Protein AF-N0E1X5-F1 (afdb_monomer_lite)

Radius of gyration: 34.37 Å; chains: 1; bounding box: 74×58×104 Å

pLDDT: mean 82.65, std 14.97, range [26.17, 98.56]

Foldseek 3Di:
DDDDPFDQQDAFADPLLVLQLVLLLVLLLLLLLLLQLCVLCVVVVCVQAVDDPVLSVLLNLLLLVLLLVCLLVLLVVCLQPFLLVLLLQLLVLLLVLLLQCLPDRHSVSVSVSSSSSSNSSSSRLLRSLLSLLARHDQLCSLLSLLLSLLSSCVSNVCSHPVLNVCCVPVNRNVSSNVSSVVSVVSSVSSVVRHDRHSTPDPPSPPDDPVVSVVLLVVLVPQLLLLLLQLQLQLLQQLLLLLQPPVVQLCVCAQQVDDSVLSVVLSVLLSVLLSVLSNVLSNVCQQAVLCLLVVSLVLSVLLVVLLCVCLPDPHHDDPVSSSSNSSSSSNSSSSSSSSLLSLLQQAASSSSSSSSSSSNSSNSVSNSVLNVQLVVQLCVVQVVPSVRDYNNSNSVSNCSSVVSSVVSSVSSVVSSVVNQVVQVVDPQQVVCSRVSGSHGEPGHQDPVRPPPPPPPPPLDQDDPVLLVVLLVVVCVQCVVQDHSVLLNVLLVVLLVVQVVPDPCSSCSSVSSSVSSLVVVLVVSVVVVHHRDQEAEEEEEEEPDCLLLQLLQLLLCVQLPPRYHYAYEYDDDDDDDDVLSQVLCVVVPGHGDPHDYDYPPPCVVVHQEYEYANDDDPDDPPHHYHYDDADDCPPHDSVNSNVSSVVSNVVSVVVCVVVVSDDPDD

Structure (mmCIF, N/CA/C/O backbone):
data_AF-N0E1X5-F1
#
_entry.id   AF-N0E1X5-F1
#
loop_
_atom_site.group_PDB
_atom_site.id
_atom_site.type_symbol
_atom_site.label_atom_id
_atom_site.label_alt_id
_atom_site.label_comp_id
_atom_site.label_asym_id
_atom_site.label_entity_id
_atom_site.label_seq_id
_atom_site.pdbx_PDB_ins_code
_atom_site.Cartn_x
_atom_site.Cartn_y
_atom_site.Cartn_z
_atom_site.occupancy
_atom_site.B_iso_or_equiv
_atom_site.auth_seq_id
_atom_site.auth_comp_id
_atom_site.auth_asym_id
_atom_site.auth_atom_id
_atom_site.pdbx_PDB_model_num
ATOM 1 N N . MET A 1 1 ? 24.959 -11.235 -26.186 1.00 28.06 1 MET A N 1
ATOM 2 C CA . MET A 1 1 ? 23.708 -11.271 -25.392 1.00 28.06 1 MET A CA 1
ATOM 3 C C . MET A 1 1 ? 22.828 -10.131 -25.871 1.00 28.06 1 MET A C 1
ATOM 5 O O . MET A 1 1 ? 22.957 -9.019 -25.386 1.00 28.06 1 MET A O 1
ATOM 9 N N . THR A 1 2 ? 22.019 -10.381 -26.895 1.00 26.17 2 THR A N 1
ATOM 10 C CA . THR A 1 2 ? 21.121 -9.395 -27.502 1.00 26.17 2 THR A CA 1
ATOM 11 C C . THR A 1 2 ? 19.840 -9.301 -26.676 1.00 26.17 2 THR A C 1
ATOM 13 O O . THR A 1 2 ? 19.050 -10.240 -26.601 1.00 26.17 2 THR A O 1
ATOM 16 N N . SER A 1 3 ? 19.677 -8.167 -25.998 1.00 33.31 3 SER A N 1
ATOM 17 C CA . SER A 1 3 ? 18.431 -7.746 -25.360 1.00 33.31 3 SER A CA 1
ATOM 18 C C . SER A 1 3 ? 17.346 -7.633 -26.437 1.00 33.31 3 SER A C 1
ATOM 20 O O . SER A 1 3 ? 17.496 -6.883 -27.402 1.00 33.31 3 SER A O 1
ATOM 22 N N . GLN A 1 4 ? 16.269 -8.416 -26.320 1.00 37.00 4 GLN A N 1
ATOM 23 C CA . GLN A 1 4 ? 15.077 -8.198 -27.136 1.00 37.00 4 GLN A CA 1
ATOM 24 C C . GLN A 1 4 ? 14.507 -6.827 -26.767 1.00 37.00 4 GLN A C 1
ATOM 26 O O . GLN A 1 4 ? 14.001 -6.641 -25.660 1.00 37.00 4 GLN A O 1
ATOM 31 N N . LEU A 1 5 ? 14.589 -5.872 -27.696 1.00 40.16 5 LEU A N 1
ATOM 32 C CA . LEU A 1 5 ? 13.981 -4.550 -27.569 1.00 40.16 5 LEU A CA 1
ATOM 33 C C . LEU A 1 5 ? 12.514 -4.702 -27.135 1.00 40.16 5 LEU A C 1
ATOM 35 O O . LEU A 1 5 ? 11.683 -5.222 -27.886 1.00 40.16 5 LEU A O 1
ATOM 39 N N . ARG A 1 6 ? 12.188 -4.257 -25.913 1.00 50.81 6 ARG A N 1
ATOM 40 C CA . ARG A 1 6 ? 10.816 -4.257 -25.386 1.00 50.81 6 ARG A CA 1
ATOM 41 C C . ARG A 1 6 ? 9.957 -3.341 -26.245 1.00 50.81 6 ARG A C 1
ATOM 43 O O . ARG A 1 6 ? 9.897 -2.132 -26.035 1.00 50.81 6 ARG A O 1
ATOM 50 N N . ARG A 1 7 ? 9.257 -3.908 -27.225 1.00 46.56 7 ARG A N 1
ATOM 51 C CA . ARG A 1 7 ? 8.367 -3.126 -28.083 1.00 46.56 7 ARG A CA 1
ATOM 52 C C . ARG A 1 7 ? 7.134 -2.719 -27.280 1.00 46.56 7 ARG A C 1
ATOM 54 O O . ARG A 1 7 ? 6.412 -3.564 -26.746 1.00 46.56 7 ARG A O 1
ATOM 61 N N . GLN A 1 8 ? 6.885 -1.416 -27.178 1.00 56.84 8 GLN A N 1
ATOM 62 C CA . GLN A 1 8 ? 5.661 -0.898 -26.578 1.00 56.84 8 GLN A CA 1
ATOM 63 C C . GLN A 1 8 ? 4.480 -1.186 -27.511 1.00 56.84 8 GLN A C 1
ATOM 65 O O . GLN A 1 8 ? 4.382 -0.625 -28.598 1.00 56.84 8 GLN A O 1
ATOM 70 N N . VAL A 1 9 ? 3.562 -2.050 -27.080 1.00 56.53 9 VAL A N 1
ATOM 71 C CA . VAL A 1 9 ? 2.383 -2.451 -27.871 1.00 56.53 9 VAL A CA 1
ATOM 72 C C . VAL A 1 9 ? 1.142 -1.658 -27.464 1.00 56.53 9 VAL A C 1
ATOM 74 O O . VAL A 1 9 ? 0.160 -1.565 -28.206 1.00 56.53 9 VAL A O 1
ATOM 77 N N . HIS A 1 10 ? 1.148 -1.063 -26.270 1.00 60.38 10 HIS A N 1
ATOM 78 C CA . HIS A 1 10 ? 0.028 -0.287 -25.753 1.00 60.38 10 HIS A CA 1
ATOM 79 C C . HIS A 1 10 ? 0.456 1.103 -25.270 1.00 60.38 10 HIS A C 1
ATOM 81 O O . HIS A 1 10 ? 1.438 1.267 -24.551 1.00 60.38 10 HIS A O 1
ATOM 87 N N . ASN A 1 11 ? -0.341 2.117 -25.620 1.00 68.75 11 ASN A N 1
ATOM 88 C CA . ASN A 1 11 ? -0.125 3.493 -25.178 1.00 68.75 11 ASN A CA 1
ATOM 89 C C . ASN A 1 11 ? -0.261 3.624 -23.651 1.00 68.75 11 ASN A C 1
ATOM 91 O O . ASN A 1 11 ? -1.322 3.332 -23.088 1.00 68.75 11 ASN A O 1
ATOM 95 N N . THR A 1 12 ? 0.781 4.136 -22.999 1.00 74.31 12 THR A N 1
ATOM 96 C CA . THR A 1 12 ? 0.811 4.434 -21.560 1.00 74.31 12 THR A CA 1
ATOM 97 C C . THR A 1 12 ? 0.045 5.726 -21.244 1.00 74.31 12 THR A C 1
ATOM 99 O O . THR A 1 12 ? 0.015 6.679 -22.029 1.00 74.31 12 THR A O 1
ATOM 102 N N . GLY A 1 13 ? -0.634 5.761 -20.093 1.00 69.12 13 GLY A N 1
ATOM 103 C CA . GLY A 1 13 ? -1.364 6.934 -19.588 1.00 69.12 13 GLY A CA 1
ATOM 104 C C . GLY A 1 13 ? -2.615 7.351 -20.378 1.00 69.12 13 GLY A C 1
ATOM 105 O O . GLY A 1 13 ? -3.144 8.437 -20.144 1.00 69.12 13 GLY A O 1
ATOM 106 N N . ARG A 1 14 ? -3.092 6.525 -21.321 1.00 83.50 14 ARG A N 1
ATOM 107 C CA . ARG A 1 14 ? -4.311 6.770 -22.124 1.00 83.50 14 ARG A CA 1
ATOM 108 C C . ARG A 1 14 ? -5.509 5.945 -21.622 1.00 83.50 14 ARG A C 1
ATOM 110 O O . ARG A 1 14 ? -5.412 5.246 -20.618 1.00 83.50 14 ARG A O 1
ATOM 117 N N . ARG A 1 15 ? -6.650 5.999 -22.328 1.00 87.94 15 ARG A N 1
ATOM 118 C CA . ARG A 1 15 ? -7.938 5.360 -21.960 1.00 87.94 15 ARG A CA 1
ATOM 119 C C . ARG A 1 15 ? -7.803 3.925 -21.432 1.00 87.94 15 ARG A C 1
ATOM 121 O O . ARG A 1 15 ? -8.421 3.586 -20.432 1.00 87.94 15 ARG A O 1
ATOM 128 N N . ARG A 1 16 ? -6.974 3.089 -22.067 1.00 87.69 16 ARG A N 1
ATOM 129 C CA . ARG A 1 16 ? -6.777 1.692 -21.648 1.00 87.69 16 ARG A CA 1
ATOM 130 C C . ARG A 1 16 ? -6.143 1.567 -20.258 1.00 87.69 16 ARG A C 1
ATOM 132 O O . ARG A 1 16 ? -6.600 0.738 -19.481 1.00 87.69 16 ARG A O 1
ATOM 139 N N . ALA A 1 17 ? -5.143 2.393 -19.943 1.00 89.19 17 ALA A N 1
ATOM 140 C CA . ALA A 1 17 ? -4.501 2.407 -18.628 1.00 89.19 17 ALA A CA 1
ATOM 141 C C . ALA A 1 17 ? -5.513 2.751 -17.526 1.00 89.19 17 ALA A C 1
ATOM 143 O O . ALA A 1 17 ? -5.569 2.069 -16.508 1.00 89.19 17 ALA A O 1
ATOM 144 N N . TRP A 1 18 ? -6.379 3.739 -17.775 1.00 93.56 18 TRP A N 1
ATOM 145 C CA . TRP A 1 18 ? -7.457 4.116 -16.856 1.00 93.56 18 TRP A CA 1
ATOM 146 C C . TRP A 1 18 ? -8.493 3.010 -16.655 1.00 93.56 18 TRP A C 1
ATOM 148 O O . TRP A 1 18 ? -8.928 2.793 -15.531 1.00 93.56 18 TRP A O 1
ATOM 158 N N . VAL A 1 19 ? -8.861 2.281 -17.712 1.00 94.19 19 VAL A N 1
ATOM 159 C CA . VAL A 1 19 ? -9.793 1.147 -17.608 1.00 94.19 19 VAL A CA 1
ATOM 160 C C . VAL A 1 19 ? -9.177 -0.004 -16.802 1.00 94.19 19 VAL A C 1
ATOM 162 O O . VAL A 1 19 ? -9.818 -0.511 -15.887 1.00 94.19 19 VAL A O 1
ATOM 165 N N . ILE A 1 20 ? -7.923 -0.379 -17.083 1.00 93.75 20 ILE A N 1
ATOM 166 C CA . ILE A 1 20 ? -7.191 -1.405 -16.314 1.00 93.75 20 ILE A CA 1
ATOM 167 C C . ILE A 1 20 ? -7.104 -1.006 -14.840 1.00 93.75 20 ILE A C 1
ATOM 169 O O . ILE A 1 20 ? -7.389 -1.811 -13.952 1.00 93.75 20 ILE A O 1
ATOM 173 N N . TRP A 1 21 ? -6.749 0.252 -14.588 1.00 95.69 21 TRP A N 1
ATOM 174 C CA . TRP A 1 21 ? -6.661 0.804 -13.248 1.00 95.69 21 TRP A CA 1
ATOM 175 C C . TRP A 1 21 ? -8.004 0.807 -12.523 1.00 95.69 21 TRP A C 1
ATOM 177 O O . TRP A 1 21 ? -8.044 0.392 -11.374 1.00 95.69 21 TRP A O 1
ATOM 187 N N . LEU A 1 22 ? -9.104 1.196 -13.174 1.00 96.69 22 LEU A N 1
ATOM 188 C CA . LEU A 1 22 ? -10.432 1.237 -12.554 1.00 96.69 22 LEU A CA 1
ATOM 189 C C . LEU A 1 22 ? -10.917 -0.157 -12.128 1.00 96.69 22 LEU A C 1
ATOM 191 O O . LEU A 1 22 ? -11.496 -0.314 -11.052 1.00 96.69 22 LEU A O 1
ATOM 195 N N . VAL A 1 23 ? -10.651 -1.180 -12.946 1.00 97.12 23 VAL A N 1
ATOM 196 C CA . VAL A 1 23 ? -10.955 -2.573 -12.590 1.00 97.12 23 VAL A CA 1
ATOM 197 C C . VAL A 1 23 ? -10.106 -3.015 -11.403 1.00 97.12 23 VAL A C 1
ATOM 199 O O . VAL A 1 23 ? -10.644 -3.513 -10.416 1.00 97.12 23 VAL A O 1
ATOM 202 N N . GLY A 1 24 ? -8.793 -2.776 -11.452 1.00 96.94 24 GLY A N 1
ATOM 203 C CA . GLY A 1 24 ? -7.906 -3.099 -10.338 1.00 96.94 24 GLY A CA 1
ATOM 204 C C . GLY A 1 24 ? -8.259 -2.352 -9.046 1.00 96.94 24 GLY A C 1
ATOM 205 O O . GLY A 1 24 ? -8.244 -2.940 -7.967 1.00 96.94 24 GLY A O 1
ATOM 206 N N . LEU A 1 25 ? -8.659 -1.085 -9.156 1.00 97.12 25 LEU A N 1
ATOM 207 C CA . LEU A 1 25 ? -9.128 -0.247 -8.057 1.00 97.12 25 LEU A CA 1
ATOM 208 C C . LEU A 1 25 ? -10.422 -0.782 -7.445 1.00 97.12 25 LEU A C 1
ATOM 210 O O . LEU A 1 25 ? -10.565 -0.762 -6.229 1.00 97.12 25 LEU A O 1
ATOM 214 N N . SER A 1 26 ? -11.343 -1.291 -8.263 1.00 97.62 26 SER A N 1
ATOM 215 C CA . SER A 1 26 ? -12.594 -1.892 -7.786 1.00 97.62 26 SER A CA 1
ATOM 216 C C . SER A 1 26 ? -12.327 -3.168 -6.982 1.00 97.62 26 SER A C 1
ATOM 218 O O . SER A 1 26 ? -12.925 -3.373 -5.929 1.00 97.62 26 SER A O 1
ATOM 220 N N . VAL A 1 27 ? -11.361 -3.984 -7.421 1.00 97.94 27 VAL A N 1
ATOM 221 C CA . VAL A 1 27 ? -10.883 -5.150 -6.658 1.00 97.94 27 VAL A CA 1
ATOM 222 C C . VAL A 1 27 ? -10.235 -4.724 -5.342 1.00 97.94 27 VAL A C 1
ATOM 224 O O . VAL A 1 27 ? -10.514 -5.317 -4.302 1.00 97.94 27 VAL A O 1
ATOM 227 N N . TYR A 1 28 ? -9.423 -3.664 -5.351 1.00 97.19 28 TYR A N 1
ATOM 228 C CA . TYR A 1 28 ? -8.856 -3.107 -4.122 1.00 97.19 28 TYR A CA 1
ATOM 229 C C . TYR A 1 28 ? -9.929 -2.549 -3.175 1.00 97.19 28 TYR A C 1
ATOM 231 O O . TYR A 1 28 ? -9.878 -2.815 -1.978 1.00 97.19 28 TYR A O 1
ATOM 239 N N . GLY A 1 29 ? -10.941 -1.850 -3.692 1.00 96.44 29 GLY A N 1
ATOM 240 C CA . GLY A 1 29 ? -12.081 -1.377 -2.906 1.00 96.44 29 GLY A CA 1
ATOM 241 C C . GLY A 1 29 ? -12.848 -2.525 -2.248 1.00 96.44 29 GLY A C 1
ATOM 242 O O . GLY A 1 29 ? -13.148 -2.460 -1.058 1.00 96.44 29 GLY A O 1
ATOM 243 N N . LEU A 1 30 ? -13.088 -3.622 -2.975 1.00 97.06 30 LEU A N 1
ATOM 244 C CA . LEU A 1 30 ? -13.685 -4.832 -2.402 1.00 97.06 30 LEU A CA 1
ATOM 245 C C . LEU A 1 30 ? -12.793 -5.443 -1.306 1.00 97.06 30 LEU A C 1
ATOM 247 O O . LEU A 1 30 ? -13.290 -5.898 -0.275 1.00 97.06 30 LEU A O 1
ATOM 251 N N . ALA A 1 31 ? -11.470 -5.401 -1.478 1.00 96.31 31 ALA A N 1
ATOM 252 C CA . ALA A 1 31 ? -10.545 -5.871 -0.457 1.00 96.31 31 ALA A CA 1
ATOM 253 C C . ALA A 1 31 ? -10.591 -5.046 0.829 1.00 96.31 31 ALA A C 1
ATOM 255 O O . ALA A 1 31 ? -10.699 -5.607 1.925 1.00 96.31 31 ALA A O 1
ATOM 256 N N . VAL A 1 32 ? -10.615 -3.719 0.698 1.00 93.00 32 VAL A N 1
ATOM 257 C CA . VAL A 1 32 ? -10.807 -2.813 1.834 1.00 93.00 32 VAL A CA 1
ATOM 258 C C . VAL A 1 32 ? -12.155 -3.074 2.511 1.00 93.00 32 VAL A C 1
ATOM 260 O O . VAL A 1 32 ? -12.196 -3.156 3.740 1.00 93.00 32 VAL A O 1
ATOM 263 N N . PHE A 1 33 ? -13.230 -3.281 1.743 1.00 94.56 33 PHE A N 1
ATOM 264 C CA . PHE A 1 33 ? -14.552 -3.629 2.274 1.00 94.56 33 PHE A CA 1
ATOM 265 C C . PHE A 1 33 ? -14.503 -4.895 3.142 1.00 94.56 33 PHE A C 1
ATOM 267 O O . PHE A 1 33 ? -14.957 -4.883 4.287 1.00 94.56 33 PHE A O 1
ATOM 274 N N . HIS A 1 34 ? -13.912 -5.989 2.649 1.00 94.50 34 HIS A N 1
ATOM 275 C CA . HIS A 1 34 ? -13.842 -7.240 3.414 1.00 94.50 34 HIS A CA 1
ATOM 276 C C . HIS A 1 34 ? -13.021 -7.080 4.698 1.00 94.50 34 HIS A C 1
ATOM 278 O O . HIS A 1 34 ? -13.421 -7.573 5.760 1.00 94.50 34 HIS A O 1
ATOM 284 N N . ARG A 1 35 ? -11.911 -6.337 4.623 1.00 89.88 35 ARG A N 1
ATOM 285 C CA . ARG A 1 35 ? -11.038 -6.037 5.764 1.00 89.88 35 ARG A CA 1
ATOM 286 C C . ARG A 1 35 ? -11.748 -5.245 6.863 1.00 89.88 35 ARG A C 1
ATOM 288 O O . ARG A 1 35 ? -11.542 -5.527 8.036 1.00 89.88 35 ARG A O 1
ATOM 295 N N . THR A 1 36 ? -12.590 -4.286 6.492 1.00 87.19 36 THR A N 1
ATOM 296 C CA . THR A 1 36 ? -13.232 -3.343 7.429 1.00 87.19 36 THR A CA 1
ATOM 297 C C . THR A 1 36 ? -14.652 -3.745 7.842 1.00 87.19 36 THR A C 1
ATOM 299 O O . THR A 1 36 ? -15.171 -3.238 8.834 1.00 87.19 36 THR A O 1
ATOM 302 N N . SER A 1 37 ? -15.252 -4.732 7.167 1.00 89.12 37 SER A N 1
ATOM 303 C CA . SER A 1 37 ? -16.608 -5.241 7.439 1.00 89.12 37 SER A CA 1
ATOM 304 C C . SER A 1 37 ? -16.888 -5.662 8.888 1.00 89.12 37 SER A C 1
ATOM 306 O O . SER A 1 37 ? -18.006 -5.476 9.370 1.00 89.12 37 SER A O 1
ATOM 308 N N . LEU A 1 38 ? -15.893 -6.190 9.613 1.00 85.19 38 LEU A N 1
ATOM 309 C CA . LEU A 1 38 ? -16.057 -6.574 11.023 1.00 85.19 38 LEU A CA 1
ATOM 310 C C . LEU A 1 38 ? -16.208 -5.387 11.969 1.00 85.19 38 LEU A C 1
ATOM 312 O O . LEU A 1 38 ? -16.755 -5.571 13.050 1.00 85.19 38 LEU A O 1
ATOM 316 N N . GLY A 1 39 ? -15.780 -4.185 11.573 1.00 74.44 39 GLY A N 1
ATOM 317 C CA . GLY A 1 39 ? -15.995 -2.989 12.387 1.00 74.44 39 GLY A CA 1
ATOM 318 C C . GLY A 1 39 ? -17.483 -2.719 12.626 1.00 74.44 39 GLY A C 1
ATOM 319 O O . GLY A 1 39 ? -17.869 -2.326 13.718 1.00 74.44 39 GLY A O 1
ATOM 320 N N . VAL A 1 40 ? -18.328 -3.006 11.630 1.00 75.56 40 VAL A N 1
ATOM 321 C CA . VAL A 1 40 ? -19.791 -2.859 11.724 1.00 75.56 40 VAL A CA 1
ATOM 322 C C . VAL A 1 40 ? -20.479 -4.153 12.131 1.00 75.56 40 VAL A C 1
ATOM 324 O O . VAL A 1 40 ? -21.429 -4.139 12.907 1.00 75.56 40 VAL A O 1
ATOM 327 N N . ALA A 1 41 ? -19.995 -5.289 11.632 1.00 85.75 41 ALA A N 1
ATOM 328 C CA . ALA A 1 41 ? -20.591 -6.588 11.918 1.00 85.75 41 ALA A CA 1
ATOM 329 C C . ALA A 1 41 ? -20.151 -7.182 13.270 1.00 85.75 41 ALA A C 1
ATOM 331 O O . ALA A 1 41 ? -20.543 -8.299 13.588 1.00 85.75 41 ALA A O 1
ATOM 332 N N . GLY A 1 42 ? -19.328 -6.482 14.057 1.00 81.12 42 GLY A N 1
ATOM 333 C CA . GLY A 1 42 ? -18.642 -7.042 15.224 1.00 81.12 42 GLY A CA 1
ATOM 334 C C . GLY A 1 42 ? -19.569 -7.591 16.310 1.00 81.12 42 GLY A C 1
ATOM 335 O O . GLY A 1 42 ? -19.355 -8.707 16.773 1.00 81.12 42 GLY A O 1
ATOM 336 N N . ILE A 1 43 ? -20.629 -6.859 16.667 1.00 80.69 43 ILE A N 1
ATOM 337 C CA . ILE A 1 43 ? -21.607 -7.301 17.683 1.00 80.69 43 ILE A CA 1
ATOM 338 C C . ILE A 1 43 ? -22.345 -8.555 17.199 1.00 80.69 43 ILE A C 1
ATOM 340 O O . ILE A 1 43 ? -22.377 -9.567 17.891 1.00 80.69 43 ILE A O 1
ATOM 344 N N . LEU A 1 44 ? -22.836 -8.525 15.957 1.00 85.38 44 LEU A N 1
ATOM 345 C CA . LEU A 1 44 ? -23.491 -9.672 15.323 1.00 85.38 44 LEU A CA 1
ATOM 346 C C . LEU A 1 44 ? -22.552 -10.880 15.205 1.00 85.38 44 LEU A C 1
ATOM 348 O O . LEU A 1 44 ? -22.995 -12.019 15.314 1.00 85.38 44 LEU A O 1
ATOM 352 N N . ALA A 1 45 ? -21.256 -10.650 14.983 1.00 87.81 45 ALA A N 1
ATOM 353 C CA . ALA A 1 45 ? -20.249 -11.703 14.949 1.00 87.81 45 ALA A CA 1
ATOM 354 C C . ALA A 1 45 ? -20.046 -12.322 16.339 1.00 87.81 45 ALA A C 1
ATOM 356 O O . ALA A 1 45 ? -19.983 -13.544 16.452 1.00 87.81 45 ALA A O 1
ATOM 357 N N . ALA A 1 46 ? -19.971 -11.495 17.386 1.00 83.31 46 ALA A N 1
ATOM 358 C CA . ALA A 1 46 ? -19.847 -11.962 18.763 1.00 83.31 46 ALA A CA 1
ATOM 359 C C . ALA A 1 46 ? -21.035 -12.845 19.166 1.00 83.31 46 ALA A C 1
ATOM 361 O O . ALA A 1 46 ? -20.830 -13.942 19.681 1.00 83.31 46 ALA A O 1
ATOM 362 N N . GLU A 1 47 ? -22.257 -12.416 18.842 1.00 87.25 47 GLU A N 1
ATOM 363 C CA . GLU A 1 47 ? -23.476 -13.196 19.071 1.00 87.25 47 GLU A CA 1
ATOM 364 C C . GLU A 1 47 ? -23.493 -14.489 18.248 1.00 87.25 47 GLU A C 1
ATOM 366 O O . GLU A 1 47 ? -23.733 -15.567 18.789 1.00 87.25 47 GLU A O 1
ATOM 371 N N . ARG A 1 48 ? -23.196 -14.407 16.943 1.00 90.94 48 ARG A N 1
ATOM 372 C CA . ARG A 1 48 ? -23.238 -15.560 16.032 1.00 90.94 48 ARG A CA 1
ATOM 373 C C . ARG A 1 48 ? -22.265 -16.663 16.434 1.00 90.94 48 ARG A C 1
ATOM 375 O O . ARG A 1 48 ? -22.611 -17.834 16.331 1.00 90.94 48 ARG A O 1
ATOM 382 N N . PHE A 1 49 ? -21.047 -16.292 16.816 1.00 92.56 49 PHE A N 1
ATOM 383 C CA . PHE A 1 49 ? -19.991 -17.248 17.140 1.00 92.56 49 PHE A CA 1
ATOM 384 C C . PHE A 1 49 ? -19.886 -17.540 18.643 1.00 92.56 49 PHE A C 1
ATOM 386 O O . PHE A 1 49 ? -19.050 -18.354 19.031 1.00 92.56 49 PHE A O 1
ATOM 393 N N . GLY A 1 50 ? -20.700 -16.884 19.480 1.00 88.44 50 GLY A N 1
ATOM 394 C CA . GLY A 1 50 ? -20.664 -17.030 20.935 1.00 88.44 50 GLY A CA 1
ATOM 395 C C . GLY A 1 50 ? -19.304 -16.669 21.534 1.00 88.44 50 GLY A C 1
ATOM 396 O O . GLY A 1 50 ? -18.806 -17.388 22.399 1.00 88.44 50 GLY A O 1
ATOM 397 N N . ILE A 1 51 ? -18.670 -15.606 21.032 1.00 86.38 51 ILE A N 1
ATOM 398 C CA . ILE A 1 51 ? -17.275 -15.270 21.348 1.00 86.38 51 ILE A CA 1
ATOM 399 C C . ILE A 1 51 ? -17.123 -13.996 22.175 1.00 86.38 51 ILE A C 1
ATOM 401 O O . ILE A 1 51 ? -17.921 -13.064 22.085 1.00 86.38 51 ILE A O 1
ATOM 405 N N . SER A 1 52 ? -16.043 -13.939 22.953 1.00 81.69 52 SER A N 1
ATOM 406 C CA . SER A 1 52 ? -15.660 -12.758 23.725 1.00 81.69 52 SER A CA 1
ATOM 407 C C . SER A 1 52 ? -15.169 -11.606 22.834 1.00 81.69 52 SER A C 1
ATOM 409 O O . SER A 1 52 ? -14.805 -11.791 21.670 1.00 81.69 52 SER A O 1
ATOM 411 N N . ALA A 1 53 ? -15.057 -10.405 23.409 1.00 68.75 53 ALA A N 1
ATOM 412 C CA . ALA A 1 53 ? -14.455 -9.254 22.731 1.00 68.75 53 ALA A CA 1
ATOM 413 C C . ALA A 1 53 ? -12.989 -9.501 22.308 1.00 68.75 53 ALA A C 1
ATOM 415 O O . ALA A 1 53 ? -12.571 -9.056 21.238 1.00 68.75 53 ALA A O 1
ATOM 416 N N . SER A 1 54 ? -12.211 -10.251 23.101 1.00 73.00 54 SER A N 1
ATOM 417 C CA . SER A 1 54 ? -10.822 -10.600 22.764 1.00 73.00 54 SER A CA 1
ATOM 418 C C . SER A 1 54 ? -10.742 -11.584 21.591 1.00 73.00 54 SER A C 1
ATOM 420 O O . SER A 1 54 ? -9.917 -11.428 20.686 1.00 73.00 54 SER A O 1
ATOM 422 N N . GLN A 1 55 ? -11.649 -12.559 21.543 1.00 80.88 55 GLN A N 1
ATOM 423 C CA . GLN A 1 55 ? -11.791 -13.457 20.398 1.00 80.88 55 GLN A CA 1
ATOM 424 C C . GLN A 1 55 ? -12.268 -12.702 19.149 1.00 80.88 55 GLN A C 1
ATOM 426 O O . GLN A 1 55 ? -11.727 -12.915 18.066 1.00 80.88 55 GLN A O 1
ATOM 431 N N . LEU A 1 56 ? -13.203 -11.757 19.286 1.00 79.75 56 LEU A N 1
ATOM 432 C CA . LEU A 1 56 ? -13.648 -10.906 18.180 1.00 79.75 56 LEU A CA 1
ATOM 433 C C . LEU A 1 56 ? -12.488 -10.083 17.593 1.00 79.75 56 LEU A C 1
ATOM 435 O O . LEU A 1 56 ? -12.300 -10.061 16.375 1.00 79.75 56 LEU A O 1
ATOM 439 N N . ALA A 1 57 ? -11.666 -9.463 18.447 1.00 78.00 57 ALA A N 1
ATOM 440 C CA . ALA A 1 57 ? -10.475 -8.728 18.020 1.00 78.00 57 ALA A CA 1
ATOM 441 C C . ALA A 1 57 ? -9.468 -9.626 17.275 1.00 78.00 57 ALA A C 1
ATOM 443 O O . ALA A 1 57 ? -8.804 -9.177 16.335 1.00 78.00 57 ALA A O 1
ATOM 444 N N . THR A 1 58 ? -9.403 -10.914 17.631 1.00 87.19 58 THR A N 1
ATOM 445 C CA . THR A 1 58 ? -8.510 -11.894 16.995 1.00 87.19 58 THR A CA 1
ATOM 446 C C . THR A 1 58 ? -8.810 -12.073 15.503 1.00 87.19 58 THR A C 1
ATOM 448 O O . THR A 1 58 ? -7.872 -12.247 14.726 1.00 87.19 58 THR A O 1
ATOM 451 N N . PHE A 1 59 ? -10.065 -11.950 15.049 1.00 88.38 59 PHE A N 1
ATOM 452 C CA . PHE A 1 59 ? -10.377 -12.006 13.612 1.00 88.38 59 PHE A CA 1
ATOM 453 C C . PHE A 1 59 ? -9.687 -10.897 12.811 1.00 88.38 59 PHE A C 1
ATOM 455 O O . PHE A 1 59 ? -9.150 -11.147 11.730 1.00 88.38 59 PHE A O 1
ATOM 462 N N . THR A 1 60 ? -9.688 -9.674 13.339 1.00 82.19 60 THR A N 1
ATOM 463 C CA . THR A 1 60 ? -9.052 -8.522 12.692 1.00 82.19 60 THR A CA 1
ATOM 464 C C . THR A 1 60 ? -7.532 -8.657 12.741 1.00 82.19 60 THR A C 1
ATOM 466 O O . THR A 1 60 ? -6.857 -8.498 11.721 1.00 82.19 60 THR A O 1
ATOM 469 N N . VAL A 1 61 ? -6.991 -9.024 13.908 1.00 85.81 61 VAL A N 1
ATOM 470 C CA . VAL A 1 61 ? -5.546 -9.190 14.113 1.00 85.81 61 VAL A CA 1
ATOM 471 C C . VAL A 1 61 ? -4.980 -10.308 13.239 1.00 85.81 61 VAL A C 1
ATOM 473 O O . VAL A 1 61 ? -3.946 -10.098 12.606 1.00 85.81 61 VAL A O 1
ATOM 476 N N . VAL A 1 62 ? -5.648 -11.465 13.135 1.00 91.44 62 VAL A N 1
ATOM 477 C CA . VAL A 1 62 ? -5.144 -12.582 12.320 1.00 91.44 62 VAL A CA 1
ATOM 478 C C . VAL A 1 62 ? -5.107 -12.212 10.841 1.00 91.44 62 VAL A C 1
ATOM 480 O O . VAL A 1 62 ? -4.127 -12.509 10.165 1.00 91.44 62 VAL A O 1
ATOM 483 N N . GLN A 1 63 ? -6.131 -11.516 10.335 1.00 91.69 63 GLN A N 1
ATOM 484 C CA . GLN A 1 63 ? -6.193 -11.132 8.928 1.00 91.69 63 GLN A CA 1
ATOM 485 C C . GLN A 1 63 ? -5.064 -10.152 8.577 1.00 91.69 63 GLN A C 1
ATOM 487 O O . GLN A 1 63 ? -4.369 -10.342 7.578 1.00 91.69 63 GLN A O 1
ATOM 492 N N . LEU A 1 64 ? -4.841 -9.137 9.419 1.00 87.94 64 LEU A N 1
ATOM 493 C CA . LEU A 1 64 ? -3.743 -8.173 9.268 1.00 87.94 64 LEU A CA 1
ATOM 494 C C . LEU A 1 64 ? -2.365 -8.830 9.439 1.00 87.94 64 LEU A C 1
ATOM 496 O O . LEU A 1 64 ? -1.434 -8.512 8.700 1.00 87.94 64 LEU A O 1
ATOM 500 N N . GLY A 1 65 ? -2.236 -9.763 10.385 1.00 90.94 65 GLY A N 1
ATOM 501 C CA . GLY A 1 65 ? -1.013 -10.528 10.623 1.00 90.94 65 GLY A CA 1
ATOM 502 C C . GLY A 1 65 ? -0.635 -11.403 9.431 1.00 90.94 65 GLY A C 1
ATOM 503 O O . GLY A 1 65 ? 0.501 -11.356 8.963 1.00 90.94 65 GLY A O 1
ATOM 504 N N . VAL A 1 66 ? -1.602 -12.141 8.882 1.00 94.94 66 VAL A N 1
ATOM 505 C CA . VAL A 1 66 ? -1.422 -12.948 7.667 1.00 94.94 66 VAL A CA 1
ATOM 506 C C . VAL A 1 66 ? -1.086 -12.058 6.477 1.00 94.94 66 VAL A C 1
ATOM 508 O O . VAL A 1 66 ? -0.146 -12.358 5.743 1.00 94.94 66 VAL A O 1
ATOM 511 N N . TYR A 1 67 ? -1.783 -10.931 6.315 1.00 92.44 67 TYR A N 1
ATOM 512 C CA . TYR A 1 67 ? -1.467 -9.959 5.272 1.00 92.44 67 TYR A CA 1
ATOM 513 C C . TYR A 1 67 ? -0.004 -9.503 5.353 1.00 92.44 67 TYR A C 1
ATOM 515 O O . TYR A 1 67 ? 0.692 -9.502 4.337 1.00 92.44 67 TYR A O 1
ATOM 523 N N . ALA A 1 68 ? 0.475 -9.145 6.550 1.00 89.56 68 ALA A N 1
ATOM 524 C CA . ALA A 1 68 ? 1.850 -8.705 6.778 1.00 89.56 68 ALA A CA 1
ATOM 525 C C . ALA A 1 68 ? 2.863 -9.822 6.481 1.00 89.56 68 ALA A C 1
ATOM 527 O O . ALA A 1 68 ? 3.831 -9.599 5.752 1.00 89.56 68 ALA A O 1
ATOM 528 N N . ALA A 1 69 ? 2.609 -11.036 6.980 1.00 91.12 69 ALA A N 1
ATOM 529 C CA . ALA A 1 69 ? 3.453 -12.208 6.745 1.00 91.12 69 ALA A CA 1
ATOM 530 C C . ALA A 1 69 ? 3.561 -12.563 5.252 1.00 91.12 69 ALA A C 1
ATOM 532 O O . ALA A 1 69 ? 4.611 -13.003 4.784 1.00 91.12 69 ALA A O 1
ATOM 533 N N . MET A 1 70 ? 2.494 -12.319 4.489 1.00 93.62 70 MET A N 1
ATOM 534 C CA . MET A 1 70 ? 2.447 -12.589 3.057 1.00 93.62 70 MET A CA 1
ATOM 535 C C . MET A 1 70 ? 3.146 -11.531 2.197 1.00 93.62 70 MET A C 1
ATOM 537 O O . MET A 1 70 ? 3.394 -11.814 1.030 1.00 93.62 70 MET A O 1
ATOM 541 N N . GLN A 1 71 ? 3.534 -10.357 2.713 1.00 90.56 71 GLN A N 1
ATOM 542 C CA . GLN A 1 71 ? 4.074 -9.283 1.860 1.00 90.56 71 GLN A CA 1
ATOM 543 C C . GLN A 1 71 ? 5.373 -9.645 1.136 1.00 90.56 71 GLN A C 1
ATOM 545 O O . GLN A 1 71 ? 5.526 -9.333 -0.046 1.00 90.56 71 GLN A O 1
ATOM 550 N N . ILE A 1 72 ? 6.295 -10.340 1.807 1.00 86.31 72 ILE A N 1
ATOM 551 C CA . ILE A 1 72 ? 7.535 -10.803 1.170 1.00 86.31 72 ILE A CA 1
ATOM 552 C C . ILE A 1 72 ? 7.228 -11.904 0.136 1.00 86.31 72 ILE A C 1
ATOM 554 O O . ILE A 1 72 ? 7.600 -11.719 -1.025 1.00 86.31 72 ILE A O 1
ATOM 558 N N . PRO A 1 73 ? 6.508 -12.999 0.476 1.00 89.25 73 PRO A N 1
ATOM 559 C CA . PRO A 1 73 ? 6.081 -13.992 -0.512 1.00 89.25 73 PRO A CA 1
ATOM 560 C C . PRO A 1 73 ? 5.346 -13.390 -1.714 1.00 89.25 73 PRO A C 1
ATOM 562 O O . PRO A 1 73 ? 5.659 -13.716 -2.855 1.00 89.25 73 PRO A O 1
ATOM 565 N N . VAL A 1 74 ? 4.401 -12.480 -1.482 1.00 90.56 74 VAL A N 1
ATOM 566 C CA . VAL A 1 74 ? 3.625 -11.830 -2.541 1.00 90.56 74 VAL A CA 1
ATOM 567 C C . VAL A 1 74 ? 4.514 -10.970 -3.427 1.00 90.56 74 VAL A C 1
ATOM 569 O O . VAL A 1 74 ? 4.382 -11.070 -4.639 1.00 90.56 74 VAL A O 1
ATOM 572 N N . GLY A 1 75 ? 5.448 -10.185 -2.879 1.00 85.94 75 GLY A N 1
ATOM 573 C CA . GLY A 1 75 ? 6.380 -9.395 -3.695 1.00 85.94 75 GLY A CA 1
ATOM 574 C C . GLY A 1 75 ? 7.200 -10.264 -4.656 1.00 85.94 75 GLY A C 1
ATOM 575 O O . GLY A 1 75 ? 7.411 -9.907 -5.813 1.00 85.94 75 GLY A O 1
ATOM 576 N N . VAL A 1 76 ? 7.584 -11.461 -4.210 1.00 83.00 76 VAL A N 1
ATOM 577 C CA . VAL A 1 76 ? 8.279 -12.460 -5.032 1.00 83.00 76 VAL A CA 1
ATOM 578 C C . VAL A 1 76 ? 7.371 -13.051 -6.109 1.00 83.00 76 VAL A C 1
ATOM 580 O O . VAL A 1 76 ? 7.764 -13.144 -7.274 1.00 83.00 76 VAL A O 1
ATOM 583 N N . LEU A 1 77 ? 6.169 -13.480 -5.719 1.00 86.50 77 LEU A N 1
ATOM 584 C CA . LEU A 1 77 ? 5.180 -14.046 -6.635 1.00 86.50 77 LEU A CA 1
ATOM 585 C C . LEU A 1 77 ? 4.755 -13.018 -7.684 1.00 86.50 77 LEU A C 1
ATOM 587 O O . LEU A 1 77 ? 4.552 -13.386 -8.837 1.00 86.50 77 LEU A O 1
ATOM 591 N N . LEU A 1 78 ? 4.678 -11.745 -7.301 1.00 85.12 78 LEU A N 1
ATOM 592 C CA . LEU A 1 78 ? 4.380 -10.631 -8.184 1.00 85.12 78 LEU A CA 1
ATOM 593 C C . LEU A 1 78 ? 5.419 -10.548 -9.290 1.00 85.12 78 LEU A C 1
ATOM 595 O O . LEU A 1 78 ? 5.049 -10.636 -10.458 1.00 85.12 78 LEU A O 1
ATOM 599 N N . ASP A 1 79 ? 6.704 -10.467 -8.949 1.00 79.44 79 ASP A N 1
ATOM 600 C CA . ASP A 1 79 ? 7.777 -10.402 -9.947 1.00 79.44 79 ASP A CA 1
ATOM 601 C C . ASP A 1 79 ? 7.766 -11.618 -10.888 1.00 79.44 79 ASP A C 1
ATOM 603 O O . ASP A 1 79 ? 7.996 -11.462 -12.083 1.00 79.44 79 ASP A O 1
ATOM 607 N N . ARG A 1 80 ? 7.414 -12.808 -10.380 1.00 79.44 80 ARG A N 1
ATOM 608 C CA . ARG A 1 80 ? 7.389 -14.056 -11.161 1.00 79.44 80 ARG A CA 1
ATOM 609 C C . ARG A 1 80 ? 6.162 -14.226 -12.060 1.00 79.44 80 ARG A C 1
ATOM 611 O O . ARG A 1 80 ? 6.281 -14.767 -13.155 1.00 79.44 80 ARG A O 1
ATOM 618 N N . PHE A 1 81 ? 4.973 -13.891 -11.571 1.00 83.50 81 PHE A N 1
ATOM 619 C CA . PHE A 1 81 ? 3.709 -14.244 -12.229 1.00 83.50 81 PHE A CA 1
ATOM 620 C C . PHE A 1 81 ? 2.980 -13.053 -12.849 1.00 83.50 81 PHE A C 1
ATOM 622 O O . PHE A 1 81 ? 2.046 -13.274 -13.620 1.00 83.50 81 PHE A O 1
ATOM 629 N N . GLY A 1 82 ? 3.407 -11.826 -12.547 1.00 85.81 82 GLY A N 1
ATOM 630 C CA . GLY A 1 82 ? 2.741 -10.606 -12.992 1.00 85.81 82 GLY A CA 1
ATOM 631 C C . GLY A 1 82 ? 1.550 -10.219 -12.113 1.00 85.81 82 GLY A C 1
ATOM 632 O O . GLY A 1 82 ? 1.007 -11.023 -11.348 1.00 85.81 82 GLY A O 1
ATOM 633 N N . SER A 1 83 ? 1.148 -8.953 -12.216 1.00 91.19 83 SER A N 1
ATOM 634 C CA . SER A 1 83 ? 0.050 -8.372 -11.442 1.00 91.19 83 SER A CA 1
ATOM 635 C C . SER A 1 83 ? -1.302 -9.027 -11.735 1.00 91.19 83 SER A C 1
ATOM 637 O O . SER A 1 83 ? -2.051 -9.311 -10.808 1.00 91.19 83 SER A O 1
ATOM 639 N N . ARG A 1 84 ? -1.635 -9.305 -13.000 1.00 93.75 84 ARG A N 1
ATOM 640 C CA . ARG A 1 84 ? -2.937 -9.847 -13.419 1.00 93.75 84 ARG A CA 1
ATOM 641 C C . ARG A 1 84 ? -3.203 -11.202 -12.779 1.00 93.75 84 ARG A C 1
ATOM 643 O O . ARG A 1 84 ? -4.258 -11.399 -12.183 1.00 93.75 84 ARG A O 1
ATOM 650 N N . ARG A 1 85 ? -2.256 -12.139 -12.900 1.00 93.19 85 ARG A N 1
ATOM 651 C CA . ARG A 1 85 ? -2.408 -13.492 -12.340 1.00 93.19 85 ARG A CA 1
ATOM 652 C C . ARG A 1 85 ? -2.502 -13.446 -10.822 1.00 93.19 85 ARG A C 1
ATOM 654 O O . ARG A 1 85 ? -3.357 -14.115 -10.251 1.00 93.19 85 ARG A O 1
ATOM 661 N N . LEU A 1 86 ? -1.660 -12.635 -10.184 1.00 94.44 86 LEU A N 1
ATOM 662 C CA . LEU A 1 86 ? -1.654 -12.524 -8.732 1.00 94.44 86 LEU A CA 1
ATOM 663 C C . LEU A 1 86 ? -2.951 -11.898 -8.202 1.00 94.44 86 LEU A C 1
ATOM 665 O O . LEU A 1 86 ? -3.510 -12.403 -7.235 1.00 94.44 86 LEU A O 1
ATOM 669 N N . MET A 1 87 ? -3.490 -10.879 -8.878 1.00 97.12 87 MET A N 1
ATOM 670 C CA . MET A 1 87 ? -4.791 -10.300 -8.527 1.00 97.12 87 MET A CA 1
ATOM 671 C C . MET A 1 87 ? -5.957 -11.268 -8.759 1.00 97.12 87 MET A C 1
ATOM 673 O O . MET A 1 87 ? -6.873 -11.276 -7.944 1.00 97.12 87 MET A O 1
ATOM 677 N N . LEU A 1 88 ? -5.935 -12.101 -9.813 1.00 97.62 88 LEU A N 1
ATOM 678 C CA . LEU A 1 88 ? -6.950 -13.150 -10.022 1.00 97.62 88 LEU A CA 1
ATOM 679 C C . LEU A 1 88 ? -6.954 -14.162 -8.876 1.00 97.62 88 LEU A C 1
ATOM 681 O O . LEU A 1 88 ? -8.012 -14.470 -8.332 1.00 97.62 88 LEU A O 1
ATOM 685 N N . VAL A 1 89 ? -5.774 -14.667 -8.504 1.00 97.75 89 VAL A N 1
ATOM 686 C CA . VAL A 1 89 ? -5.637 -15.612 -7.388 1.00 97.75 89 VAL A CA 1
ATOM 687 C C . VAL A 1 89 ? -6.073 -14.948 -6.087 1.00 97.75 89 VAL A C 1
ATOM 689 O O . VAL A 1 89 ? -6.886 -15.516 -5.364 1.00 97.75 89 VAL A O 1
ATOM 692 N N . GLY A 1 90 ? -5.598 -13.729 -5.820 1.00 97.50 90 GLY A N 1
ATOM 693 C CA . GLY A 1 90 ? -5.965 -12.967 -4.632 1.00 97.50 90 GLY A CA 1
ATOM 694 C C . GLY A 1 90 ? -7.474 -12.774 -4.508 1.00 97.50 90 GLY A C 1
ATOM 695 O O . GLY A 1 90 ? -8.064 -13.155 -3.501 1.00 97.50 90 GLY A O 1
ATOM 696 N N . LEU A 1 91 ? -8.120 -12.277 -5.565 1.00 98.31 91 LEU A N 1
ATOM 697 C CA . LEU A 1 91 ? -9.566 -12.068 -5.599 1.00 98.31 91 LEU A CA 1
ATOM 698 C C . LEU A 1 91 ? -10.346 -13.381 -5.470 1.00 98.31 91 LEU A C 1
ATOM 700 O O . LEU A 1 91 ? -11.356 -13.421 -4.767 1.00 98.31 91 LEU A O 1
ATOM 704 N N . GLY A 1 92 ? -9.872 -14.463 -6.090 1.00 98.19 92 GLY A N 1
ATOM 705 C CA . GLY A 1 92 ? -10.459 -15.792 -5.939 1.00 98.19 92 GLY A CA 1
ATOM 706 C C . GLY A 1 92 ? -10.425 -16.274 -4.487 1.00 98.19 92 GLY A C 1
ATOM 707 O O . GLY A 1 92 ? -11.463 -16.642 -3.940 1.00 98.19 92 GLY A O 1
ATOM 708 N N . LEU A 1 93 ? -9.260 -16.198 -3.832 1.00 98.25 93 LEU A N 1
ATOM 709 C CA . LEU A 1 93 ? -9.103 -16.566 -2.419 1.00 98.25 93 LEU A CA 1
ATOM 710 C C . LEU A 1 93 ? -9.991 -15.713 -1.511 1.00 98.25 93 LEU A C 1
ATOM 712 O O . LEU A 1 93 ? -10.648 -16.246 -0.620 1.00 98.25 93 LEU A O 1
ATOM 716 N N . MET A 1 94 ? -10.061 -14.404 -1.759 1.00 97.56 94 MET A N 1
ATOM 717 C CA . MET A 1 94 ? -10.924 -13.508 -0.993 1.00 97.56 94 MET A CA 1
ATOM 718 C C . MET A 1 94 ? -12.402 -13.834 -1.172 1.00 97.56 94 MET A C 1
ATOM 720 O O . MET A 1 94 ? -13.141 -13.871 -0.195 1.00 97.56 94 MET A O 1
ATOM 724 N N . THR A 1 95 ? -12.826 -14.110 -2.403 1.00 98.12 95 THR A N 1
ATOM 725 C CA . THR A 1 95 ? -14.210 -14.472 -2.725 1.00 98.12 95 THR A CA 1
ATOM 726 C C . THR A 1 95 ? -14.605 -15.767 -2.016 1.00 98.12 95 THR A C 1
ATOM 728 O O . THR A 1 95 ? -15.627 -15.809 -1.332 1.00 98.12 95 THR A O 1
ATOM 731 N N . VAL A 1 96 ? -13.765 -16.804 -2.103 1.00 98.38 96 VAL A N 1
ATOM 732 C CA . VAL A 1 96 ? -13.982 -18.084 -1.407 1.00 98.38 96 VAL A CA 1
ATOM 733 C C . VAL A 1 96 ? -13.982 -17.894 0.110 1.00 98.38 96 VAL A C 1
ATOM 735 O O . VAL A 1 96 ? -14.881 -18.388 0.787 1.00 98.38 96 VAL A O 1
ATOM 738 N N . GLY A 1 97 ? -13.021 -17.142 0.650 1.00 97.81 97 GLY A N 1
ATOM 739 C CA . GLY A 1 97 ? -12.944 -16.837 2.079 1.00 97.81 97 GLY A CA 1
ATOM 740 C C . GLY A 1 97 ? -14.165 -16.072 2.576 1.00 97.81 97 GLY A C 1
ATOM 741 O O . GLY A 1 97 ? -14.687 -16.374 3.645 1.00 97.81 97 GLY A O 1
ATOM 742 N N . GLN A 1 98 ? -14.687 -15.139 1.781 1.00 97.75 98 GLN A N 1
ATOM 743 C CA . GLN A 1 98 ? -15.881 -14.389 2.139 1.00 97.75 98 GLN A CA 1
ATOM 744 C C . GLN A 1 98 ? -17.148 -15.250 2.105 1.00 97.75 98 GLN A C 1
ATOM 746 O O . GLN A 1 98 ? -17.974 -15.132 3.012 1.00 97.75 98 GLN A O 1
ATOM 751 N N . PHE A 1 99 ? -17.300 -16.130 1.108 1.00 98.31 99 PHE A N 1
ATOM 752 C CA . PHE A 1 99 ? -18.385 -17.114 1.107 1.00 98.31 99 PHE A CA 1
ATOM 753 C C . PHE A 1 99 ? -18.292 -18.010 2.340 1.00 98.31 99 PHE A C 1
ATOM 755 O O . PHE A 1 99 ? -19.274 -18.142 3.064 1.00 98.31 99 PHE A O 1
ATOM 762 N N . TRP A 1 100 ? -17.111 -18.550 2.647 1.00 98.06 100 TRP A N 1
ATOM 763 C CA . TRP A 1 100 ? -16.913 -19.350 3.856 1.00 98.06 100 TRP A CA 1
ATOM 764 C C . TRP A 1 100 ? -17.320 -18.570 5.115 1.00 98.06 100 TRP A C 1
ATOM 766 O O . TRP A 1 100 ? -18.118 -19.059 5.913 1.00 98.06 100 TRP A O 1
ATOM 776 N N . PHE A 1 101 ? -16.883 -17.318 5.259 1.00 96.81 101 PHE A N 1
ATOM 777 C CA . PHE A 1 101 ? -17.243 -16.475 6.402 1.00 96.81 101 PHE A CA 1
ATOM 778 C C . PHE A 1 101 ? -18.761 -16.235 6.535 1.00 96.81 101 PHE A C 1
ATOM 780 O O . PHE A 1 101 ? -19.284 -16.170 7.647 1.00 96.81 101 PHE A O 1
ATOM 787 N N . ALA A 1 102 ? -19.490 -16.140 5.418 1.00 97.12 102 ALA A N 1
ATOM 788 C CA . ALA A 1 102 ? -20.944 -15.960 5.416 1.00 97.12 102 ALA A CA 1
ATOM 789 C C . ALA A 1 102 ? -21.704 -17.164 6.011 1.00 97.12 102 ALA A C 1
ATOM 791 O O . ALA A 1 102 ? -22.759 -16.984 6.632 1.00 97.12 102 ALA A O 1
ATOM 792 N N . PHE A 1 103 ? -21.161 -18.374 5.833 1.00 97.62 103 PHE A N 1
ATOM 793 C CA . PHE A 1 103 ? -21.769 -19.633 6.275 1.00 97.62 103 PHE A CA 1
ATOM 794 C C . PHE A 1 103 ? -21.149 -20.211 7.551 1.00 97.62 103 PHE A C 1
ATOM 796 O O . PHE A 1 103 ? -21.757 -21.088 8.157 1.00 97.62 103 PHE A O 1
ATOM 803 N N . ALA A 1 104 ? -19.992 -19.712 7.996 1.00 96.50 104 ALA A N 1
ATOM 804 C CA . ALA A 1 104 ? -19.346 -20.162 9.225 1.00 96.50 104 ALA A CA 1
ATOM 805 C C . ALA A 1 104 ? -20.303 -20.076 10.431 1.00 96.50 104 ALA A C 1
ATOM 807 O O . ALA A 1 104 ? -21.052 -19.101 10.579 1.00 96.50 104 ALA A O 1
ATOM 808 N N . GLN A 1 105 ? -20.280 -21.108 11.275 1.00 94.00 105 GLN A N 1
ATOM 809 C CA . GLN A 1 105 ? -21.134 -21.240 12.465 1.00 94.00 105 GLN A CA 1
ATOM 810 C C . GLN A 1 105 ? -20.338 -21.231 13.775 1.00 94.00 105 GLN A C 1
ATOM 812 O O . GLN A 1 105 ? -20.923 -21.069 14.837 1.00 94.00 105 GLN A O 1
ATOM 817 N N . ASP A 1 106 ? -19.014 -21.364 13.703 1.00 94.12 106 ASP A N 1
ATOM 818 C CA . ASP A 1 106 ? -18.130 -21.396 14.860 1.00 94.12 106 ASP A CA 1
ATOM 819 C C . ASP A 1 106 ? -16.934 -20.446 14.693 1.00 94.12 106 ASP A C 1
ATOM 821 O O . ASP A 1 106 ? -16.631 -19.936 13.605 1.00 94.12 106 ASP A O 1
ATOM 825 N N . PHE A 1 107 ? -16.260 -20.186 15.813 1.00 93.00 107 PHE A N 1
ATOM 826 C CA . PHE A 1 107 ? -15.100 -19.303 15.869 1.00 93.00 107 PHE A CA 1
ATOM 827 C C . PHE A 1 107 ? -13.962 -19.772 14.950 1.00 93.00 107 PHE A C 1
ATOM 829 O O . PHE A 1 107 ? -13.399 -18.968 14.208 1.00 93.00 107 PHE A O 1
ATOM 836 N N . THR A 1 108 ? -13.636 -21.067 14.964 1.00 95.50 108 THR A N 1
ATOM 837 C CA . THR A 1 108 ? -12.501 -21.621 14.212 1.00 95.50 108 THR A CA 1
ATOM 838 C C . THR A 1 108 ? -12.716 -21.529 12.700 1.00 95.50 108 THR A C 1
ATOM 840 O O . THR A 1 108 ? -11.803 -21.129 11.977 1.00 95.50 108 THR A O 1
ATOM 843 N N . GLY A 1 109 ? -13.920 -21.822 12.209 1.00 96.44 109 GLY A N 1
ATOM 844 C CA . GLY A 1 109 ? -14.297 -21.660 10.808 1.00 96.44 109 GLY A CA 1
ATOM 845 C C . GLY A 1 109 ? -14.296 -20.195 10.377 1.00 96.44 109 GLY A C 1
ATOM 846 O O . GLY A 1 109 ? -13.766 -19.866 9.315 1.00 96.44 109 GLY A O 1
ATOM 847 N N . GLY A 1 110 ? -14.798 -19.293 11.229 1.00 95.44 110 GLY A N 1
ATOM 848 C CA . GLY A 1 110 ? -14.687 -17.849 11.006 1.00 95.44 110 GLY A CA 1
ATOM 849 C C . GLY A 1 110 ? -13.229 -17.380 10.914 1.00 95.44 110 GLY A C 1
ATOM 850 O O . GLY A 1 110 ? -12.887 -16.555 10.064 1.00 95.44 110 GLY A O 1
ATOM 851 N N . LEU A 1 111 ? -12.348 -17.948 11.742 1.00 95.62 111 LEU A N 1
ATOM 852 C CA . LEU A 1 111 ? -10.931 -17.591 11.803 1.00 95.62 111 LEU A CA 1
ATOM 853 C C . LEU A 1 111 ? -10.185 -18.096 10.565 1.00 95.62 111 LEU A C 1
ATOM 855 O O . LEU A 1 111 ? -9.424 -17.344 9.957 1.00 95.62 111 LEU A O 1
ATOM 859 N N . ALA A 1 112 ? -10.450 -19.332 10.139 1.00 97.25 112 ALA A N 1
ATOM 860 C CA . ALA A 1 112 ? -9.888 -19.905 8.918 1.00 97.25 112 ALA A CA 1
ATOM 861 C C . ALA A 1 112 ? -10.298 -19.105 7.668 1.00 97.25 112 ALA A C 1
ATOM 863 O O . ALA A 1 112 ? -9.457 -18.793 6.820 1.00 97.25 112 ALA A O 1
ATOM 864 N N . ALA A 1 113 ? -11.561 -18.675 7.596 1.00 97.19 113 ALA A N 1
ATOM 865 C CA . ALA A 1 113 ? -12.036 -17.792 6.536 1.00 97.19 113 ALA A CA 1
ATOM 866 C C . ALA A 1 113 ? -11.284 -16.444 6.519 1.00 97.19 113 ALA A C 1
ATOM 868 O O . ALA A 1 113 ? -10.915 -15.945 5.452 1.00 97.19 113 ALA A O 1
ATOM 869 N N . ARG A 1 114 ? -10.983 -15.875 7.697 1.00 95.56 114 ARG A N 1
ATOM 870 C CA . ARG A 1 114 ? -10.202 -14.631 7.841 1.00 95.56 114 ARG A CA 1
ATOM 871 C C . ARG A 1 114 ? -8.741 -14.783 7.428 1.00 95.56 114 ARG A C 1
ATOM 873 O O . ARG A 1 114 ? -8.192 -13.861 6.827 1.00 95.56 114 ARG A O 1
ATOM 880 N N . VAL A 1 115 ? -8.130 -15.941 7.678 1.00 97.44 115 VAL A N 1
ATOM 881 C CA . VAL A 1 115 ? -6.792 -16.265 7.159 1.00 97.44 115 VAL A CA 1
ATOM 882 C C . VAL A 1 115 ? -6.806 -16.267 5.630 1.00 97.44 115 VAL A C 1
ATOM 884 O O . VAL A 1 115 ? -5.972 -15.604 5.016 1.00 97.44 115 VAL A O 1
ATOM 887 N N . LEU A 1 116 ? -7.782 -16.936 5.006 1.00 97.31 116 LEU A N 1
ATOM 888 C CA . LEU A 1 116 ? -7.894 -16.998 3.544 1.00 97.31 116 LEU A CA 1
ATOM 889 C C . LEU A 1 116 ? -8.104 -15.610 2.918 1.00 97.31 116 LEU A C 1
ATOM 891 O O . LEU A 1 116 ? -7.439 -15.259 1.940 1.00 97.31 116 LEU A O 1
ATOM 895 N N . LEU A 1 117 ? -8.967 -14.795 3.536 1.00 96.31 117 LEU A N 1
ATOM 896 C CA . LEU A 1 117 ? -9.157 -13.387 3.184 1.00 96.31 117 LEU A CA 1
ATOM 897 C C . LEU A 1 117 ? -7.849 -12.595 3.284 1.00 96.31 117 LEU A C 1
ATOM 899 O O . LEU A 1 117 ? -7.535 -11.842 2.369 1.00 96.31 117 LEU A O 1
ATOM 903 N N . GLY A 1 118 ? -7.069 -12.780 4.354 1.00 96.06 118 GLY A N 1
ATOM 904 C CA . GLY A 1 118 ? -5.784 -12.102 4.550 1.00 96.06 118 GLY A CA 1
ATOM 905 C C . GLY A 1 118 ? -4.739 -12.460 3.490 1.00 96.06 118 GLY A C 1
ATOM 906 O O . GLY A 1 118 ? -4.041 -11.572 2.998 1.00 96.06 118 GLY A O 1
ATOM 907 N N . ILE A 1 119 ? -4.661 -13.736 3.092 1.00 97.56 119 ILE A N 1
ATOM 908 C CA . ILE A 1 119 ? -3.766 -14.194 2.014 1.00 97.56 119 ILE A CA 1
ATOM 909 C C . ILE A 1 119 ? -4.150 -13.536 0.690 1.00 97.56 119 ILE A C 1
ATOM 911 O O . ILE A 1 119 ? -3.284 -13.022 -0.019 1.00 97.56 119 ILE A O 1
ATOM 915 N N . GLY A 1 120 ? -5.441 -13.556 0.352 1.00 97.06 120 GLY A N 1
ATOM 916 C CA . GLY A 1 120 ? -5.907 -12.991 -0.906 1.00 97.06 120 GLY A CA 1
ATOM 917 C C . GLY A 1 120 ? -5.773 -11.466 -0.956 1.00 97.06 120 GLY A C 1
ATOM 918 O O . GLY A 1 120 ? -5.308 -10.925 -1.955 1.00 97.06 120 GLY A O 1
ATOM 919 N N . ASP A 1 121 ? -6.070 -10.779 0.148 1.00 95.50 121 ASP A N 1
ATOM 920 C CA . ASP A 1 121 ? -5.935 -9.324 0.287 1.00 95.50 121 ASP A CA 1
ATOM 921 C C . ASP A 1 121 ? -4.479 -8.860 0.095 1.00 95.50 121 ASP A C 1
ATOM 923 O O . ASP A 1 121 ? -4.208 -7.886 -0.614 1.00 95.50 121 ASP A O 1
ATOM 927 N N . ALA A 1 122 ? -3.513 -9.623 0.624 1.00 95.44 122 ALA A N 1
ATOM 928 C CA . ALA A 1 122 ? -2.085 -9.339 0.470 1.00 95.44 122 ALA A CA 1
ATOM 929 C C . ALA A 1 122 ? -1.642 -9.197 -0.993 1.00 95.44 122 ALA A C 1
ATOM 931 O O . ALA A 1 122 ? -0.709 -8.447 -1.274 1.00 95.44 122 ALA A O 1
ATOM 932 N N . MET A 1 123 ? -2.322 -9.887 -1.913 1.00 96.12 123 MET A N 1
ATOM 933 C CA . MET A 1 123 ? -2.009 -9.947 -3.341 1.00 96.12 123 MET A CA 1
ATOM 934 C C . MET A 1 123 ? -2.575 -8.784 -4.160 1.00 96.12 123 MET A C 1
ATOM 936 O O . MET A 1 123 ? -2.192 -8.627 -5.320 1.00 96.12 123 MET A O 1
ATOM 940 N N . ILE A 1 124 ? -3.484 -7.975 -3.611 1.00 96.31 124 ILE A N 1
ATOM 941 C CA . ILE A 1 124 ? -4.229 -6.991 -4.405 1.00 96.31 124 ILE A CA 1
ATOM 942 C C . ILE A 1 124 ? -3.478 -5.667 -4.520 1.00 96.31 124 ILE A C 1
ATOM 944 O O . ILE A 1 124 ? -3.164 -5.220 -5.625 1.00 96.31 124 ILE A O 1
ATOM 948 N N . PHE A 1 125 ? -3.181 -5.032 -3.385 1.00 92.88 125 PHE A N 1
ATOM 949 C CA . PHE A 1 125 ? -2.708 -3.647 -3.366 1.00 92.88 125 PHE A CA 1
ATOM 950 C C . PHE A 1 125 ? -1.343 -3.475 -4.049 1.00 92.88 125 PHE A C 1
ATOM 952 O O . PHE A 1 125 ? -1.183 -2.622 -4.920 1.00 92.88 125 PHE A O 1
ATOM 959 N N . THR A 1 126 ? -0.368 -4.322 -3.715 1.00 90.31 126 THR A N 1
ATOM 960 C CA . THR A 1 126 ? 0.986 -4.270 -4.294 1.00 90.31 126 THR A CA 1
ATOM 961 C C . THR A 1 126 ? 0.985 -4.578 -5.795 1.00 90.31 126 THR A C 1
ATOM 963 O O . THR A 1 126 ? 1.688 -3.916 -6.561 1.00 90.31 126 THR A O 1
ATOM 966 N N . SER A 1 127 ? 0.135 -5.508 -6.243 1.00 93.31 127 SER A N 1
ATOM 967 C CA . SER A 1 127 ? -0.067 -5.804 -7.667 1.00 93.31 127 SER A CA 1
ATOM 968 C C . SER A 1 127 ? -0.652 -4.619 -8.430 1.00 93.31 127 SER A C 1
ATOM 970 O O . SER A 1 127 ? -0.199 -4.321 -9.540 1.00 93.31 127 SER A O 1
ATOM 972 N N . LEU A 1 128 ? -1.619 -3.916 -7.831 1.00 94.69 128 LEU A N 1
ATOM 973 C CA . LEU A 1 128 ? -2.211 -2.709 -8.401 1.00 94.69 128 LEU A CA 1
ATOM 974 C C . LEU A 1 128 ? -1.189 -1.572 -8.496 1.00 94.69 128 LEU A C 1
ATOM 976 O O . LEU A 1 128 ? -1.105 -0.926 -9.538 1.00 94.69 128 LEU A O 1
ATOM 980 N N . LEU A 1 129 ? -0.361 -1.360 -7.467 1.00 90.56 129 LEU A N 1
ATOM 981 C CA . LEU A 1 129 ? 0.706 -0.355 -7.526 1.00 90.56 129 LEU A CA 1
ATOM 982 C C . LEU A 1 129 ? 1.724 -0.654 -8.631 1.00 90.56 129 LEU A C 1
ATOM 984 O O . LEU A 1 129 ? 2.156 0.264 -9.330 1.00 90.56 129 LEU A O 1
ATOM 988 N N . ARG A 1 130 ? 2.057 -1.930 -8.860 1.00 87.75 130 ARG A N 1
ATOM 989 C CA . ARG A 1 130 ? 2.897 -2.314 -10.001 1.00 87.75 130 ARG A CA 1
ATOM 990 C C . ARG A 1 130 ? 2.218 -2.006 -11.338 1.00 87.75 130 ARG A C 1
ATOM 992 O O . ARG A 1 130 ? 2.876 -1.470 -12.225 1.00 87.75 130 ARG A O 1
ATOM 999 N N . LEU A 1 131 ? 0.914 -2.264 -11.484 1.00 90.44 131 LEU A N 1
ATOM 1000 C CA . LEU A 1 131 ? 0.176 -1.863 -12.691 1.00 90.44 131 LEU A CA 1
ATOM 1001 C C . LEU A 1 131 ? 0.217 -0.346 -12.891 1.00 90.44 131 LEU A C 1
ATOM 1003 O O . LEU A 1 131 ? 0.445 0.109 -14.008 1.00 90.44 131 LEU A O 1
ATOM 1007 N N . VAL A 1 132 ? 0.056 0.439 -11.823 1.00 90.12 132 VAL A N 1
ATOM 1008 C CA . VAL A 1 132 ? 0.171 1.903 -11.891 1.00 90.12 132 VAL A CA 1
ATOM 1009 C C . VAL A 1 132 ? 1.560 2.318 -12.376 1.00 90.12 132 VAL A C 1
ATOM 1011 O O . VAL A 1 132 ? 1.669 3.148 -13.277 1.00 90.12 132 VAL A O 1
ATOM 1014 N N . ALA A 1 133 ? 2.615 1.709 -11.832 1.00 84.75 133 ALA A N 1
ATOM 1015 C CA . ALA A 1 133 ? 3.992 2.005 -12.213 1.00 84.75 133 ALA A CA 1
ATOM 1016 C C . ALA A 1 133 ? 4.312 1.651 -13.677 1.00 84.75 133 ALA A C 1
ATOM 1018 O O . ALA A 1 133 ? 5.115 2.349 -14.290 1.00 84.75 133 ALA A O 1
ATOM 1019 N N . LEU A 1 134 ? 3.686 0.605 -14.231 1.00 83.94 134 LEU A N 1
ATOM 1020 C CA . LEU A 1 134 ? 3.919 0.145 -15.606 1.00 83.94 134 LEU A CA 1
ATOM 1021 C C . LEU A 1 134 ? 3.046 0.859 -16.650 1.00 83.94 134 LEU A C 1
ATOM 1023 O O . LEU A 1 134 ? 3.500 1.117 -17.762 1.00 83.94 134 LEU A O 1
ATOM 1027 N N . TRP A 1 135 ? 1.787 1.164 -16.324 1.00 86.75 135 TRP A N 1
ATOM 1028 C CA . TRP A 1 135 ? 0.803 1.653 -17.299 1.00 86.75 135 TRP A CA 1
ATOM 1029 C C . TRP A 1 135 ? 0.667 3.174 -17.354 1.00 86.75 135 TRP A C 1
ATOM 1031 O O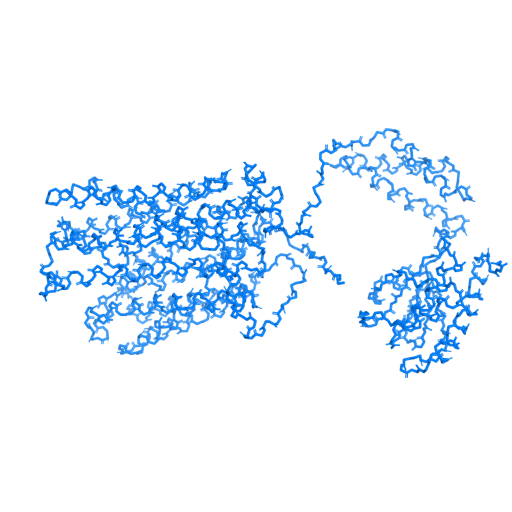 . TRP A 1 135 ? 0.144 3.694 -18.346 1.00 86.75 135 TRP A O 1
ATOM 1041 N N . PHE A 1 136 ? 1.117 3.901 -16.329 1.00 86.25 136 PHE A N 1
ATOM 1042 C CA . PHE A 1 136 ? 1.038 5.362 -16.281 1.00 86.25 136 PHE A CA 1
ATOM 1043 C C . PHE A 1 136 ? 2.395 6.019 -16.488 1.00 86.25 136 PHE A C 1
ATOM 1045 O O . PHE A 1 136 ? 3.444 5.466 -16.174 1.00 86.25 136 PHE A O 1
ATOM 1052 N N . ARG A 1 137 ? 2.368 7.252 -17.005 1.00 80.50 137 ARG A N 1
ATOM 1053 C CA . ARG A 1 137 ? 3.589 8.035 -17.220 1.00 80.50 137 ARG A CA 1
ATOM 1054 C C . ARG A 1 137 ? 4.288 8.316 -15.893 1.00 80.50 137 ARG A C 1
ATOM 1056 O O . ARG A 1 137 ? 3.634 8.486 -14.863 1.00 80.50 137 ARG A O 1
ATOM 1063 N N . VAL A 1 138 ? 5.606 8.495 -15.941 1.00 75.31 138 VAL A N 1
ATOM 1064 C CA . VAL A 1 138 ? 6.461 8.750 -14.767 1.00 75.31 138 VAL A CA 1
ATOM 1065 C C . VAL A 1 138 ? 5.914 9.861 -13.862 1.00 75.31 138 VAL A C 1
ATOM 1067 O O . VAL A 1 138 ? 5.844 9.667 -12.645 1.00 75.31 138 VAL A O 1
ATOM 1070 N N . LYS A 1 139 ? 5.459 10.970 -14.470 1.00 75.31 139 LYS A N 1
ATOM 1071 C CA . LYS A 1 139 ? 4.861 12.137 -13.794 1.00 75.31 139 LYS A CA 1
ATOM 1072 C C . LYS A 1 139 ? 3.431 11.899 -13.279 1.00 75.31 139 LYS A C 1
ATOM 1074 O O . LYS A 1 139 ? 3.012 12.561 -12.339 1.00 75.31 139 LYS A O 1
ATOM 1079 N N . GLN A 1 140 ? 2.678 10.970 -13.876 1.00 83.00 140 GLN A N 1
ATOM 1080 C CA . GLN A 1 140 ? 1.297 10.646 -13.479 1.00 83.00 140 GLN A CA 1
ATOM 1081 C C . GLN A 1 140 ? 1.245 9.633 -12.332 1.00 83.00 140 GLN A C 1
ATOM 1083 O O . GLN A 1 140 ? 0.368 9.721 -11.477 1.00 83.00 140 GLN A O 1
ATOM 1088 N N . ALA A 1 141 ? 2.175 8.678 -12.309 1.00 82.50 141 ALA A N 1
ATOM 1089 C CA . ALA A 1 141 ? 2.134 7.543 -11.393 1.00 82.50 141 ALA A CA 1
ATOM 1090 C C . ALA A 1 141 ? 2.005 7.921 -9.900 1.00 82.50 141 ALA A C 1
ATOM 1092 O O . ALA A 1 141 ? 1.150 7.324 -9.257 1.00 82.50 141 ALA A O 1
ATOM 1093 N N . PRO A 1 142 ? 2.721 8.924 -9.340 1.00 82.25 142 PRO A N 1
ATOM 1094 C CA . PRO A 1 142 ? 2.548 9.304 -7.933 1.00 82.25 142 PRO A CA 1
ATOM 1095 C C . PRO A 1 142 ? 1.120 9.766 -7.622 1.00 82.25 142 PRO A C 1
ATOM 1097 O O . PRO A 1 142 ? 0.523 9.351 -6.632 1.00 82.25 142 PRO A O 1
ATOM 1100 N N . MET A 1 143 ? 0.529 10.572 -8.512 1.00 86.38 143 MET A N 1
ATOM 1101 C CA . MET A 1 143 ? -0.854 11.028 -8.371 1.00 86.38 143 MET A CA 1
ATOM 1102 C C . MET A 1 143 ? -1.832 9.852 -8.439 1.00 86.38 143 MET A C 1
ATOM 1104 O O . MET A 1 143 ? -2.735 9.749 -7.616 1.00 86.38 143 MET A O 1
ATOM 1108 N N . VAL A 1 144 ? -1.639 8.934 -9.387 1.00 89.38 144 VAL A N 1
ATOM 1109 C CA . VAL A 1 144 ? -2.504 7.755 -9.532 1.00 89.38 144 VAL A CA 1
ATOM 1110 C C . VAL A 1 144 ? -2.360 6.814 -8.335 1.00 89.38 144 VAL A C 1
ATOM 1112 O O . VAL A 1 144 ? -3.369 6.311 -7.851 1.00 89.38 144 VAL A O 1
ATOM 1115 N N . THR A 1 145 ? -1.156 6.625 -7.791 1.00 88.50 145 THR A N 1
ATOM 1116 C CA . THR A 1 145 ? -0.918 5.880 -6.542 1.00 88.50 145 THR A CA 1
ATOM 1117 C C . THR A 1 145 ? -1.693 6.495 -5.375 1.00 88.50 145 THR A C 1
ATOM 1119 O O . THR A 1 145 ? -2.381 5.779 -4.649 1.00 88.50 145 THR A O 1
ATOM 1122 N N . GLN A 1 146 ? -1.663 7.822 -5.226 1.00 88.25 146 GLN A N 1
ATOM 1123 C CA . GLN A 1 146 ? -2.422 8.514 -4.179 1.00 88.25 146 GLN A CA 1
ATOM 1124 C C . GLN A 1 146 ? -3.933 8.364 -4.368 1.00 88.25 146 GLN A C 1
ATOM 1126 O O . GLN A 1 146 ? -4.636 7.971 -3.438 1.00 88.25 146 GLN A O 1
ATOM 1131 N N . ILE A 1 147 ? -4.435 8.601 -5.584 1.00 88.94 147 ILE A N 1
ATOM 1132 C CA . ILE A 1 147 ? -5.855 8.414 -5.913 1.00 88.94 147 ILE A CA 1
ATOM 1133 C C . ILE A 1 147 ? -6.272 6.956 -5.674 1.00 88.94 147 ILE A C 1
ATOM 1135 O O . ILE A 1 147 ? -7.371 6.714 -5.187 1.00 88.94 147 ILE A O 1
ATOM 1139 N N . THR A 1 148 ? -5.399 5.983 -5.951 1.00 91.62 148 THR A N 1
ATOM 1140 C CA . THR A 1 148 ? -5.645 4.559 -5.672 1.00 91.62 148 THR A CA 1
ATOM 1141 C C . THR A 1 148 ? -5.872 4.321 -4.184 1.00 91.62 148 THR A C 1
ATOM 1143 O O . THR A 1 148 ? -6.851 3.679 -3.804 1.00 91.62 148 THR A O 1
ATOM 1146 N N . GLY A 1 149 ? -4.990 4.860 -3.336 1.00 84.56 149 GLY A N 1
ATOM 1147 C CA . GLY A 1 149 ? -5.128 4.772 -1.884 1.00 84.56 149 GLY A CA 1
ATOM 1148 C C . GLY A 1 149 ? -6.427 5.405 -1.386 1.00 84.56 149 GLY A C 1
ATOM 1149 O O . GLY A 1 149 ? -7.137 4.788 -0.596 1.00 84.56 149 GLY A O 1
ATOM 1150 N N . VAL A 1 150 ? -6.758 6.595 -1.895 1.00 82.75 150 VAL A N 1
ATOM 1151 C CA . VAL A 1 150 ? -7.948 7.377 -1.523 1.00 82.75 150 VAL A CA 1
ATOM 1152 C C . VAL A 1 150 ? -9.247 6.706 -1.965 1.00 82.75 150 VAL A C 1
ATOM 1154 O O . VAL A 1 150 ? -10.120 6.454 -1.140 1.00 82.75 150 VAL A O 1
ATOM 1157 N N . LEU A 1 151 ? -9.387 6.384 -3.252 1.00 87.12 151 LEU A N 1
ATOM 1158 C CA . LEU A 1 151 ? -10.614 5.790 -3.783 1.00 87.12 151 LEU A CA 1
ATOM 1159 C C . LEU A 1 151 ? -10.803 4.343 -3.323 1.00 87.12 151 LEU A C 1
ATOM 1161 O O . LEU A 1 151 ? -11.937 3.887 -3.221 1.00 87.12 151 LEU A O 1
ATOM 1165 N N . GLY A 1 152 ? -9.729 3.633 -2.971 1.00 87.69 152 GLY A N 1
ATOM 1166 C CA . GLY A 1 152 ? -9.846 2.329 -2.323 1.00 87.69 152 GLY A CA 1
ATOM 1167 C C . GLY A 1 152 ? -10.601 2.385 -0.990 1.00 87.69 152 GLY A C 1
ATOM 1168 O O . GLY A 1 152 ? -11.312 1.440 -0.655 1.00 87.69 152 GLY A O 1
ATOM 1169 N N . GLN A 1 153 ? -10.537 3.510 -0.263 1.00 85.56 153 GLN A N 1
ATOM 1170 C CA . GLN A 1 153 ? -11.281 3.690 0.993 1.00 85.56 153 GLN A CA 1
ATOM 1171 C C . GLN A 1 153 ? -12.796 3.797 0.803 1.00 85.56 153 GLN A C 1
ATOM 1173 O O . GLN A 1 153 ? -13.539 3.639 1.771 1.00 85.56 153 GLN A O 1
ATOM 1178 N N . LEU A 1 154 ? -13.289 3.963 -0.430 1.00 86.69 154 LEU A N 1
ATOM 1179 C CA . LEU A 1 154 ? -14.720 3.814 -0.712 1.00 86.69 154 LEU A CA 1
ATOM 1180 C C . LEU A 1 154 ? -15.234 2.424 -0.299 1.00 86.69 154 LEU A C 1
ATOM 1182 O O . LEU A 1 154 ? -16.392 2.295 0.088 1.00 86.69 154 LEU A O 1
ATOM 1186 N N . GLY A 1 155 ? -14.363 1.406 -0.292 1.00 90.44 155 GLY A N 1
ATOM 1187 C CA . GLY A 1 155 ? -14.662 0.091 0.271 1.00 90.44 155 GLY A CA 1
ATOM 1188 C C . GLY A 1 155 ? -15.010 0.122 1.761 1.00 90.44 155 GLY A C 1
ATOM 1189 O O . GLY A 1 155 ? -15.968 -0.527 2.171 1.00 90.44 155 GLY A O 1
ATOM 1190 N N . ALA A 1 156 ? -14.289 0.912 2.561 1.00 85.00 156 ALA A N 1
ATOM 1191 C CA . ALA A 1 156 ? -14.555 1.064 3.994 1.00 85.00 156 ALA A CA 1
ATOM 1192 C C . ALA A 1 156 ? -15.856 1.837 4.258 1.00 85.00 156 ALA A C 1
ATOM 1194 O O . ALA A 1 156 ? -16.610 1.521 5.174 1.00 85.00 156 ALA A O 1
ATOM 1195 N N . ILE A 1 157 ? -16.172 2.822 3.412 1.00 84.12 157 ILE A N 1
ATOM 1196 C CA . ILE A 1 157 ? -17.470 3.511 3.464 1.00 84.12 157 ILE A CA 1
ATOM 1197 C C . ILE A 1 157 ? -18.599 2.526 3.133 1.00 84.12 157 ILE A C 1
ATOM 1199 O O . ILE A 1 157 ? -19.614 2.484 3.829 1.00 84.12 157 ILE A O 1
ATOM 1203 N N . ALA A 1 158 ? -18.410 1.694 2.106 1.00 89.00 158 ALA A N 1
ATOM 1204 C CA . ALA A 1 158 ? -19.375 0.669 1.728 1.00 89.00 158 ALA A CA 1
ATOM 1205 C C . ALA A 1 158 ? -19.546 -0.416 2.809 1.00 89.00 158 ALA A C 1
ATOM 1207 O O . ALA A 1 158 ? -20.649 -0.934 2.992 1.00 89.00 158 ALA A O 1
ATOM 1208 N N . SER A 1 159 ? -18.491 -0.737 3.563 1.00 89.00 159 SER A N 1
ATOM 1209 C CA . SER A 1 159 ? -18.571 -1.675 4.687 1.00 89.00 159 SER A CA 1
ATOM 1210 C C . SER A 1 159 ? -19.194 -1.064 5.938 1.00 89.00 159 SER A C 1
ATOM 1212 O O . SER A 1 159 ? -19.508 -1.800 6.869 1.00 89.00 159 SER A O 1
ATOM 1214 N N . ALA A 1 160 ? -19.344 0.261 5.981 1.00 82.31 160 ALA A N 1
ATOM 1215 C CA . ALA A 1 160 ? -20.012 0.955 7.064 1.00 82.31 160 ALA A CA 1
ATOM 1216 C C . ALA A 1 160 ? -21.531 0.974 6.841 1.00 82.31 160 ALA A C 1
ATOM 1218 O O . ALA A 1 160 ? -22.245 0.085 7.303 1.00 82.31 160 ALA A O 1
ATOM 1219 N N . SER A 1 161 ? -22.040 1.961 6.100 1.00 81.88 161 SER A N 1
ATOM 1220 C CA . SER A 1 161 ? -23.486 2.209 6.017 1.00 81.88 161 SER A CA 1
ATOM 1221 C C . SER A 1 161 ? -24.240 1.188 5.152 1.00 81.88 161 SER A C 1
ATOM 1223 O O . SER A 1 161 ? -25.247 0.658 5.628 1.00 81.88 161 SER A O 1
ATOM 1225 N N . PRO A 1 162 ? -23.796 0.850 3.921 1.00 90.31 162 PRO A N 1
ATOM 1226 C CA . PRO A 1 162 ? -24.487 -0.150 3.100 1.00 90.31 162 PRO A CA 1
ATOM 1227 C C . PRO A 1 162 ? -24.511 -1.544 3.731 1.00 90.31 162 PRO A C 1
ATOM 1229 O O . PRO A 1 162 ? -25.554 -2.195 3.733 1.00 90.31 162 PRO A O 1
ATOM 1232 N N . LEU A 1 163 ? -23.393 -1.990 4.313 1.00 91.94 163 LEU A N 1
ATOM 1233 C CA . LEU A 1 163 ? -23.352 -3.274 5.012 1.00 91.94 163 LEU A CA 1
ATOM 1234 C C . LEU A 1 163 ? -24.217 -3.262 6.280 1.00 91.94 163 LEU A C 1
ATOM 1236 O O . LEU A 1 163 ? -24.958 -4.217 6.484 1.00 91.94 163 LEU A O 1
ATOM 1240 N N . ALA A 1 164 ? -24.187 -2.201 7.099 1.00 85.31 164 ALA A N 1
ATOM 1241 C CA . ALA A 1 164 ? -25.068 -2.083 8.269 1.00 85.31 164 ALA A CA 1
ATOM 1242 C C . ALA A 1 164 ? -26.550 -2.197 7.879 1.00 85.31 164 ALA A C 1
ATOM 1244 O O . ALA A 1 164 ? -27.320 -2.913 8.521 1.00 85.31 164 ALA A O 1
ATOM 1245 N N . TYR A 1 165 ? -26.940 -1.514 6.797 1.00 89.44 165 TYR A N 1
ATOM 1246 C CA . TYR A 1 165 ? -28.288 -1.601 6.248 1.00 89.44 165 TYR A CA 1
ATOM 1247 C C . TYR A 1 165 ? -28.619 -3.028 5.794 1.00 89.44 165 TYR A C 1
ATOM 1249 O O . TYR A 1 165 ? -29.647 -3.568 6.200 1.00 89.44 165 TYR A O 1
ATOM 1257 N N . GLY A 1 166 ? -27.737 -3.664 5.017 1.00 93.94 166 GLY A N 1
ATOM 1258 C CA . GLY A 1 166 ? -27.918 -5.046 4.568 1.00 93.94 166 GLY A CA 1
ATOM 1259 C C . GLY A 1 166 ? -28.057 -6.026 5.733 1.00 93.94 166 GLY A C 1
ATOM 1260 O O . GLY A 1 166 ? -28.988 -6.826 5.753 1.00 93.94 166 GLY A O 1
ATOM 1261 N N . LEU A 1 167 ? -27.202 -5.914 6.754 1.00 92.00 167 LEU A N 1
ATOM 1262 C CA . LEU A 1 167 ? -27.246 -6.770 7.942 1.00 92.00 167 LEU A CA 1
ATOM 1263 C C . LEU A 1 167 ? -28.572 -6.631 8.694 1.00 92.00 167 LEU A C 1
ATOM 1265 O O . LEU A 1 167 ? -29.123 -7.637 9.135 1.00 92.00 167 LEU A O 1
ATOM 1269 N N . LYS A 1 168 ? -29.107 -5.409 8.792 1.00 91.19 168 LYS A N 1
ATOM 1270 C CA . LYS A 1 168 ? -30.397 -5.141 9.436 1.00 91.19 168 LYS A CA 1
ATOM 1271 C C . LYS A 1 168 ? -31.586 -5.691 8.641 1.00 91.19 168 LYS A C 1
ATOM 1273 O O . LYS A 1 168 ? -32.531 -6.175 9.251 1.00 91.19 168 LYS A O 1
ATOM 1278 N N . GLN A 1 169 ? -31.564 -5.587 7.311 1.00 95.19 169 GLN A N 1
ATOM 1279 C CA . GLN A 1 169 ? -32.713 -5.937 6.462 1.00 95.19 169 GLN A CA 1
ATOM 1280 C C . GLN A 1 169 ? -32.713 -7.394 5.992 1.00 95.19 169 GLN A C 1
ATOM 1282 O O . GLN A 1 169 ? -33.767 -8.015 5.892 1.00 95.19 169 GLN A O 1
ATOM 1287 N N . TRP A 1 170 ? -31.540 -7.935 5.664 1.00 94.69 170 TRP A N 1
ATOM 1288 C CA . TRP A 1 170 ? -31.379 -9.240 5.010 1.00 94.69 170 TRP A CA 1
ATOM 1289 C C . TRP A 1 170 ? -30.643 -10.265 5.879 1.00 94.69 170 TRP A C 1
ATOM 1291 O O . TRP A 1 170 ? -30.542 -11.435 5.500 1.00 94.69 170 TRP A O 1
ATOM 1301 N N . GLY A 1 171 ? -30.109 -9.839 7.027 1.00 93.81 171 GLY A N 1
ATOM 1302 C CA . GLY A 1 171 ? -29.351 -10.681 7.946 1.00 93.81 171 GLY A CA 1
ATOM 1303 C C . GLY A 1 171 ? -27.906 -10.946 7.512 1.00 93.81 171 GLY A C 1
ATOM 1304 O O . GLY A 1 171 ? -27.448 -10.542 6.438 1.00 93.81 171 GLY A O 1
ATOM 1305 N N . TRP A 1 172 ? -27.171 -11.648 8.381 1.00 95.38 172 TRP A N 1
ATOM 1306 C CA . TRP A 1 172 ? -25.738 -11.940 8.240 1.00 95.38 172 TRP A CA 1
ATOM 1307 C C . TRP A 1 172 ? -25.387 -12.666 6.939 1.00 95.38 172 TRP A C 1
ATOM 1309 O O . TRP A 1 172 ? -24.615 -12.162 6.121 1.00 95.38 172 TRP A O 1
ATOM 1319 N N . THR A 1 173 ? -25.954 -13.861 6.749 1.00 96.62 173 THR A N 1
ATOM 1320 C CA . THR A 1 173 ? -25.550 -14.772 5.673 1.00 96.62 173 THR A CA 1
ATOM 1321 C C . THR A 1 173 ? -25.827 -14.165 4.304 1.00 96.62 173 THR A C 1
ATOM 1323 O O . THR A 1 173 ? -24.931 -14.151 3.462 1.00 96.62 173 THR A O 1
ATOM 1326 N N . THR A 1 174 ? -27.006 -13.576 4.091 1.00 97.00 174 THR A N 1
ATOM 1327 C CA . THR A 1 174 ? -27.354 -12.917 2.825 1.00 97.00 174 THR A CA 1
ATOM 1328 C C . THR A 1 174 ? -26.422 -11.745 2.529 1.00 97.00 174 THR A C 1
ATOM 1330 O O . THR A 1 174 ? -25.865 -11.670 1.437 1.00 97.00 174 THR A O 1
ATOM 1333 N N . SER A 1 175 ? -26.175 -10.871 3.510 1.00 96.38 175 SER A N 1
ATOM 1334 C CA . SER A 1 175 ? -25.329 -9.683 3.324 1.00 96.38 175 SER A CA 1
ATOM 1335 C C . SER A 1 175 ? -23.904 -10.039 2.909 1.00 96.38 175 SER A C 1
ATOM 1337 O O . SER A 1 175 ? -23.363 -9.471 1.959 1.00 96.38 175 SER A O 1
ATOM 1339 N N . PHE A 1 176 ? -23.299 -11.023 3.578 1.00 96.50 176 PHE A N 1
ATOM 1340 C CA . PHE A 1 176 ? -21.945 -11.455 3.246 1.00 96.50 176 PHE A CA 1
ATOM 1341 C C . PHE A 1 176 ? -21.868 -12.301 1.971 1.00 96.50 176 PHE A C 1
ATOM 1343 O O . PHE A 1 176 ? -20.864 -12.220 1.266 1.00 96.50 176 PHE A O 1
ATOM 1350 N N . THR A 1 177 ? -22.927 -13.036 1.623 1.00 97.56 177 THR A N 1
ATOM 1351 C CA . THR A 1 177 ? -23.032 -13.755 0.340 1.00 97.56 177 THR A CA 1
ATOM 1352 C C . THR A 1 177 ? -23.131 -12.777 -0.833 1.00 97.56 177 THR A C 1
ATOM 1354 O O . THR A 1 177 ? -22.454 -12.956 -1.847 1.00 97.56 177 THR A O 1
ATOM 1357 N N . VAL A 1 178 ? -23.914 -11.700 -0.693 1.00 96.50 178 VAL A N 1
ATOM 1358 C CA . VAL A 1 178 ? -23.989 -10.619 -1.690 1.00 96.50 178 VAL A CA 1
ATOM 1359 C C . VAL A 1 178 ? -22.624 -9.954 -1.851 1.00 96.50 178 VAL A C 1
ATOM 1361 O O . VAL A 1 178 ? -22.146 -9.811 -2.976 1.00 96.50 178 VAL A O 1
ATOM 1364 N N . ALA A 1 179 ? -21.949 -9.627 -0.745 1.00 94.94 179 ALA A N 1
ATOM 1365 C CA . ALA A 1 179 ? -20.604 -9.060 -0.794 1.00 94.94 179 ALA A CA 1
ATOM 1366 C C . ALA A 1 179 ? -19.593 -9.986 -1.495 1.00 94.94 179 ALA A C 1
ATOM 1368 O O . ALA A 1 179 ? -18.805 -9.519 -2.313 1.00 94.94 179 ALA A O 1
ATOM 1369 N N . ALA A 1 180 ? -19.630 -11.295 -1.222 1.00 96.69 180 ALA A N 1
ATOM 1370 C CA . ALA A 1 180 ? -18.774 -12.275 -1.893 1.00 96.69 180 ALA A CA 1
ATOM 1371 C C . ALA A 1 180 ? -19.080 -12.383 -3.400 1.00 96.69 180 ALA A C 1
ATOM 1373 O O . ALA A 1 180 ? -18.168 -12.481 -4.219 1.00 96.69 180 ALA A O 1
ATOM 1374 N N . SER A 1 181 ? -20.355 -12.294 -3.787 1.00 97.62 181 SER A N 1
ATOM 1375 C CA . SER A 1 181 ? -20.792 -12.399 -5.188 1.00 97.62 181 SER A CA 1
ATOM 1376 C C . SER A 1 181 ? -20.246 -11.271 -6.071 1.00 97.62 181 SER A C 1
ATOM 1378 O O . SER A 1 181 ? -19.957 -11.495 -7.248 1.00 97.62 181 SER A O 1
ATOM 1380 N N . VAL A 1 182 ? -20.009 -10.079 -5.508 1.00 97.50 182 VAL A N 1
ATOM 1381 C CA . VAL A 1 182 ? -19.306 -8.987 -6.209 1.00 97.50 182 VAL A CA 1
ATOM 1382 C C . VAL A 1 182 ? -17.907 -9.431 -6.652 1.00 97.50 182 VAL A C 1
ATOM 1384 O O . VAL A 1 182 ? -17.473 -9.097 -7.756 1.00 97.50 182 VAL A O 1
ATOM 1387 N N . GLY A 1 183 ? -17.218 -10.240 -5.844 1.00 97.25 183 GLY A N 1
ATOM 1388 C CA . GLY A 1 183 ? -15.902 -10.786 -6.175 1.00 97.25 183 GLY A CA 1
ATOM 1389 C C . GLY A 1 183 ? -15.908 -11.705 -7.400 1.00 97.25 183 GLY A C 1
ATOM 1390 O O . GLY A 1 183 ? -14.974 -11.664 -8.203 1.00 97.25 183 GLY A O 1
ATOM 1391 N N . VAL A 1 184 ? -16.992 -12.456 -7.624 1.00 97.62 184 VAL A N 1
ATOM 1392 C CA . VAL A 1 184 ? -17.170 -13.288 -8.829 1.00 97.62 184 VAL A CA 1
ATOM 1393 C C . VAL A 1 184 ? -17.270 -12.411 -10.078 1.00 97.62 184 VAL A C 1
ATOM 1395 O O . VAL A 1 184 ? -16.553 -12.635 -11.054 1.00 97.62 184 VAL A O 1
ATOM 1398 N N . VAL A 1 185 ? -18.099 -11.364 -10.031 1.00 97.88 185 VAL A N 1
ATOM 1399 C CA . VAL A 1 185 ? -18.261 -10.413 -11.145 1.00 97.88 185 VAL A CA 1
ATOM 1400 C C . VAL A 1 185 ? -16.938 -9.711 -11.457 1.00 97.88 185 VAL A C 1
ATOM 1402 O O . VAL A 1 185 ? -16.518 -9.639 -12.614 1.00 97.88 185 VAL A O 1
ATOM 1405 N N . LEU A 1 186 ? -16.237 -9.241 -10.423 1.00 97.88 186 LEU A N 1
ATOM 1406 C CA . LEU A 1 186 ? -14.937 -8.598 -10.588 1.00 97.88 186 LEU A CA 1
ATOM 1407 C C . LEU A 1 186 ? -13.860 -9.565 -11.093 1.00 97.88 186 LEU A C 1
ATOM 1409 O O . LEU A 1 186 ? -12.964 -9.122 -11.804 1.00 97.88 186 LEU A O 1
ATOM 1413 N N . SER A 1 187 ? -13.950 -10.865 -10.797 1.00 96.69 187 SER A N 1
ATOM 1414 C CA . SER A 1 187 ? -13.017 -11.872 -11.322 1.00 96.69 187 SER A CA 1
ATOM 1415 C C . SER A 1 187 ? -13.139 -12.006 -12.835 1.00 96.69 187 SER A C 1
ATOM 1417 O O . SER A 1 187 ? -12.126 -12.011 -13.534 1.00 96.69 187 SER A O 1
ATOM 1419 N N . VAL A 1 188 ? -14.372 -12.034 -13.353 1.00 96.56 188 VAL A N 1
ATOM 1420 C CA . VAL A 1 188 ? -14.643 -12.033 -14.799 1.00 96.56 188 VAL A CA 1
ATOM 1421 C C . VAL A 1 188 ? -14.098 -10.754 -15.436 1.00 96.56 188 VAL A C 1
ATOM 1423 O O . VAL A 1 188 ? -13.348 -10.811 -16.411 1.00 96.56 188 VAL A O 1
ATOM 1426 N N . LEU A 1 189 ? -14.409 -9.594 -14.852 1.00 96.06 189 LEU A N 1
ATOM 1427 C CA . LEU A 1 189 ? -13.952 -8.306 -15.370 1.00 96.06 189 LEU A CA 1
ATOM 1428 C C . LEU A 1 189 ? -12.420 -8.203 -15.375 1.00 96.06 189 LEU A C 1
ATOM 1430 O O . LEU A 1 189 ? -11.824 -7.818 -16.380 1.00 96.06 189 LEU A O 1
ATOM 1434 N N . LEU A 1 190 ? -11.770 -8.591 -14.277 1.00 96.00 190 LEU A N 1
ATOM 1435 C CA . LEU A 1 190 ? -10.317 -8.577 -14.154 1.00 96.00 190 LEU A CA 1
ATOM 1436 C C . LEU A 1 190 ? -9.666 -9.536 -15.150 1.00 96.00 190 LEU A C 1
ATOM 1438 O O . LEU A 1 190 ? -8.670 -9.172 -15.776 1.00 96.00 190 LEU A O 1
ATOM 1442 N N . PHE A 1 191 ? -10.248 -10.721 -15.350 1.00 95.56 191 PHE A N 1
ATOM 1443 C CA . PHE A 1 191 ? -9.751 -11.689 -16.319 1.00 95.56 191 PHE A CA 1
ATOM 1444 C C . PHE A 1 191 ? -9.731 -11.110 -17.734 1.00 95.56 191 PHE A C 1
ATOM 1446 O O . PHE A 1 191 ? -8.709 -11.228 -18.403 1.00 95.56 191 PHE A O 1
ATOM 1453 N N . PHE A 1 192 ? -10.800 -10.459 -18.194 1.00 94.62 192 PHE A N 1
ATOM 1454 C CA . PHE A 1 192 ? -10.871 -9.967 -19.575 1.00 94.62 192 PHE A CA 1
ATOM 1455 C C . PHE A 1 192 ? -10.200 -8.605 -19.798 1.00 94.62 192 PHE A C 1
ATOM 1457 O O . PHE A 1 192 ? -9.710 -8.337 -20.896 1.00 94.62 192 PHE A O 1
ATOM 1464 N N . VAL A 1 193 ? -10.163 -7.738 -18.783 1.00 93.44 193 VAL A N 1
ATOM 1465 C CA . VAL A 1 193 ? -9.756 -6.334 -18.955 1.00 93.44 193 VAL A CA 1
ATOM 1466 C C . VAL A 1 193 ? -8.300 -6.076 -18.572 1.00 93.44 193 VAL A C 1
ATOM 1468 O O . VAL A 1 193 ? -7.603 -5.343 -19.281 1.00 93.44 193 VAL A O 1
ATOM 1471 N N . VAL A 1 194 ? -7.829 -6.643 -17.457 1.00 92.12 194 VAL A N 1
ATOM 1472 C CA . VAL A 1 194 ? -6.509 -6.317 -16.901 1.00 92.12 194 VAL A CA 1
ATOM 1473 C C . VAL A 1 194 ? -5.408 -7.018 -17.692 1.00 92.12 194 VAL A C 1
ATOM 1475 O O . VAL A 1 194 ? -5.487 -8.207 -17.990 1.00 92.12 194 VAL A O 1
ATOM 1478 N N . LYS A 1 195 ? -4.351 -6.271 -18.019 1.00 87.06 195 LYS A N 1
ATOM 1479 C CA . LYS A 1 195 ? -3.135 -6.767 -18.674 1.00 87.06 195 LYS A CA 1
ATOM 1480 C C . LYS A 1 195 ? -1.911 -6.398 -17.837 1.00 87.06 195 LYS A C 1
ATOM 1482 O O . LYS A 1 195 ? -1.881 -5.315 -17.264 1.00 87.06 195 LYS A O 1
ATOM 1487 N N . ASP A 1 196 ? -0.915 -7.284 -17.794 1.00 81.44 196 ASP A N 1
ATOM 1488 C CA . ASP A 1 196 ? 0.277 -7.127 -16.948 1.00 81.44 196 ASP A CA 1
ATOM 1489 C C . ASP A 1 196 ? 1.152 -5.939 -17.353 1.00 81.44 196 ASP A C 1
ATOM 1491 O O . ASP A 1 196 ? 1.476 -5.094 -16.522 1.00 81.44 196 ASP A O 1
ATOM 1495 N N . SER A 1 197 ? 1.478 -5.835 -18.639 1.00 76.50 197 SER A N 1
ATOM 1496 C CA . SER A 1 197 ? 2.422 -4.849 -19.159 1.00 76.50 197 SER A CA 1
ATOM 1497 C C . SER A 1 197 ? 1.918 -4.262 -20.482 1.00 76.50 197 SER A C 1
ATOM 1499 O O . SER A 1 197 ? 1.229 -4.957 -21.241 1.00 76.50 197 SER A O 1
ATOM 1501 N N . PRO A 1 198 ? 2.221 -2.985 -20.781 1.00 63.25 198 PRO A N 1
ATOM 1502 C CA . PRO A 1 198 ? 2.014 -2.420 -22.110 1.00 63.25 198 PRO A CA 1
ATOM 1503 C C . PRO A 1 198 ? 3.092 -2.846 -23.127 1.00 63.25 198 PRO A C 1
ATOM 1505 O O . PRO A 1 198 ? 2.955 -2.514 -24.307 1.00 63.25 198 PRO A O 1
ATOM 1508 N N . TYR A 1 199 ? 4.135 -3.561 -22.692 1.00 59.06 199 TYR A N 1
ATOM 1509 C CA . TYR A 1 199 ? 5.263 -4.021 -23.509 1.00 59.06 199 TYR A CA 1
ATOM 1510 C C . TYR A 1 199 ? 5.156 -5.522 -23.833 1.00 59.06 199 TYR A C 1
ATOM 1512 O O . TYR A 1 199 ? 4.618 -6.295 -23.039 1.00 59.06 199 TYR A O 1
ATOM 1520 N N . THR A 1 200 ? 5.673 -5.941 -24.990 1.00 52.41 200 THR A N 1
ATOM 1521 C CA . THR A 1 200 ? 5.903 -7.361 -25.329 1.00 52.41 200 THR A CA 1
ATOM 1522 C C . THR A 1 200 ? 7.359 -7.742 -25.091 1.00 52.41 200 THR A C 1
ATOM 1524 O O . THR A 1 200 ? 8.241 -6.945 -25.403 1.00 52.41 200 THR A O 1
ATOM 1527 N N . GLY A 1 201 ? 7.602 -8.959 -24.589 1.00 50.09 201 GLY A N 1
ATOM 1528 C CA . GLY A 1 201 ? 8.955 -9.499 -24.389 1.00 50.09 201 GLY A CA 1
ATOM 1529 C C . GLY A 1 201 ? 9.361 -9.771 -22.938 1.00 50.09 201 GLY A C 1
ATOM 1530 O O . GLY A 1 201 ? 10.546 -9.932 -22.677 1.00 50.09 201 GLY A O 1
ATOM 1531 N N . ASP A 1 202 ? 8.422 -9.841 -21.985 1.00 49.56 202 ASP A N 1
ATOM 1532 C CA . ASP A 1 202 ? 8.756 -10.224 -20.606 1.00 49.56 202 ASP A CA 1
ATOM 1533 C C . ASP A 1 202 ? 9.244 -11.685 -20.572 1.00 49.56 202 ASP A C 1
ATOM 1535 O O . ASP A 1 202 ? 8.457 -12.633 -20.471 1.00 49.56 202 ASP A O 1
ATOM 1539 N N . SER A 1 203 ? 10.560 -11.888 -20.648 1.00 42.97 203 SER A N 1
ATOM 1540 C CA . SER A 1 203 ? 11.170 -13.155 -20.272 1.00 42.97 203 SER A CA 1
ATOM 1541 C C . SER A 1 203 ? 10.943 -13.337 -18.775 1.00 42.97 203 SER A C 1
ATOM 1543 O O . SER A 1 203 ? 11.586 -12.693 -17.948 1.00 42.97 203 SER A O 1
ATOM 1545 N N . ILE A 1 204 ? 9.990 -14.195 -18.413 1.00 46.91 204 ILE A N 1
ATOM 1546 C CA . ILE A 1 204 ? 9.791 -14.608 -17.025 1.00 46.91 204 ILE A CA 1
ATOM 1547 C C . ILE A 1 204 ? 11.056 -15.358 -16.601 1.00 46.91 204 ILE A C 1
ATOM 1549 O O . ILE A 1 204 ? 11.198 -16.552 -16.882 1.00 46.91 204 ILE A O 1
ATOM 1553 N N . GLU A 1 205 ? 11.988 -14.678 -15.933 1.00 47.84 205 GLU A N 1
ATOM 1554 C CA . GLU A 1 205 ? 13.145 -15.347 -15.348 1.00 47.84 205 GLU A CA 1
ATOM 1555 C C . GLU A 1 205 ? 12.654 -16.406 -14.352 1.00 47.84 205 GLU A C 1
ATOM 1557 O O . GLU A 1 205 ? 11.981 -16.128 -13.352 1.00 47.84 205 GLU A O 1
ATOM 1562 N N . ARG A 1 206 ? 12.978 -17.673 -14.629 1.00 46.75 206 ARG A N 1
ATOM 1563 C CA . ARG A 1 206 ? 12.694 -18.791 -13.725 1.00 46.75 206 ARG A CA 1
ATOM 1564 C C . ARG A 1 206 ? 13.659 -18.730 -12.539 1.00 46.75 206 ARG A C 1
ATOM 1566 O O . ARG A 1 206 ? 14.693 -19.390 -12.528 1.00 46.75 206 ARG A O 1
ATOM 1573 N N . ILE A 1 207 ? 13.315 -17.953 -11.518 1.00 52.28 207 ILE A N 1
ATOM 1574 C CA . ILE A 1 207 ? 14.143 -17.820 -10.313 1.00 52.28 207 ILE A CA 1
ATOM 1575 C C . ILE A 1 207 ? 14.057 -19.101 -9.473 1.00 52.28 207 ILE A C 1
ATOM 1577 O O . ILE A 1 207 ? 12.986 -19.500 -9.009 1.00 52.28 207 ILE A O 1
ATOM 1581 N N . LYS A 1 208 ? 15.205 -19.754 -9.254 1.00 52.88 208 LYS A N 1
ATOM 1582 C CA . LYS A 1 208 ? 15.351 -20.881 -8.315 1.00 52.88 208 LYS A CA 1
ATOM 1583 C C . LYS A 1 208 ? 15.205 -20.376 -6.869 1.00 52.88 208 LYS A C 1
ATOM 1585 O O . LYS A 1 208 ? 15.720 -19.315 -6.538 1.00 52.88 208 LYS A O 1
ATOM 1590 N N . VAL A 1 209 ? 14.601 -21.158 -5.967 1.00 55.62 209 VAL A N 1
ATOM 1591 C CA . VAL A 1 209 ? 14.346 -20.765 -4.555 1.00 55.62 209 VAL A CA 1
ATOM 1592 C C . VAL A 1 209 ? 15.613 -20.308 -3.805 1.00 55.62 209 VAL A C 1
ATOM 1594 O O . VAL A 1 209 ? 15.546 -19.407 -2.981 1.00 55.62 209 VAL A O 1
ATOM 1597 N N . ARG A 1 210 ? 16.797 -20.853 -4.121 1.00 55.78 210 ARG A N 1
ATOM 1598 C CA . ARG A 1 210 ? 18.075 -20.381 -3.541 1.00 55.78 210 ARG A CA 1
ATOM 1599 C C . ARG A 1 210 ? 18.509 -19.003 -4.050 1.00 55.78 210 ARG A C 1
ATOM 1601 O O . ARG A 1 210 ? 19.103 -18.243 -3.293 1.00 55.78 210 ARG A O 1
ATOM 1608 N N . ALA A 1 211 ? 18.197 -18.668 -5.302 1.00 61.44 211 ALA A N 1
ATOM 1609 C CA . ALA A 1 211 ? 18.418 -17.324 -5.824 1.00 61.44 211 ALA A CA 1
ATOM 1610 C C . ALA A 1 211 ? 17.500 -16.316 -5.119 1.00 61.44 211 ALA A C 1
ATOM 1612 O O . ALA A 1 211 ? 17.919 -15.190 -4.897 1.00 61.44 211 ALA A O 1
ATOM 1613 N N . LEU A 1 212 ? 16.321 -16.748 -4.652 1.00 62.97 212 LEU A N 1
ATOM 1614 C CA . LEU A 1 212 ? 15.353 -15.881 -3.989 1.00 62.97 212 LEU A CA 1
ATOM 1615 C C . LEU A 1 212 ? 15.882 -15.196 -2.723 1.00 62.97 212 LEU A C 1
ATOM 1617 O O . LEU A 1 212 ? 15.660 -14.003 -2.533 1.00 62.97 212 LEU A O 1
ATOM 1621 N N . ALA A 1 213 ? 16.593 -15.935 -1.869 1.00 65.81 213 ALA A N 1
ATOM 1622 C CA . ALA A 1 213 ? 17.192 -15.376 -0.658 1.00 65.81 213 ALA A CA 1
ATOM 1623 C C . ALA A 1 213 ? 18.267 -14.329 -0.995 1.00 65.81 213 ALA A C 1
ATOM 1625 O O . ALA A 1 213 ? 18.323 -13.277 -0.362 1.00 65.81 213 ALA A O 1
ATOM 1626 N N . ARG A 1 214 ? 19.071 -14.586 -2.038 1.00 68.44 214 ARG A N 1
ATOM 1627 C CA . ARG A 1 214 ? 20.076 -13.636 -2.532 1.00 68.44 214 ARG A CA 1
ATOM 1628 C C . ARG A 1 214 ? 19.413 -12.378 -3.103 1.00 68.44 214 ARG A C 1
ATOM 1630 O O . ARG A 1 214 ? 19.832 -11.280 -2.765 1.00 68.44 214 ARG A O 1
ATOM 1637 N N . THR A 1 215 ? 18.323 -12.510 -3.859 1.00 67.88 215 THR A N 1
ATOM 1638 C CA . THR A 1 215 ? 17.632 -11.336 -4.413 1.00 67.88 215 THR A CA 1
ATOM 1639 C C . THR A 1 215 ? 16.843 -10.538 -3.377 1.00 67.88 215 THR A C 1
ATOM 1641 O O . THR A 1 215 ? 16.683 -9.331 -3.528 1.00 67.88 215 THR A O 1
ATOM 1644 N N . LEU A 1 216 ? 16.371 -11.173 -2.301 1.00 72.56 216 LEU A N 1
ATOM 1645 C CA . LEU A 1 216 ? 15.815 -10.452 -1.152 1.00 72.56 216 LEU A CA 1
ATOM 1646 C C . LEU A 1 216 ? 16.900 -9.692 -0.380 1.00 72.56 216 LEU A C 1
ATOM 1648 O O . LEU A 1 216 ? 16.638 -8.570 0.044 1.00 72.56 216 LEU A O 1
ATOM 1652 N N . ALA A 1 217 ? 18.106 -10.255 -0.245 1.00 78.75 217 ALA A N 1
ATOM 1653 C CA . ALA A 1 217 ? 19.244 -9.547 0.338 1.00 78.75 217 ALA A CA 1
ATOM 1654 C C . ALA A 1 217 ? 19.622 -8.314 -0.499 1.00 78.75 217 ALA A C 1
ATOM 1656 O O . ALA A 1 217 ? 19.730 -7.226 0.050 1.00 78.75 217 ALA A O 1
ATOM 1657 N N . GLU A 1 218 ? 19.684 -8.439 -1.828 1.00 78.00 218 GLU A N 1
ATOM 1658 C CA . GLU A 1 218 ? 19.952 -7.310 -2.736 1.00 78.00 218 GLU A CA 1
ATOM 1659 C C . GLU A 1 218 ? 18.911 -6.183 -2.606 1.00 78.00 218 GLU A C 1
ATOM 1661 O O . GLU A 1 218 ? 19.255 -5.002 -2.529 1.00 78.00 218 GLU A O 1
ATOM 1666 N N . VAL A 1 219 ? 17.622 -6.534 -2.542 1.00 82.94 219 VAL A N 1
ATOM 1667 C CA . VAL A 1 219 ? 16.544 -5.551 -2.351 1.00 82.94 219 VAL A CA 1
ATOM 1668 C C . VAL A 1 219 ? 16.606 -4.929 -0.959 1.00 82.94 219 VAL A C 1
ATOM 1670 O O . VAL A 1 219 ? 16.353 -3.732 -0.816 1.00 82.94 219 VAL A O 1
ATOM 1673 N N . TRP A 1 220 ? 16.953 -5.714 0.061 1.00 87.50 220 TRP A N 1
ATOM 1674 C CA . TRP A 1 220 ? 17.127 -5.229 1.423 1.00 87.50 220 TRP A CA 1
ATOM 1675 C C . TRP A 1 220 ? 18.339 -4.310 1.556 1.00 87.50 220 TRP A C 1
ATOM 1677 O O . TRP A 1 220 ? 18.256 -3.335 2.292 1.00 87.50 220 TRP A O 1
ATOM 1687 N N . ASP A 1 221 ? 19.453 -4.581 0.882 1.00 88.19 221 ASP A N 1
ATOM 1688 C CA . ASP A 1 221 ? 20.683 -3.786 0.972 1.00 88.19 221 ASP A CA 1
ATOM 1689 C C . ASP A 1 221 ? 20.587 -2.439 0.254 1.00 88.19 221 ASP A C 1
ATOM 1691 O O . ASP A 1 221 ? 21.282 -1.492 0.630 1.00 88.19 221 ASP A O 1
ATOM 1695 N N . ASN A 1 222 ? 19.649 -2.300 -0.684 1.00 92.50 222 ASN A N 1
ATOM 1696 C CA . ASN A 1 222 ? 19.359 -1.022 -1.316 1.00 92.50 222 ASN A CA 1
ATOM 1697 C C . ASN A 1 222 ? 18.811 0.004 -0.285 1.00 92.50 222 ASN A C 1
ATOM 1699 O O . ASN A 1 222 ? 17.770 -0.223 0.352 1.00 92.50 222 ASN A O 1
ATOM 1703 N N . PRO A 1 223 ? 19.466 1.173 -0.124 1.00 93.94 223 PRO A N 1
ATOM 1704 C CA . PRO A 1 223 ? 19.075 2.169 0.873 1.00 93.94 223 PRO A CA 1
ATOM 1705 C C . PRO A 1 223 ? 17.713 2.807 0.582 1.00 93.94 223 PRO A C 1
ATOM 1707 O O . PRO A 1 223 ? 17.035 3.226 1.521 1.00 93.94 223 PRO A O 1
ATOM 1710 N N . GLY A 1 224 ? 17.285 2.844 -0.681 1.00 93.50 224 GLY A N 1
ATOM 1711 C CA . GLY A 1 224 ? 15.967 3.313 -1.093 1.00 93.50 224 GLY A CA 1
ATOM 1712 C C . GLY A 1 224 ? 14.832 2.419 -0.614 1.00 93.50 224 GLY A C 1
ATOM 1713 O O . GLY A 1 224 ? 13.825 2.934 -0.130 1.00 93.50 224 GLY A O 1
ATOM 1714 N N . THR A 1 225 ? 15.010 1.093 -0.653 1.00 94.62 225 THR A N 1
ATOM 1715 C CA . THR A 1 225 ? 14.029 0.149 -0.086 1.00 94.62 225 THR A CA 1
ATOM 1716 C C . THR A 1 225 ? 13.869 0.374 1.408 1.00 94.62 225 THR A C 1
ATOM 1718 O O . THR A 1 225 ? 12.752 0.501 1.906 1.00 94.62 225 THR A O 1
ATOM 1721 N N . ARG A 1 226 ? 14.990 0.452 2.139 1.00 96.31 226 ARG A N 1
ATOM 1722 C CA . ARG A 1 226 ? 14.963 0.667 3.591 1.00 96.31 226 ARG A CA 1
ATOM 1723 C C . ARG A 1 226 ? 14.369 2.029 3.929 1.00 96.31 226 ARG A C 1
ATOM 1725 O O . ARG A 1 226 ? 13.570 2.121 4.854 1.00 96.31 226 ARG A O 1
ATOM 1732 N N . LEU A 1 227 ? 14.705 3.073 3.171 1.00 97.00 227 LEU A N 1
ATOM 1733 C CA . LEU A 1 227 ? 14.095 4.389 3.333 1.00 97.00 227 LEU A CA 1
ATOM 1734 C C . LEU A 1 227 ? 12.578 4.322 3.117 1.00 97.00 227 LEU A C 1
ATOM 1736 O O . LEU A 1 227 ? 11.835 4.815 3.960 1.00 97.00 227 LEU A O 1
ATOM 1740 N N . GLY A 1 228 ? 12.120 3.671 2.044 1.00 96.50 228 GLY A N 1
ATOM 1741 C CA . GLY A 1 228 ? 10.699 3.457 1.776 1.00 96.50 228 GLY A CA 1
ATOM 1742 C C . GLY A 1 228 ? 9.995 2.709 2.911 1.00 96.50 228 GLY A C 1
ATOM 1743 O O . GLY A 1 228 ? 8.940 3.150 3.362 1.00 96.50 228 GLY A O 1
ATOM 1744 N N . LEU A 1 229 ? 10.610 1.644 3.441 1.00 96.81 229 LEU A N 1
ATOM 1745 C CA . LEU A 1 229 ? 10.102 0.893 4.593 1.00 96.81 229 LEU A CA 1
ATOM 1746 C C . LEU A 1 229 ? 9.926 1.802 5.807 1.00 96.81 229 LEU A C 1
ATOM 1748 O O . LEU A 1 229 ? 8.865 1.780 6.418 1.00 96.81 229 LEU A O 1
ATOM 1752 N N . TRP A 1 230 ? 10.923 2.623 6.152 1.00 97.88 230 TRP A N 1
ATOM 1753 C CA . TRP A 1 230 ? 10.840 3.510 7.318 1.00 97.88 230 TRP A CA 1
ATOM 1754 C C . TRP A 1 230 ? 9.874 4.683 7.120 1.00 97.88 230 TRP A C 1
ATOM 1756 O O . TRP A 1 230 ? 9.253 5.129 8.087 1.00 97.88 230 TRP A O 1
ATOM 1766 N N . VAL A 1 231 ? 9.683 5.145 5.879 1.00 97.69 231 VAL A N 1
ATOM 1767 C CA . VAL A 1 231 ? 8.602 6.077 5.515 1.00 97.69 231 VAL A CA 1
ATOM 1768 C C . VAL A 1 231 ? 7.251 5.432 5.795 1.00 97.69 231 VAL A C 1
ATOM 1770 O O . VAL A 1 231 ? 6.445 6.011 6.524 1.00 97.69 231 VAL A O 1
ATOM 1773 N N . HIS A 1 232 ? 7.029 4.225 5.276 1.00 96.88 232 HIS A N 1
ATOM 1774 C CA . HIS A 1 232 ? 5.768 3.508 5.427 1.00 96.88 232 HIS A CA 1
ATOM 1775 C C . HIS A 1 232 ? 5.495 3.167 6.904 1.00 96.88 232 HIS A C 1
ATOM 1777 O O . HIS A 1 232 ? 4.429 3.492 7.428 1.00 96.88 232 HIS A O 1
ATOM 1783 N N . PHE A 1 233 ? 6.511 2.645 7.602 1.00 97.56 233 PHE A N 1
ATOM 1784 C CA . PHE A 1 233 ? 6.531 2.361 9.040 1.00 97.56 233 PHE A CA 1
ATOM 1785 C C . PHE A 1 233 ? 6.090 3.564 9.866 1.00 97.56 233 PHE A C 1
ATOM 1787 O O . PHE A 1 233 ? 5.198 3.417 10.684 1.00 97.56 233 PHE A O 1
ATOM 1794 N N . SER A 1 234 ? 6.685 4.744 9.658 1.00 97.75 234 SER A N 1
ATOM 1795 C CA . SER A 1 234 ? 6.531 5.886 10.580 1.00 97.75 234 SER A CA 1
ATOM 1796 C C . SER A 1 234 ? 5.252 6.693 10.360 1.00 97.75 234 SER A C 1
ATOM 1798 O O . SER A 1 234 ? 4.790 7.379 11.269 1.00 97.75 234 SER A O 1
ATOM 1800 N N . THR A 1 235 ? 4.691 6.645 9.153 1.00 96.81 235 THR A N 1
ATOM 1801 C CA . THR A 1 235 ? 3.529 7.463 8.768 1.00 96.81 235 THR A CA 1
ATOM 1802 C C . THR A 1 235 ? 2.216 6.686 8.814 1.00 96.81 235 THR A C 1
ATOM 1804 O O . THR A 1 235 ? 1.195 7.255 9.191 1.00 96.81 235 THR A O 1
ATOM 1807 N N . MET A 1 236 ? 2.222 5.387 8.488 1.00 94.44 236 MET A N 1
ATOM 1808 C CA . MET A 1 236 ? 0.993 4.589 8.399 1.00 94.44 236 MET A CA 1
ATOM 1809 C C . MET A 1 236 ? 0.396 4.252 9.766 1.00 94.44 236 MET A C 1
ATOM 1811 O O . MET A 1 236 ? -0.829 4.249 9.933 1.00 94.44 236 MET A O 1
ATOM 1815 N N . PHE A 1 237 ? 1.252 3.892 10.726 1.00 95.50 237 PHE A N 1
ATOM 1816 C CA . PHE A 1 237 ? 0.801 3.125 11.883 1.00 95.50 237 PHE A CA 1
ATOM 1817 C C . PHE A 1 237 ? -0.125 3.912 12.803 1.00 95.50 237 PHE A C 1
ATOM 1819 O O . PHE A 1 237 ? -1.145 3.371 13.206 1.00 95.50 237 PHE A O 1
ATOM 1826 N N . GLY A 1 238 ? 0.171 5.186 13.088 1.00 94.56 238 GLY A N 1
ATOM 1827 C CA . GLY A 1 238 ? -0.625 5.983 14.024 1.00 94.56 238 GLY A CA 1
ATOM 1828 C C . GLY A 1 238 ? -2.075 6.127 13.565 1.00 94.56 238 GLY A C 1
ATOM 1829 O O . GLY A 1 238 ? -3.003 5.902 14.337 1.00 94.56 238 GLY A O 1
ATOM 1830 N N . GLY A 1 239 ? -2.281 6.408 12.274 1.00 92.81 239 GLY A N 1
ATOM 1831 C CA . GLY A 1 239 ? -3.624 6.456 11.700 1.00 92.81 239 GLY A CA 1
ATOM 1832 C C . GLY A 1 239 ? -4.312 5.086 11.695 1.00 92.81 239 GLY A C 1
ATOM 1833 O O . GLY A 1 239 ? -5.490 4.982 12.025 1.00 92.81 239 GLY A O 1
ATOM 1834 N N . THR A 1 240 ? -3.568 4.021 11.389 1.00 90.00 240 THR A N 1
ATOM 1835 C CA . THR A 1 240 ? -4.098 2.646 11.362 1.00 90.00 240 THR A CA 1
ATOM 1836 C C . THR A 1 240 ? -4.518 2.169 12.752 1.00 90.00 240 THR A C 1
ATOM 1838 O O . THR A 1 240 ? -5.615 1.646 12.909 1.00 90.00 240 THR A O 1
ATOM 1841 N N . VAL A 1 241 ? -3.684 2.393 13.770 1.00 91.38 241 VAL A N 1
ATOM 1842 C CA . VAL A 1 241 ? -3.970 2.137 15.191 1.00 91.38 241 VAL A CA 1
ATOM 1843 C C . VAL A 1 241 ? -5.247 2.854 15.622 1.00 91.38 241 VAL A C 1
ATOM 1845 O O . VAL A 1 241 ? -6.108 2.250 16.264 1.00 91.38 241 VAL A O 1
ATOM 1848 N N . PHE A 1 242 ? -5.380 4.126 15.241 1.00 91.94 242 PHE A N 1
ATOM 1849 C CA . PHE A 1 242 ? -6.526 4.949 15.604 1.00 91.94 242 PHE A CA 1
ATOM 1850 C C . PHE A 1 242 ? -7.821 4.451 14.946 1.00 91.94 242 PHE A C 1
ATOM 1852 O O . PHE A 1 242 ? -8.820 4.255 15.629 1.00 91.94 242 PHE A O 1
ATOM 1859 N N . VAL A 1 243 ? -7.809 4.177 13.640 1.00 85.12 243 VAL A N 1
ATOM 1860 C CA . VAL A 1 243 ? -9.012 3.735 12.912 1.00 85.12 243 VAL A CA 1
ATOM 1861 C C . VAL A 1 243 ? -9.412 2.304 13.262 1.00 85.12 243 VAL A C 1
ATOM 1863 O O . VAL A 1 243 ? -10.596 2.025 13.416 1.00 85.12 243 VAL A O 1
ATOM 1866 N N . MET A 1 244 ? -8.448 1.386 13.358 1.00 78.38 244 MET A N 1
ATOM 1867 C CA . MET A 1 244 ? -8.750 -0.048 13.413 1.00 78.38 244 MET A CA 1
ATOM 1868 C C . MET A 1 244 ? -9.047 -0.569 14.817 1.00 78.38 244 MET A C 1
ATOM 1870 O O . MET A 1 244 ? -9.713 -1.595 14.928 1.00 78.38 244 MET A O 1
ATOM 1874 N N . LEU A 1 245 ? -8.525 0.066 15.875 1.00 81.00 245 LEU A N 1
ATOM 1875 C CA . LEU A 1 245 ? -8.650 -0.501 17.220 1.00 81.00 245 LEU A CA 1
ATOM 1876 C C . LEU A 1 245 ? -8.826 0.539 18.325 1.00 81.00 245 LEU A C 1
ATOM 1878 O O . LEU A 1 245 ? -9.801 0.483 19.067 1.00 81.00 245 LEU A O 1
ATOM 1882 N N . TRP A 1 246 ? -7.898 1.487 18.456 1.00 88.81 246 TRP A N 1
ATOM 1883 C CA . TRP A 1 246 ? -7.778 2.258 19.695 1.00 88.81 246 TRP A CA 1
ATOM 1884 C C . TRP A 1 246 ? -8.351 3.677 19.641 1.00 88.81 246 TRP A C 1
ATOM 1886 O O . TRP A 1 246 ? -8.516 4.291 20.692 1.00 88.81 246 TRP A O 1
ATOM 1896 N N . GLY A 1 247 ? -8.703 4.211 18.469 1.00 89.56 247 GLY A N 1
ATOM 1897 C CA . GLY A 1 247 ? -9.209 5.584 18.348 1.00 89.56 247 GLY A CA 1
ATOM 1898 C C . GLY A 1 247 ? -10.608 5.774 18.924 1.00 89.56 247 GLY A C 1
ATOM 1899 O O . GLY A 1 247 ? -10.824 6.718 19.678 1.00 89.56 247 GLY A O 1
ATOM 1900 N N . TYR A 1 248 ? -11.551 4.868 18.642 1.00 86.31 248 TYR A N 1
ATOM 1901 C CA . TYR A 1 248 ? -12.901 4.962 19.215 1.00 86.31 248 TYR A CA 1
ATOM 1902 C C . TYR A 1 248 ? -12.896 4.828 20.753 1.00 86.31 248 TYR A C 1
ATOM 1904 O O . TYR A 1 248 ? -13.404 5.740 21.413 1.00 86.31 248 TYR A O 1
ATOM 1912 N N . PRO A 1 249 ? -12.263 3.797 21.359 1.00 87.19 249 PRO A N 1
ATOM 1913 C CA . PRO A 1 249 ? -12.143 3.707 22.817 1.00 87.19 249 PRO A CA 1
ATOM 1914 C C . PRO A 1 249 ? -11.433 4.914 23.437 1.00 87.19 249 PRO A C 1
ATOM 1916 O O . PRO A 1 249 ? -11.863 5.420 24.470 1.00 87.19 249 PRO A O 1
ATOM 1919 N N . PHE A 1 250 ? -10.388 5.432 22.787 1.00 92.31 250 PHE A N 1
ATOM 1920 C CA . PHE A 1 250 ? -9.703 6.637 23.247 1.00 92.31 250 PHE A CA 1
ATOM 1921 C C . PHE A 1 250 ? -10.624 7.858 23.284 1.00 92.31 250 PHE A C 1
ATOM 1923 O O . PHE A 1 250 ? -10.594 8.614 24.250 1.00 92.31 250 PHE A O 1
ATOM 1930 N N . LEU A 1 251 ? -11.448 8.062 22.254 1.00 93.31 251 LEU A N 1
ATOM 1931 C CA . LEU A 1 251 ? -12.371 9.194 22.188 1.00 93.31 251 LEU A CA 1
ATOM 1932 C C . LEU A 1 251 ? -13.514 9.061 23.205 1.00 93.31 251 LEU A C 1
ATOM 1934 O O . LEU A 1 251 ? -13.858 10.042 23.860 1.00 93.31 251 LEU A O 1
ATOM 1938 N N . VAL A 1 252 ? -14.081 7.865 23.370 1.00 87.44 252 VAL A N 1
ATOM 1939 C CA . VAL A 1 252 ? -15.227 7.645 24.268 1.00 87.44 252 VAL A CA 1
ATOM 1940 C C . VAL A 1 252 ? -14.780 7.476 25.718 1.00 87.44 252 VAL A C 1
ATOM 1942 O O . VAL A 1 252 ? -15.108 8.311 26.553 1.00 87.44 252 VAL A O 1
ATOM 1945 N N . ALA A 1 253 ? -13.993 6.446 26.028 1.00 85.88 253 ALA A N 1
ATOM 1946 C CA . ALA A 1 253 ? -13.570 6.157 27.399 1.00 85.88 253 ALA A CA 1
ATOM 1947 C C . ALA A 1 253 ? -12.415 7.066 27.852 1.00 85.88 253 ALA A C 1
ATOM 1949 O O . ALA A 1 253 ? -12.420 7.583 28.966 1.00 85.88 253 ALA A O 1
ATOM 1950 N N . GLY A 1 254 ? -11.441 7.330 26.976 1.00 88.88 254 GLY A N 1
ATOM 1951 C CA . GLY A 1 254 ? -10.286 8.167 27.316 1.00 88.88 254 GLY A CA 1
ATOM 1952 C C . GLY A 1 254 ? -10.601 9.665 27.390 1.00 88.88 254 GLY A C 1
ATOM 1953 O O . GLY A 1 254 ? -10.137 10.343 28.303 1.00 88.88 254 GLY A O 1
ATOM 1954 N N . GLN A 1 255 ? -11.371 10.199 26.440 1.00 94.00 255 GLN A N 1
ATOM 1955 C CA . GLN A 1 255 ? -11.698 11.630 26.344 1.00 94.00 255 GLN A CA 1
ATOM 1956 C C . GLN A 1 255 ? -13.130 11.965 26.788 1.00 94.00 255 GLN A C 1
ATOM 1958 O O . GLN A 1 255 ? -13.484 13.143 26.832 1.00 94.00 255 GLN A O 1
ATOM 1963 N N . GLY A 1 256 ? -13.968 10.979 27.123 1.00 91.12 256 GLY A N 1
ATOM 1964 C CA . GLY A 1 256 ? -15.344 11.216 27.571 1.00 91.12 256 GLY A CA 1
ATOM 1965 C C . GLY A 1 256 ? -16.247 11.834 26.497 1.00 91.12 256 GLY A C 1
ATOM 1966 O O . GLY A 1 256 ? -17.132 12.628 26.828 1.00 91.12 256 GLY A O 1
ATOM 1967 N N . LEU A 1 257 ? -15.983 11.582 25.209 1.00 93.06 257 LEU A N 1
ATOM 1968 C CA . LEU A 1 257 ? -16.862 12.024 24.122 1.00 93.06 257 LEU A CA 1
ATOM 1969 C C . LEU A 1 257 ? -18.084 11.113 23.998 1.00 93.06 257 LEU A C 1
ATOM 1971 O O . LEU A 1 257 ? -18.033 9.932 24.335 1.00 93.06 257 LEU A O 1
ATOM 1975 N N . SER A 1 258 ? -19.170 11.654 23.442 1.00 92.75 258 SER A N 1
ATOM 1976 C CA . SER A 1 258 ? -20.322 10.830 23.080 1.00 92.75 258 SER A CA 1
ATOM 1977 C C . SER A 1 258 ? -19.970 9.879 21.918 1.00 92.75 258 SER A C 1
ATOM 1979 O O . SER A 1 258 ? -19.152 10.249 21.060 1.00 92.75 258 SER A O 1
ATOM 1981 N N . PRO A 1 259 ? -20.593 8.687 21.839 1.00 81.88 259 PRO A N 1
ATOM 1982 C CA . PRO A 1 259 ? -20.448 7.757 20.713 1.00 81.88 259 PRO A CA 1
ATOM 1983 C C . PRO A 1 259 ? -20.667 8.398 19.336 1.00 81.88 259 PRO A C 1
ATOM 1985 O O . PRO A 1 259 ? -19.938 8.114 18.381 1.00 81.88 259 PRO A O 1
ATOM 1988 N N . GLU A 1 260 ? -21.637 9.308 19.232 1.00 84.44 260 GLU A N 1
ATOM 1989 C CA . GLU A 1 260 ? -21.984 10.019 17.997 1.00 84.44 260 GLU A CA 1
ATOM 1990 C C . GLU A 1 260 ? -20.848 10.953 17.579 1.00 84.44 260 GLU A C 1
ATOM 1992 O O . GLU A 1 260 ? -20.442 10.970 16.416 1.00 84.44 260 GLU A O 1
ATOM 1997 N N . THR A 1 261 ? -20.284 11.688 18.543 1.00 91.19 261 THR A N 1
ATOM 1998 C CA . THR A 1 261 ? -19.161 12.599 18.300 1.00 91.19 261 THR A CA 1
ATOM 1999 C C . THR A 1 261 ? -17.917 11.818 17.884 1.00 91.19 261 THR A C 1
ATOM 2001 O O . THR A 1 261 ? -17.253 12.186 16.916 1.00 91.19 261 THR A O 1
ATOM 2004 N N . ALA A 1 262 ? -17.610 10.716 18.574 1.00 86.50 262 ALA A N 1
ATOM 2005 C CA . ALA A 1 262 ? -16.479 9.855 18.238 1.00 86.50 262 ALA A CA 1
ATOM 2006 C C . ALA A 1 262 ? -16.613 9.263 16.823 1.00 86.50 262 ALA A C 1
ATOM 2008 O O . ALA A 1 262 ? -15.656 9.278 16.049 1.00 86.50 262 ALA A O 1
ATOM 2009 N N . SER A 1 263 ? -17.816 8.821 16.450 1.00 81.50 263 SER A N 1
ATOM 2010 C CA . SER A 1 263 ? -18.102 8.301 15.109 1.00 81.50 263 SER A CA 1
ATOM 2011 C C . SER A 1 263 ? -17.953 9.378 14.030 1.00 81.50 263 SER A C 1
ATOM 2013 O O . SER A 1 263 ? -17.305 9.144 13.009 1.00 81.50 263 SER A O 1
ATOM 2015 N N . ALA A 1 264 ? -18.477 10.587 14.265 1.00 87.81 264 ALA A N 1
ATOM 2016 C CA . ALA A 1 264 ? -18.323 11.719 13.348 1.00 87.81 264 ALA A CA 1
ATOM 2017 C C . ALA A 1 264 ? -16.846 12.095 13.139 1.00 87.81 264 ALA A C 1
ATOM 2019 O O . ALA A 1 264 ? -16.414 12.362 12.020 1.00 87.81 264 ALA A O 1
ATOM 2020 N N . LEU A 1 265 ? -16.048 12.050 14.205 1.00 91.88 265 LEU A N 1
ATOM 2021 C CA . LEU A 1 265 ? -14.610 12.291 14.165 1.00 91.88 265 LEU A CA 1
ATOM 2022 C C . LEU A 1 265 ? -13.851 11.257 13.309 1.00 91.88 265 LEU A C 1
ATOM 2024 O O . LEU A 1 265 ? -12.960 11.631 12.546 1.00 91.88 265 LEU A O 1
ATOM 2028 N N . LEU A 1 266 ? -14.232 9.977 13.341 1.00 86.12 266 LEU A N 1
ATOM 2029 C CA . LEU A 1 266 ? -13.656 8.960 12.446 1.00 86.12 266 LEU A CA 1
ATOM 2030 C C . LEU A 1 266 ? -14.036 9.187 10.969 1.00 86.12 266 LEU A C 1
ATOM 2032 O O . LEU A 1 266 ? -13.218 8.965 10.070 1.00 86.12 266 LEU A O 1
ATOM 2036 N N . VAL A 1 267 ? -15.243 9.697 10.701 1.00 85.06 267 VAL A N 1
ATOM 2037 C CA . VAL A 1 267 ? -15.637 10.128 9.347 1.00 85.06 267 VAL A CA 1
ATOM 2038 C C . VAL A 1 267 ? -14.784 11.314 8.890 1.00 85.06 267 VAL A C 1
ATOM 2040 O O . VAL A 1 267 ? -14.258 11.292 7.776 1.00 85.06 267 VAL A O 1
ATOM 2043 N N . VAL A 1 268 ? -14.567 12.312 9.757 1.00 91.50 268 VAL A N 1
ATOM 2044 C CA . VAL A 1 268 ? -13.678 13.454 9.475 1.00 91.50 268 VAL A CA 1
ATOM 2045 C C . VAL A 1 268 ? -12.265 12.981 9.142 1.00 91.50 268 VAL A C 1
ATOM 2047 O O . VAL A 1 268 ? -11.668 13.491 8.195 1.00 91.50 268 VAL A O 1
ATOM 2050 N N . MET A 1 269 ? -11.741 11.983 9.858 1.00 90.00 269 MET A N 1
ATOM 2051 C CA . MET A 1 269 ? -10.443 11.376 9.550 1.00 90.00 269 MET A CA 1
ATOM 2052 C C . MET A 1 269 ? -10.385 10.839 8.117 1.00 90.00 269 MET A C 1
ATOM 2054 O O . MET A 1 269 ? -9.441 11.119 7.378 1.00 90.00 269 MET A O 1
ATOM 2058 N N . THR A 1 270 ? -11.417 10.099 7.712 1.00 84.19 270 THR A N 1
ATOM 2059 C CA . THR A 1 270 ? -11.510 9.516 6.370 1.00 84.19 270 THR A CA 1
ATOM 2060 C C . THR A 1 270 ? -11.532 10.616 5.310 1.00 84.19 270 THR A C 1
ATOM 2062 O O . THR A 1 270 ? -10.685 10.623 4.419 1.00 84.19 270 THR A O 1
ATOM 2065 N N . VAL A 1 271 ? -12.418 11.608 5.452 1.00 87.56 271 VAL A N 1
ATOM 2066 C CA . VAL A 1 271 ? -12.536 12.741 4.513 1.00 87.56 271 VAL A CA 1
ATOM 2067 C C . VAL A 1 271 ? -11.234 13.544 4.430 1.00 87.56 271 VAL A C 1
ATOM 2069 O O . VAL A 1 271 ? -10.790 13.902 3.339 1.00 87.56 271 VAL A O 1
ATOM 2072 N N . SER A 1 272 ? -10.576 13.773 5.568 1.00 92.62 272 SER A N 1
ATOM 2073 C CA . SER A 1 272 ? -9.301 14.497 5.633 1.00 92.62 272 SER A CA 1
ATOM 2074 C C . SER A 1 272 ? -8.191 13.745 4.899 1.00 92.62 272 SER A C 1
ATOM 2076 O O . SER A 1 272 ? -7.402 14.352 4.177 1.00 92.62 272 SER A O 1
ATOM 2078 N N . SER A 1 273 ? -8.157 12.414 5.020 1.00 88.38 273 SER A N 1
ATOM 2079 C CA . SER A 1 273 ? -7.203 11.563 4.302 1.00 88.38 273 SER A CA 1
ATOM 2080 C C . SER A 1 273 ? -7.444 11.604 2.791 1.00 88.38 273 SER A C 1
ATOM 2082 O O . SER A 1 273 ? -6.499 11.747 2.010 1.00 88.38 273 SER A O 1
ATOM 2084 N N . MET A 1 274 ? -8.718 11.570 2.377 1.00 86.44 274 MET A N 1
ATOM 2085 C CA . MET A 1 274 ? -9.115 11.690 0.972 1.00 86.44 274 MET A CA 1
ATOM 2086 C C . MET A 1 274 ? -8.691 13.034 0.363 1.00 86.44 274 MET A C 1
ATOM 2088 O O . MET A 1 274 ? -8.239 13.065 -0.781 1.00 86.44 274 MET A O 1
ATOM 2092 N N . ALA A 1 275 ? -8.782 14.129 1.125 1.00 90.31 275 ALA A N 1
ATOM 2093 C CA . ALA A 1 275 ? -8.342 15.454 0.690 1.00 90.31 275 ALA A CA 1
ATOM 2094 C C . ALA A 1 275 ? -6.806 15.601 0.666 1.00 90.31 275 ALA A C 1
ATOM 2096 O O . ALA A 1 275 ? -6.253 16.218 -0.245 1.00 90.31 275 ALA A O 1
ATOM 2097 N N . ALA A 1 276 ? -6.100 15.012 1.637 1.00 91.56 276 ALA A N 1
ATOM 2098 C CA . ALA A 1 276 ? -4.643 15.101 1.744 1.00 91.56 276 ALA A CA 1
ATOM 2099 C C . ALA A 1 276 ? -3.901 14.313 0.646 1.00 91.56 276 ALA A C 1
ATOM 2101 O O . ALA A 1 276 ? -2.830 14.741 0.208 1.00 91.56 276 ALA A O 1
ATOM 2102 N N . GLY A 1 277 ? -4.466 13.194 0.172 1.00 87.81 277 GLY A N 1
ATOM 2103 C CA . GLY A 1 277 ? -3.881 12.333 -0.868 1.00 87.81 277 GLY A CA 1
ATOM 2104 C C . GLY A 1 277 ? -3.444 13.077 -2.138 1.00 87.81 277 GLY A C 1
ATOM 2105 O O . GLY A 1 277 ? -2.251 13.085 -2.455 1.00 87.81 277 GLY A O 1
ATOM 2106 N N . PRO A 1 278 ? -4.368 13.739 -2.860 1.00 87.75 278 PRO A N 1
ATOM 2107 C CA . PRO A 1 278 ? -4.050 14.508 -4.064 1.00 87.75 278 PRO A CA 1
ATOM 2108 C C . PRO A 1 278 ? -3.012 15.613 -3.836 1.00 87.75 278 PRO A C 1
ATOM 2110 O O . PRO A 1 278 ? -2.111 15.793 -4.656 1.00 87.75 278 PRO A O 1
ATOM 2113 N N . LEU A 1 279 ? -3.103 16.334 -2.713 1.00 90.69 279 LEU A N 1
ATOM 2114 C CA . LEU A 1 279 ? -2.183 17.427 -2.384 1.00 90.69 279 LEU A CA 1
ATOM 2115 C C . LEU A 1 279 ? -0.751 16.914 -2.198 1.00 90.69 279 LEU A C 1
ATOM 2117 O O . LEU A 1 279 ? 0.188 17.467 -2.776 1.00 90.69 279 LEU A O 1
ATOM 2121 N N . LEU A 1 280 ? -0.588 15.820 -1.449 1.00 90.44 280 LEU A N 1
ATOM 2122 C CA . LEU A 1 280 ? 0.713 15.183 -1.271 1.00 90.44 280 LEU A CA 1
ATOM 2123 C C . LEU A 1 280 ? 1.229 14.565 -2.570 1.00 90.44 280 LEU A C 1
ATOM 2125 O O . LEU A 1 280 ? 2.409 14.724 -2.866 1.00 90.44 280 LEU A O 1
ATOM 2129 N N . GLY A 1 281 ? 0.366 13.947 -3.379 1.00 84.69 281 GLY A N 1
ATOM 2130 C CA . GLY A 1 281 ? 0.742 13.404 -4.688 1.00 84.69 281 GLY A CA 1
ATOM 2131 C C . GLY A 1 281 ? 1.287 14.455 -5.648 1.00 84.69 281 GLY A C 1
ATOM 2132 O O . GLY A 1 281 ? 2.311 14.237 -6.293 1.00 84.69 281 GLY A O 1
ATOM 2133 N N . LEU A 1 282 ? 0.645 15.624 -5.713 1.00 87.62 282 LEU A N 1
ATOM 2134 C CA . LEU A 1 282 ? 1.133 16.748 -6.513 1.00 87.62 282 LEU A CA 1
ATOM 2135 C C . LEU A 1 282 ? 2.484 17.257 -6.003 1.00 87.62 282 LEU A C 1
ATOM 2137 O O . LEU A 1 282 ? 3.380 17.536 -6.800 1.00 87.62 282 LEU A O 1
ATOM 2141 N N . ALA A 1 283 ? 2.649 17.365 -4.685 1.00 88.81 283 ALA A N 1
ATOM 2142 C CA . ALA A 1 283 ? 3.889 17.847 -4.095 1.00 88.81 283 ALA A CA 1
ATOM 2143 C C . ALA A 1 283 ? 5.060 16.866 -4.309 1.00 88.81 283 ALA A C 1
ATOM 2145 O O . ALA A 1 283 ? 6.143 17.284 -4.725 1.00 88.81 283 ALA A O 1
ATOM 2146 N N . THR A 1 284 ? 4.843 15.558 -4.120 1.00 88.00 284 THR A N 1
ATOM 2147 C CA . THR A 1 284 ? 5.881 14.530 -4.319 1.00 88.00 284 THR A CA 1
ATOM 2148 C C . THR A 1 284 ? 6.190 14.244 -5.786 1.00 88.00 284 THR A C 1
ATOM 2150 O O . THR A 1 284 ? 7.288 13.760 -6.091 1.00 88.00 284 THR A O 1
ATOM 2153 N N . ALA A 1 285 ? 5.258 14.540 -6.696 1.00 84.19 285 ALA A N 1
ATOM 2154 C CA . ALA A 1 285 ? 5.491 14.499 -8.136 1.00 84.19 285 ALA A CA 1
ATOM 2155 C C . ALA A 1 285 ? 6.316 15.699 -8.622 1.00 84.19 285 ALA A C 1
ATOM 2157 O O . ALA A 1 285 ? 7.193 15.515 -9.459 1.00 84.19 285 ALA A O 1
ATOM 2158 N N . ARG A 1 286 ? 6.057 16.908 -8.099 1.00 86.12 286 ARG A N 1
ATOM 2159 C CA . ARG A 1 286 ? 6.764 18.133 -8.513 1.00 86.12 286 ARG A CA 1
ATOM 2160 C C . ARG A 1 286 ? 8.192 18.210 -7.996 1.00 86.12 286 ARG A C 1
ATOM 2162 O O . ARG A 1 286 ? 9.050 18.714 -8.708 1.00 86.12 286 ARG A O 1
ATOM 2169 N N . VAL A 1 287 ? 8.442 17.753 -6.766 1.00 85.75 287 VAL A N 1
ATOM 2170 C CA . VAL A 1 287 ? 9.754 17.935 -6.126 1.00 85.75 287 VAL A CA 1
ATOM 2171 C C . VAL A 1 287 ? 10.282 16.626 -5.511 1.00 85.75 287 VAL A C 1
ATOM 2173 O O . VAL A 1 287 ? 10.375 16.503 -4.284 1.00 85.75 287 VAL A O 1
ATOM 2176 N N . PRO A 1 288 ? 10.655 15.623 -6.338 1.00 87.12 288 PRO A N 1
ATOM 2177 C CA . PRO A 1 288 ? 11.079 14.296 -5.880 1.00 87.12 288 PRO A CA 1
ATOM 2178 C C . PRO A 1 288 ? 12.224 14.316 -4.858 1.00 87.12 288 PRO A C 1
ATOM 2180 O O . PRO A 1 288 ? 12.204 13.549 -3.894 1.00 87.12 288 PRO A O 1
ATOM 2183 N N . VAL A 1 289 ? 13.178 15.242 -5.005 1.00 88.25 289 VAL A N 1
ATOM 2184 C CA . VAL A 1 289 ? 14.343 15.382 -4.111 1.00 88.25 289 VAL A CA 1
ATOM 2185 C C . VAL A 1 289 ? 13.976 15.700 -2.649 1.00 88.25 289 VAL A C 1
ATOM 2187 O O . VAL A 1 289 ? 14.752 15.402 -1.736 1.00 88.25 289 VAL A O 1
ATOM 2190 N N . HIS A 1 290 ? 12.790 16.269 -2.397 1.00 90.75 290 HIS A N 1
ATOM 2191 C CA . HIS A 1 290 ? 12.333 16.659 -1.057 1.00 90.75 290 HIS A CA 1
ATOM 2192 C C . HIS A 1 290 ? 11.385 15.642 -0.399 1.00 90.75 290 HIS A C 1
ATOM 2194 O O . HIS A 1 290 ? 11.049 15.817 0.773 1.00 90.75 290 HIS A O 1
ATOM 2200 N N . ARG A 1 291 ? 11.015 14.541 -1.076 1.00 93.06 291 ARG A N 1
ATOM 2201 C CA . ARG A 1 291 ? 10.054 13.527 -0.580 1.00 93.06 291 ARG A CA 1
ATOM 2202 C C . ARG A 1 291 ? 10.313 13.081 0.860 1.00 93.06 291 ARG A C 1
ATOM 2204 O O . ARG A 1 291 ? 9.417 13.123 1.698 1.00 93.06 291 ARG A O 1
ATOM 2211 N N . SER A 1 292 ? 11.553 12.707 1.176 1.00 93.69 292 SER A N 1
ATOM 2212 C CA . SER A 1 292 ? 11.913 12.235 2.519 1.00 93.69 292 SER A CA 1
ATOM 2213 C C . SER A 1 292 ? 11.814 13.329 3.592 1.00 93.69 292 SER A C 1
ATOM 2215 O O . SER A 1 292 ? 11.539 13.023 4.745 1.00 93.69 292 SER A O 1
ATOM 2217 N N . LEU A 1 293 ? 12.057 14.600 3.240 1.00 94.50 293 LEU A N 1
ATOM 2218 C CA . LEU A 1 293 ? 11.943 15.721 4.185 1.00 94.50 293 LEU A CA 1
ATOM 2219 C C . LEU A 1 293 ? 10.481 16.050 4.482 1.00 94.50 293 LEU A C 1
ATOM 2221 O O . LEU A 1 293 ? 10.143 16.291 5.636 1.00 94.50 293 LEU A O 1
ATOM 2225 N N . MET A 1 294 ? 9.617 15.990 3.467 1.00 95.25 294 MET A N 1
ATOM 2226 C CA . MET A 1 294 ? 8.173 16.139 3.656 1.00 95.25 294 MET A CA 1
ATOM 2227 C C . MET A 1 294 ? 7.639 15.081 4.626 1.00 95.25 294 MET A C 1
ATOM 2229 O O . MET A 1 294 ? 6.905 15.414 5.550 1.00 95.25 294 MET A O 1
ATOM 2233 N N . VAL A 1 295 ? 8.075 13.824 4.476 1.00 96.75 295 VAL A N 1
ATOM 2234 C CA . VAL A 1 295 ? 7.705 12.738 5.398 1.00 96.75 295 VAL A CA 1
ATOM 2235 C C . VAL A 1 295 ? 8.188 13.006 6.823 1.00 96.75 295 VAL A C 1
ATOM 2237 O O . VAL A 1 295 ? 7.410 12.845 7.758 1.00 96.75 295 VAL A O 1
ATOM 2240 N N . ILE A 1 296 ? 9.439 13.438 7.007 1.00 97.62 296 ILE A N 1
ATOM 2241 C CA . ILE A 1 296 ? 9.952 13.794 8.339 1.00 97.62 296 ILE A CA 1
ATOM 2242 C C . ILE A 1 296 ? 9.094 14.904 8.962 1.00 97.62 296 ILE A C 1
ATOM 2244 O O . ILE A 1 296 ? 8.709 14.788 10.121 1.00 97.62 296 ILE A O 1
ATOM 2248 N N . GLY A 1 297 ? 8.731 15.933 8.189 1.00 97.81 297 GLY A N 1
ATOM 2249 C CA . GLY A 1 297 ? 7.831 16.997 8.638 1.00 97.81 297 GLY A CA 1
ATOM 2250 C C . GLY A 1 297 ? 6.452 16.482 9.064 1.00 97.81 297 GLY A C 1
ATOM 2251 O O . GLY A 1 297 ? 5.966 16.868 10.122 1.00 97.81 297 GLY A O 1
ATOM 2252 N N . ILE A 1 298 ? 5.854 15.564 8.296 1.00 97.50 298 ILE A N 1
ATOM 2253 C CA . ILE A 1 298 ? 4.572 14.922 8.639 1.00 97.50 298 ILE A CA 1
ATOM 2254 C C . ILE A 1 298 ? 4.686 14.152 9.959 1.00 97.50 298 ILE A C 1
ATOM 2256 O O . ILE A 1 298 ? 3.840 14.313 10.834 1.00 97.50 298 ILE A O 1
ATOM 2260 N N . VAL A 1 299 ? 5.736 13.342 10.129 1.00 98.19 299 VAL A N 1
ATOM 2261 C CA . VAL A 1 299 ? 5.941 12.560 11.359 1.00 98.19 299 VAL A CA 1
ATOM 2262 C C . VAL A 1 299 ? 6.137 13.480 12.565 1.00 98.19 299 VAL A C 1
ATOM 2264 O O . VAL A 1 299 ? 5.512 13.267 13.599 1.00 98.19 299 VAL A O 1
ATOM 2267 N N . LEU A 1 300 ? 6.946 14.535 12.434 1.00 98.44 300 LEU A N 1
ATOM 2268 C CA . LEU A 1 300 ? 7.141 15.518 13.503 1.00 98.44 300 LEU A CA 1
ATOM 2269 C C . LEU A 1 300 ? 5.837 16.241 13.857 1.00 98.44 300 LEU A C 1
ATOM 2271 O O . LEU A 1 300 ? 5.542 16.402 15.038 1.00 98.44 300 LEU A O 1
ATOM 2275 N N . LEU A 1 301 ? 5.033 16.624 12.861 1.00 98.44 301 LEU A N 1
ATOM 2276 C CA . LEU A 1 301 ? 3.727 17.243 13.084 1.00 98.44 301 LEU A CA 1
ATOM 2277 C C . LEU A 1 301 ? 2.781 16.301 13.845 1.00 98.44 301 LEU A C 1
ATOM 2279 O O . LEU A 1 301 ? 2.149 16.728 14.809 1.00 98.44 301 LEU A O 1
ATOM 2283 N N . ILE A 1 302 ? 2.731 15.019 13.464 1.00 98.19 302 ILE A N 1
ATOM 2284 C CA . ILE A 1 302 ? 1.956 13.993 14.178 1.00 98.19 302 ILE A CA 1
ATOM 2285 C C . ILE A 1 302 ? 2.419 13.891 15.638 1.00 98.19 302 ILE A C 1
ATOM 2287 O O . ILE A 1 302 ? 1.584 13.948 16.540 1.00 98.19 302 ILE A O 1
ATOM 2291 N N . CYS A 1 303 ? 3.730 13.796 15.883 1.00 98.31 303 CYS A N 1
ATOM 2292 C CA . CYS A 1 303 ? 4.296 13.730 17.233 1.00 98.31 303 CYS A CA 1
ATOM 2293 C C . CYS A 1 303 ? 3.935 14.959 18.076 1.00 98.31 303 CYS A C 1
ATOM 2295 O O . CYS A 1 303 ? 3.552 14.813 19.234 1.00 98.31 303 CYS A O 1
ATOM 2297 N N . VAL A 1 304 ? 4.043 16.164 17.509 1.00 98.56 304 VAL A N 1
ATOM 2298 C CA . VAL A 1 304 ? 3.754 17.421 18.215 1.00 98.56 304 VAL A CA 1
ATOM 2299 C C . VAL A 1 304 ? 2.282 17.505 18.607 1.00 98.56 304 VAL A C 1
ATOM 2301 O O . VAL A 1 304 ? 1.973 17.822 19.755 1.00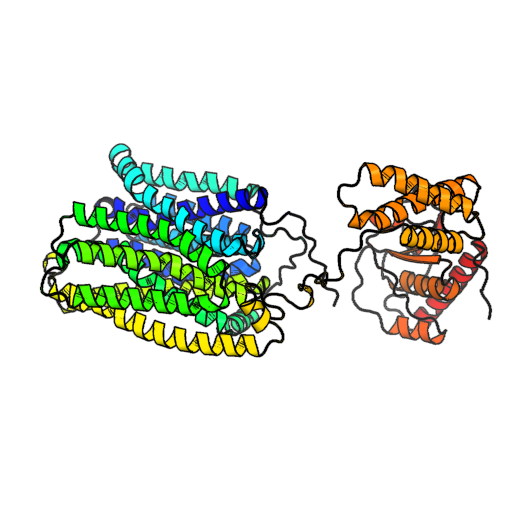 98.56 304 VAL A O 1
ATOM 2304 N N . VAL A 1 305 ? 1.365 17.188 17.690 1.00 98.44 305 VAL A N 1
ATOM 2305 C CA . VAL A 1 305 ? -0.074 17.261 17.981 1.00 98.44 305 VAL A CA 1
ATOM 2306 C C . VAL A 1 305 ? -0.502 16.169 18.963 1.00 98.44 305 VAL A C 1
ATOM 2308 O O . VAL A 1 305 ? -1.278 16.448 19.877 1.00 98.44 305 VAL A O 1
ATOM 2311 N N . TRP A 1 306 ? 0.052 14.956 18.859 1.00 97.81 306 TRP A N 1
ATOM 2312 C CA . TRP A 1 306 ? -0.144 13.934 19.890 1.00 97.81 306 TRP A CA 1
ATOM 2313 C C . TRP A 1 306 ? 0.373 14.392 21.250 1.00 97.81 306 TRP A C 1
ATOM 2315 O O . TRP A 1 306 ? -0.347 14.271 22.236 1.00 97.81 306 TRP A O 1
ATOM 2325 N N . ALA A 1 307 ? 1.582 14.955 21.318 1.00 98.19 307 ALA A N 1
ATOM 2326 C CA . ALA A 1 307 ? 2.148 15.441 22.571 1.00 98.19 307 ALA A CA 1
ATOM 2327 C C . ALA A 1 307 ? 1.249 16.517 23.194 1.00 98.19 307 ALA A C 1
ATOM 2329 O O . ALA A 1 307 ? 0.964 16.451 24.386 1.00 98.19 307 ALA A O 1
ATOM 2330 N N . ALA A 1 308 ? 0.721 17.441 22.384 1.00 98.25 308 ALA A N 1
ATOM 2331 C CA . ALA A 1 308 ? -0.232 18.449 22.840 1.00 98.25 308 ALA A CA 1
ATOM 2332 C C . ALA A 1 308 ? -1.507 17.827 23.439 1.00 98.25 308 ALA A C 1
ATOM 2334 O O . ALA A 1 308 ? -1.949 18.255 24.502 1.00 98.25 308 ALA A O 1
ATOM 2335 N N . VAL A 1 309 ? -2.079 16.793 22.808 1.00 98.00 309 VAL A N 1
ATOM 2336 C CA . VAL A 1 309 ? -3.262 16.079 23.327 1.00 98.00 309 VAL A CA 1
ATOM 2337 C C . VAL A 1 309 ? -2.955 15.330 24.625 1.00 98.00 309 VAL A C 1
ATOM 2339 O O . VAL A 1 309 ? -3.744 15.385 25.569 1.00 98.00 309 VAL A O 1
ATOM 2342 N N . LEU A 1 310 ? -1.825 14.621 24.691 1.00 96.94 310 LEU A N 1
ATOM 2343 C CA . LEU A 1 310 ? -1.481 13.793 25.851 1.00 96.94 310 LEU A CA 1
ATOM 2344 C C . LEU A 1 310 ? -1.084 14.636 27.068 1.00 96.94 310 LEU A C 1
ATOM 2346 O O . LEU A 1 310 ? -1.449 14.288 28.192 1.00 96.94 310 LEU A O 1
ATOM 2350 N N . LEU A 1 311 ? -0.391 15.755 26.849 1.00 97.00 311 LEU A N 1
ATOM 2351 C CA . LEU A 1 311 ? 0.036 16.676 27.905 1.00 97.00 311 LEU A CA 1
ATOM 2352 C C . LEU A 1 311 ? -1.077 17.629 28.365 1.00 97.00 311 LEU A C 1
ATOM 2354 O O . LEU A 1 311 ? -0.934 18.251 29.416 1.00 97.00 311 LEU A O 1
ATOM 2358 N N . TRP A 1 312 ? -2.188 17.739 27.627 1.00 96.94 312 TRP A N 1
ATOM 2359 C CA . TRP A 1 312 ? -3.305 18.600 28.020 1.00 96.94 312 TRP A CA 1
ATOM 2360 C C . TRP A 1 312 ? -3.884 18.174 29.380 1.00 96.94 312 TRP A C 1
ATOM 2362 O O . TRP A 1 312 ? -4.151 16.987 29.566 1.00 96.94 312 TRP A O 1
ATOM 2372 N N . PRO A 1 313 ? -4.124 19.078 30.345 1.00 92.19 313 PRO A N 1
ATOM 2373 C CA . PRO A 1 313 ? -4.689 18.696 31.638 1.00 92.19 313 PRO A CA 1
ATOM 2374 C C . PRO A 1 313 ? -6.138 18.206 31.484 1.00 92.19 313 PRO A C 1
ATOM 2376 O O . PRO A 1 313 ? -6.986 18.889 30.916 1.00 92.19 313 PRO A O 1
ATOM 2379 N N . GLY A 1 314 ? -6.433 17.005 31.993 1.00 89.88 314 GLY A N 1
ATOM 2380 C CA . GLY A 1 314 ? -7.756 16.384 31.854 1.00 89.88 314 GLY A CA 1
ATOM 2381 C C . GLY A 1 314 ? -8.107 16.012 30.406 1.00 89.88 314 GLY A C 1
ATOM 2382 O O . GLY A 1 314 ? -7.267 15.462 29.684 1.00 89.88 314 GLY A O 1
ATOM 2383 N N . ARG A 1 315 ? -9.357 16.289 30.014 1.00 92.31 315 ARG A N 1
ATOM 2384 C CA . ARG A 1 315 ? -9.902 16.080 28.663 1.00 92.31 315 ARG A CA 1
ATOM 2385 C C . ARG A 1 315 ? -9.391 17.161 27.709 1.00 92.31 315 ARG A C 1
ATOM 2387 O O . ARG A 1 315 ? -9.520 18.351 27.992 1.00 92.31 315 ARG A O 1
ATOM 2394 N N . ALA A 1 316 ? -8.874 16.748 26.555 1.00 96.31 316 ALA A N 1
ATOM 2395 C CA . ALA A 1 316 ? -8.461 17.669 25.506 1.00 96.31 316 ALA A CA 1
ATOM 2396 C C . ALA A 1 316 ? -9.680 18.380 24.882 1.00 96.31 316 ALA A C 1
ATOM 2398 O O . ALA A 1 316 ? -10.735 17.762 24.691 1.00 96.31 316 ALA A O 1
ATOM 2399 N N . PRO A 1 317 ? -9.566 19.674 24.539 1.00 97.38 317 PRO A N 1
ATOM 2400 C CA . PRO A 1 317 ? -10.652 20.402 23.908 1.00 97.38 317 PRO A CA 1
ATOM 2401 C C . PRO A 1 317 ? -10.926 19.848 22.507 1.00 97.38 317 PRO A C 1
ATOM 2403 O O . PRO A 1 317 ? -10.021 19.384 21.813 1.00 97.38 317 PRO A O 1
ATOM 2406 N N . LEU A 1 318 ? -12.184 19.926 22.067 1.00 97.19 318 LEU A N 1
ATOM 2407 C CA . LEU A 1 318 ? -12.628 19.288 20.823 1.00 97.19 318 LEU A CA 1
ATOM 2408 C C . LEU A 1 318 ? -11.832 19.752 19.593 1.00 97.19 318 LEU A C 1
ATOM 2410 O O . LEU A 1 318 ? -11.496 18.928 18.750 1.00 97.19 318 LEU A O 1
ATOM 2414 N N . TRP A 1 319 ? -11.475 21.037 19.504 1.00 98.00 319 TRP A N 1
ATOM 2415 C CA . TRP A 1 319 ? -10.680 21.565 18.387 1.00 98.00 319 TRP A CA 1
ATOM 2416 C C . TRP A 1 319 ? -9.301 20.894 18.278 1.00 98.00 319 TRP A C 1
ATOM 2418 O O . TRP A 1 319 ? -8.814 20.666 17.172 1.00 98.00 319 TRP A O 1
ATOM 2428 N N . LEU A 1 320 ? -8.690 20.531 19.411 1.00 98.38 320 LEU A N 1
ATOM 2429 C CA . LEU A 1 320 ? -7.382 19.879 19.445 1.00 98.38 320 LEU A CA 1
ATOM 2430 C C . LEU A 1 320 ? -7.499 18.408 19.030 1.00 98.38 320 LEU A C 1
ATOM 2432 O O . LEU A 1 320 ? -6.634 17.896 18.325 1.00 98.38 320 LEU A O 1
ATOM 2436 N N . LEU A 1 321 ? -8.599 17.747 19.402 1.00 98.12 321 LEU A N 1
ATOM 2437 C CA . LEU A 1 321 ? -8.914 16.394 18.936 1.00 98.12 321 LEU A CA 1
ATOM 2438 C C . LEU A 1 321 ? -9.207 16.369 17.428 1.00 98.12 321 LEU A C 1
ATOM 2440 O O . LEU A 1 321 ? -8.722 15.483 16.730 1.00 98.12 321 LEU A O 1
ATOM 2444 N N . VAL A 1 322 ? -9.930 17.365 16.905 1.00 98.25 322 VAL A N 1
ATOM 2445 C CA . VAL A 1 322 ? -10.135 17.536 15.457 1.00 98.25 322 VAL A CA 1
ATOM 2446 C C . VAL A 1 322 ? -8.794 17.731 14.748 1.00 98.25 322 VAL A C 1
ATOM 2448 O O . VAL A 1 322 ? -8.530 17.054 13.757 1.00 98.25 322 VAL A O 1
ATOM 2451 N N . LEU A 1 323 ? -7.915 18.592 15.275 1.00 98.44 323 LEU A N 1
ATOM 2452 C CA . LEU A 1 323 ? -6.575 18.796 14.721 1.00 98.44 323 LEU A CA 1
ATOM 2453 C C . LEU A 1 323 ? -5.755 17.498 14.717 1.00 98.44 323 LEU A C 1
ATOM 2455 O O . LEU A 1 323 ? -5.147 17.172 13.698 1.00 98.44 323 LEU A O 1
ATOM 2459 N N . LEU A 1 324 ? -5.775 16.736 15.817 1.00 98.19 324 LEU A N 1
ATOM 2460 C CA . LEU A 1 324 ? -5.124 15.427 15.911 1.00 98.19 324 LEU A CA 1
ATOM 2461 C C . LEU A 1 324 ? -5.594 14.494 14.799 1.00 98.19 324 LEU A C 1
ATOM 2463 O O . LEU A 1 324 ? -4.778 13.884 14.113 1.00 98.19 324 LEU A O 1
ATOM 2467 N N . ILE A 1 325 ? -6.905 14.405 14.606 1.00 97.19 325 ILE A N 1
ATOM 2468 C CA . ILE A 1 325 ? -7.515 13.523 13.617 1.00 97.19 325 ILE A CA 1
ATOM 2469 C C . ILE A 1 325 ? -7.137 13.927 12.193 1.00 97.19 325 ILE A C 1
ATOM 2471 O O . ILE A 1 325 ? -6.747 13.070 11.399 1.00 97.19 325 ILE A O 1
ATOM 2475 N N . VAL A 1 326 ? -7.212 15.220 11.872 1.00 97.56 326 VAL A N 1
ATOM 2476 C CA . VAL A 1 326 ? -6.827 15.741 10.553 1.00 97.56 326 VAL A CA 1
ATOM 2477 C C . VAL A 1 326 ? -5.353 15.453 10.279 1.00 97.56 326 VAL A C 1
ATOM 2479 O O . VAL A 1 326 ? -5.012 14.988 9.196 1.00 97.56 326 VAL A O 1
ATOM 2482 N N . VAL A 1 327 ? -4.474 15.665 11.261 1.00 97.75 327 VAL A N 1
ATOM 2483 C CA . VAL A 1 327 ? -3.032 15.422 11.115 1.00 97.75 327 VAL A CA 1
ATOM 2484 C C . VAL A 1 327 ? -2.715 13.930 11.000 1.00 97.75 327 VAL A C 1
ATOM 2486 O O . VAL A 1 327 ? -1.915 13.542 10.148 1.00 97.75 327 VAL A O 1
ATOM 2489 N N . LEU A 1 328 ? -3.373 13.069 11.779 1.00 96.81 328 LEU A N 1
ATOM 2490 C CA . LEU A 1 328 ? -3.225 11.616 11.651 1.00 96.81 328 LEU A CA 1
ATOM 2491 C C . LEU A 1 328 ? -3.701 11.100 10.295 1.00 96.81 328 LEU A C 1
ATOM 2493 O O . LEU A 1 328 ? -3.099 10.176 9.746 1.00 96.81 328 LEU A O 1
ATOM 2497 N N . ALA A 1 329 ? -4.740 11.712 9.727 1.00 94.44 329 ALA A N 1
ATOM 2498 C CA . ALA A 1 329 ? -5.261 11.352 8.415 1.00 94.44 329 ALA A CA 1
ATOM 2499 C C . ALA A 1 329 ? -4.242 11.555 7.278 1.00 94.44 329 ALA A C 1
ATOM 2501 O O . ALA A 1 329 ? -4.307 10.843 6.272 1.00 94.44 329 ALA A O 1
ATOM 2502 N N . ILE A 1 330 ? -3.277 12.471 7.449 1.00 95.19 330 ILE A N 1
ATOM 2503 C CA . ILE A 1 330 ? -2.162 12.712 6.513 1.00 95.19 330 ILE A CA 1
ATOM 2504 C C . ILE A 1 330 ? -1.184 11.525 6.503 1.00 95.19 330 ILE A C 1
ATOM 2506 O O . ILE A 1 330 ? -0.517 11.283 5.497 1.00 95.19 330 ILE A O 1
ATOM 2510 N N . GLY A 1 331 ? -1.123 10.746 7.589 1.00 94.25 331 GLY A N 1
ATOM 2511 C CA . GLY A 1 331 ? -0.231 9.596 7.724 1.00 94.25 331 GLY A CA 1
ATOM 2512 C C . GLY A 1 331 ? -0.394 8.562 6.606 1.00 94.25 331 GLY A C 1
ATOM 2513 O O . GLY A 1 331 ? 0.601 8.116 6.043 1.00 94.25 331 GLY A O 1
ATOM 2514 N N . GLY A 1 332 ? -1.631 8.248 6.204 1.00 90.94 332 GLY A N 1
ATOM 2515 C CA . GLY A 1 332 ? -1.914 7.326 5.094 1.00 90.94 332 GLY A CA 1
ATOM 2516 C C . GLY A 1 332 ? -1.312 7.791 3.756 1.00 90.94 332 GLY A C 1
ATOM 2517 O O . GLY A 1 332 ? -0.461 7.096 3.198 1.00 90.94 332 GLY A O 1
ATOM 2518 N N . PRO A 1 333 ? -1.679 8.981 3.251 1.00 91.88 333 PRO A N 1
ATOM 2519 C CA . PRO A 1 333 ? -1.052 9.604 2.084 1.00 91.88 333 PRO A CA 1
ATOM 2520 C C . PRO A 1 333 ? 0.470 9.782 2.176 1.00 91.88 333 PRO A C 1
ATOM 2522 O O . PRO A 1 333 ? 1.181 9.540 1.199 1.00 91.88 333 PRO A O 1
ATOM 2525 N N . GLY A 1 334 ? 0.993 10.173 3.345 1.00 94.44 334 GLY A N 1
ATOM 2526 C CA . GLY A 1 334 ? 2.435 10.286 3.592 1.00 94.44 334 GLY A CA 1
ATOM 2527 C C . GLY A 1 334 ? 3.152 8.941 3.460 1.00 94.44 334 GLY A C 1
ATOM 2528 O O . GLY A 1 334 ? 4.288 8.872 2.996 1.00 94.44 334 GLY A O 1
ATOM 2529 N N . SER A 1 335 ? 2.446 7.862 3.774 1.00 94.62 335 SER A N 1
ATOM 2530 C CA . SER A 1 335 ? 2.924 6.495 3.639 1.00 94.62 335 SER A CA 1
ATOM 2531 C C . SER A 1 335 ? 3.137 6.050 2.199 1.00 94.62 33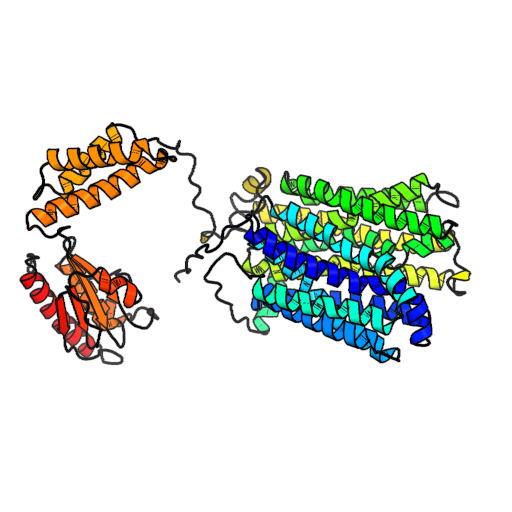5 SER A C 1
ATOM 2533 O O . SER A 1 335 ? 4.073 5.300 1.912 1.00 94.62 335 SER A O 1
ATOM 2535 N N . MET A 1 336 ? 2.317 6.555 1.275 1.00 91.62 336 MET A N 1
ATOM 2536 C CA . MET A 1 336 ? 2.412 6.218 -0.148 1.00 91.62 336 MET A CA 1
ATOM 2537 C C . MET A 1 336 ? 3.724 6.696 -0.783 1.00 91.62 336 MET A C 1
ATOM 2539 O O . MET A 1 336 ? 4.207 6.097 -1.743 1.00 91.62 336 MET A O 1
ATOM 2543 N N . VAL A 1 337 ? 4.361 7.712 -0.191 1.00 93.69 337 VAL A N 1
ATOM 2544 C CA . VAL A 1 337 ? 5.682 8.211 -0.603 1.00 93.69 337 VAL A CA 1
ATOM 2545 C C . VAL A 1 337 ? 6.758 7.123 -0.501 1.00 93.69 337 VAL A C 1
ATOM 2547 O O . VAL A 1 337 ? 7.723 7.135 -1.265 1.00 93.69 337 VAL A O 1
ATOM 2550 N N . GLY A 1 338 ? 6.595 6.147 0.400 1.00 94.12 338 GLY A N 1
ATOM 2551 C CA . GLY A 1 338 ? 7.513 5.014 0.515 1.00 94.12 338 GLY A CA 1
ATOM 2552 C 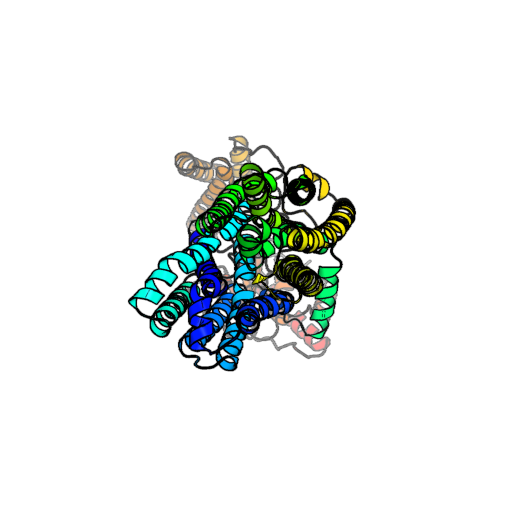C . GLY A 1 338 ? 7.568 4.167 -0.761 1.00 94.12 338 GLY A C 1
ATOM 2553 O O . GLY A 1 338 ? 8.644 3.722 -1.160 1.00 94.12 338 GLY A O 1
ATOM 2554 N N . PHE A 1 339 ? 6.435 4.005 -1.449 1.00 91.69 339 PHE A N 1
ATOM 2555 C CA . PHE A 1 339 ? 6.359 3.268 -2.714 1.00 91.69 339 PHE A CA 1
ATOM 2556 C C . PHE A 1 339 ? 6.923 4.076 -3.888 1.00 91.69 339 PHE A C 1
ATOM 2558 O O . PHE A 1 339 ? 7.581 3.517 -4.765 1.00 91.69 339 PHE A O 1
ATOM 2565 N N . ASP A 1 340 ? 6.750 5.401 -3.874 1.00 90.19 340 ASP A N 1
ATOM 2566 C CA . ASP A 1 340 ? 7.403 6.285 -4.845 1.00 90.19 340 ASP A CA 1
ATOM 2567 C C . ASP A 1 340 ? 8.933 6.211 -4.734 1.00 90.19 340 ASP A C 1
ATOM 2569 O O . ASP A 1 340 ? 9.626 6.229 -5.750 1.00 90.19 340 ASP A O 1
ATOM 2573 N N . LEU A 1 341 ? 9.464 6.102 -3.511 1.00 91.88 341 LEU A N 1
ATOM 2574 C CA . LEU A 1 341 ? 10.893 5.898 -3.273 1.00 91.88 341 LEU A CA 1
ATOM 2575 C C . LEU A 1 341 ? 11.362 4.532 -3.782 1.00 91.88 341 LEU A C 1
ATOM 2577 O O . LEU A 1 341 ? 12.385 4.471 -4.454 1.00 91.88 341 LEU A O 1
ATOM 2581 N N . ALA A 1 342 ? 10.607 3.454 -3.551 1.00 90.38 342 ALA A N 1
ATOM 2582 C CA . ALA A 1 342 ? 10.938 2.149 -4.131 1.00 90.38 342 ALA A CA 1
ATOM 2583 C C . ALA A 1 342 ? 11.053 2.222 -5.663 1.00 90.38 342 ALA A C 1
ATOM 2585 O O . ALA A 1 342 ? 11.989 1.674 -6.235 1.00 90.38 342 ALA A O 1
ATOM 2586 N N . ARG A 1 343 ? 10.162 2.972 -6.322 1.00 88.56 343 ARG A N 1
ATOM 2587 C CA . ARG A 1 343 ? 10.201 3.178 -7.776 1.00 88.56 343 ARG A CA 1
ATOM 2588 C C . ARG A 1 343 ? 11.406 3.994 -8.252 1.00 88.56 343 ARG A C 1
ATOM 2590 O O . ARG A 1 343 ? 11.920 3.734 -9.329 1.00 88.56 343 ARG A O 1
ATOM 2597 N N . THR A 1 344 ? 11.858 4.971 -7.470 1.00 89.94 344 THR A N 1
ATOM 2598 C CA . THR A 1 344 ? 13.039 5.787 -7.803 1.00 89.94 344 THR A CA 1
ATOM 2599 C C . THR A 1 344 ? 14.352 5.015 -7.624 1.00 89.94 344 THR A C 1
ATOM 2601 O O . THR A 1 344 ? 15.321 5.280 -8.324 1.00 89.94 344 THR A O 1
ATOM 2604 N N . PHE A 1 345 ? 14.408 4.044 -6.715 1.00 90.81 345 PHE A N 1
ATOM 2605 C CA . PHE A 1 345 ? 15.655 3.347 -6.378 1.00 90.81 345 PHE A CA 1
ATOM 2606 C C . PHE A 1 345 ? 15.820 1.967 -7.029 1.00 90.81 345 PHE A C 1
ATOM 2608 O O . PHE A 1 345 ? 16.832 1.312 -6.775 1.00 90.81 345 PHE A O 1
ATOM 2615 N N . HIS A 1 346 ? 14.850 1.518 -7.835 1.00 86.50 346 HIS A N 1
ATOM 2616 C CA . HIS A 1 346 ? 14.868 0.186 -8.443 1.00 86.50 346 HIS A CA 1
ATOM 2617 C C . HIS A 1 346 ? 14.408 0.186 -9.900 1.00 86.50 346 HIS A C 1
ATOM 2619 O O . HIS A 1 346 ? 13.464 0.906 -10.236 1.00 86.50 346 HIS A O 1
ATOM 2625 N N . PRO A 1 347 ? 14.991 -0.685 -10.743 1.00 80.81 347 PRO A N 1
ATOM 2626 C CA . PRO A 1 347 ? 14.456 -0.966 -12.068 1.00 80.81 347 PRO A CA 1
ATOM 2627 C C . PRO A 1 347 ? 13.115 -1.711 -11.976 1.00 80.81 347 PRO A C 1
ATOM 2629 O O . PRO A 1 347 ? 12.792 -2.357 -10.971 1.00 80.81 347 PRO A O 1
ATOM 2632 N N . SER A 1 348 ? 12.339 -1.658 -13.063 1.00 72.94 348 SER A N 1
ATOM 2633 C CA . SER A 1 348 ? 10.976 -2.217 -13.140 1.00 72.94 348 SER A CA 1
ATOM 2634 C C . SER A 1 348 ? 10.878 -3.714 -12.793 1.00 72.94 348 SER A C 1
ATOM 2636 O O . SER A 1 348 ? 9.852 -4.165 -12.283 1.00 72.94 348 SER A O 1
ATOM 2638 N N . GLU A 1 349 ? 11.957 -4.468 -13.002 1.00 72.31 349 GLU A N 1
ATOM 2639 C CA . GLU A 1 349 ? 12.067 -5.912 -12.745 1.00 72.31 349 GLU A CA 1
ATOM 2640 C C . GLU A 1 349 ? 12.133 -6.281 -11.259 1.00 72.31 349 GLU A C 1
ATOM 2642 O O . GLU A 1 349 ? 11.782 -7.396 -10.879 1.00 72.31 349 GLU A O 1
ATOM 2647 N N . ARG A 1 350 ? 12.596 -5.354 -10.410 1.00 76.62 350 ARG A N 1
ATOM 2648 C CA . ARG A 1 350 ? 12.791 -5.573 -8.963 1.00 76.62 350 ARG A CA 1
ATOM 2649 C C . ARG A 1 350 ? 11.749 -4.848 -8.112 1.00 76.62 350 ARG A C 1
ATOM 2651 O O . ARG A 1 350 ? 11.765 -4.932 -6.881 1.00 76.62 350 ARG A O 1
ATOM 2658 N N . LEU A 1 351 ? 10.835 -4.131 -8.766 1.00 80.19 351 LEU A N 1
ATOM 2659 C CA . LEU A 1 351 ? 9.883 -3.244 -8.115 1.00 80.19 351 LEU A CA 1
ATOM 2660 C C . LEU A 1 351 ? 8.898 -3.992 -7.205 1.00 80.19 351 LEU A C 1
ATOM 2662 O O . LEU A 1 351 ? 8.546 -3.461 -6.150 1.00 80.19 351 LEU A O 1
ATOM 2666 N N . GLY A 1 352 ? 8.458 -5.205 -7.561 1.00 79.69 352 GLY A N 1
ATOM 2667 C CA . GLY A 1 352 ? 7.500 -5.963 -6.750 1.00 79.69 352 GLY A CA 1
ATOM 2668 C C . GLY A 1 352 ? 8.084 -6.387 -5.404 1.00 79.69 352 GLY A C 1
ATOM 2669 O O . GLY A 1 352 ? 7.474 -6.117 -4.366 1.00 79.69 352 GLY A O 1
ATOM 2670 N N . ARG A 1 353 ? 9.302 -6.945 -5.384 1.00 82.75 353 ARG A N 1
ATOM 2671 C CA . ARG A 1 353 ? 10.039 -7.223 -4.134 1.00 82.75 353 ARG A CA 1
ATOM 2672 C C . ARG A 1 353 ? 10.258 -5.976 -3.287 1.00 82.75 353 ARG A C 1
ATOM 2674 O O . ARG A 1 353 ? 9.970 -6.013 -2.091 1.00 82.75 353 ARG A O 1
ATOM 2681 N N . ALA A 1 354 ? 10.743 -4.883 -3.881 1.00 88.06 354 ALA A N 1
ATOM 2682 C CA . ALA A 1 354 ? 10.986 -3.642 -3.144 1.00 88.06 354 ALA A CA 1
ATOM 2683 C C . ALA A 1 354 ? 9.691 -3.113 -2.508 1.00 88.06 354 ALA A C 1
ATOM 2685 O O . ALA A 1 354 ? 9.665 -2.797 -1.321 1.00 88.06 354 ALA A O 1
ATOM 2686 N N . THR A 1 355 ? 8.591 -3.115 -3.264 1.00 87.12 355 THR A N 1
ATOM 2687 C CA . THR A 1 355 ? 7.256 -2.720 -2.788 1.00 87.12 355 THR A CA 1
ATOM 2688 C C . THR A 1 355 ? 6.780 -3.610 -1.638 1.00 87.12 355 THR A C 1
ATOM 2690 O O . THR A 1 355 ? 6.275 -3.092 -0.644 1.00 87.12 355 THR A O 1
ATOM 2693 N N . GLY A 1 356 ? 6.977 -4.930 -1.726 1.00 87.81 356 GLY A N 1
ATOM 2694 C CA . GLY A 1 356 ? 6.633 -5.868 -0.651 1.00 87.81 356 GLY A CA 1
ATOM 2695 C C . GLY A 1 356 ? 7.393 -5.586 0.649 1.00 87.81 356 GLY A C 1
ATOM 2696 O O . GLY A 1 356 ? 6.787 -5.529 1.720 1.00 87.81 356 GLY A O 1
ATOM 2697 N N . VAL A 1 357 ? 8.704 -5.325 0.561 1.00 90.56 357 VAL A N 1
ATOM 2698 C CA . VAL A 1 357 ? 9.525 -4.938 1.723 1.00 90.56 357 VAL A CA 1
ATOM 2699 C C . VAL A 1 357 ? 9.086 -3.587 2.289 1.00 90.56 357 VAL A C 1
ATOM 2701 O O . VAL A 1 357 ? 9.015 -3.433 3.502 1.00 90.56 357 VAL A O 1
ATOM 2704 N N . VAL A 1 358 ? 8.747 -2.608 1.451 1.00 93.62 358 VAL A N 1
ATOM 2705 C CA . VAL A 1 358 ? 8.226 -1.320 1.933 1.00 93.62 358 VAL A CA 1
ATOM 2706 C C . VAL A 1 358 ? 6.910 -1.504 2.695 1.00 93.62 358 VAL A C 1
ATOM 2708 O O . VAL A 1 358 ? 6.769 -0.990 3.805 1.00 93.62 358 VAL A O 1
ATOM 2711 N N . ASN A 1 359 ? 5.975 -2.278 2.136 1.00 91.50 359 ASN A N 1
ATOM 2712 C CA . ASN A 1 359 ? 4.637 -2.480 2.697 1.00 91.50 359 ASN A CA 1
ATOM 2713 C C . ASN A 1 359 ? 4.677 -3.154 4.080 1.00 91.50 359 ASN A C 1
ATOM 2715 O O . ASN A 1 359 ? 3.878 -2.836 4.958 1.00 91.50 359 ASN A O 1
ATOM 2719 N N . ILE A 1 360 ? 5.640 -4.054 4.317 1.00 91.00 360 ILE A N 1
ATOM 2720 C CA . ILE A 1 360 ? 5.736 -4.768 5.598 1.00 91.00 360 ILE A CA 1
ATOM 2721 C C . ILE A 1 360 ? 5.945 -3.817 6.788 1.00 91.00 360 ILE A C 1
ATOM 2723 O O . ILE A 1 360 ? 5.430 -4.071 7.877 1.00 91.00 360 ILE A O 1
ATOM 2727 N N . GLY A 1 361 ? 6.654 -2.698 6.584 1.00 90.94 361 GLY A N 1
ATOM 2728 C CA . GLY A 1 361 ? 7.022 -1.775 7.658 1.00 90.94 361 GLY A CA 1
ATOM 2729 C C . GLY A 1 361 ? 5.811 -1.165 8.364 1.00 90.94 361 GLY A C 1
ATOM 2730 O O . GLY A 1 361 ? 5.753 -1.152 9.590 1.00 90.94 361 GLY A O 1
ATOM 2731 N N . GLY A 1 362 ? 4.822 -0.707 7.596 1.00 92.00 362 GLY A N 1
ATOM 2732 C CA . GLY A 1 362 ? 3.614 -0.051 8.108 1.00 92.00 362 GLY A CA 1
ATOM 2733 C C . GLY A 1 362 ? 2.704 -1.006 8.878 1.00 92.00 362 GLY A C 1
ATOM 2734 O O . GLY A 1 362 ? 2.235 -0.672 9.969 1.00 92.00 362 GLY A O 1
ATOM 2735 N N . PHE A 1 363 ? 2.504 -2.223 8.365 1.00 89.81 363 PHE A N 1
ATOM 2736 C CA . PHE A 1 363 ? 1.668 -3.227 9.029 1.00 89.81 363 PHE A CA 1
ATOM 2737 C C . PHE A 1 363 ? 2.324 -3.804 10.286 1.00 89.81 363 PHE A C 1
ATOM 2739 O O . PHE A 1 363 ? 1.647 -3.926 11.305 1.00 89.81 363 PHE A O 1
ATOM 2746 N N . ILE A 1 364 ? 3.633 -4.091 10.261 1.00 91.94 364 ILE A N 1
ATOM 2747 C CA . ILE A 1 364 ? 4.359 -4.531 11.464 1.00 91.94 364 ILE A CA 1
ATOM 2748 C C . ILE A 1 364 ? 4.303 -3.447 12.543 1.00 91.94 364 ILE A C 1
ATOM 2750 O O . ILE A 1 364 ? 3.963 -3.752 13.684 1.00 91.94 364 ILE A O 1
ATOM 2754 N N . ALA A 1 365 ? 4.571 -2.183 12.191 1.00 95.56 365 ALA A N 1
ATOM 2755 C CA . ALA A 1 365 ? 4.460 -1.069 13.132 1.00 95.56 365 ALA A CA 1
ATOM 2756 C C . ALA A 1 365 ? 3.056 -0.975 13.738 1.00 95.56 365 ALA A C 1
ATOM 2758 O O . ALA A 1 365 ? 2.918 -0.829 14.947 1.00 95.56 365 ALA A O 1
ATOM 2759 N N . SER A 1 366 ? 2.018 -1.108 12.907 1.00 92.94 366 SER A N 1
ATOM 2760 C CA . SER A 1 366 ? 0.621 -1.043 13.348 1.00 92.94 366 SER A CA 1
ATOM 2761 C C . SER A 1 366 ? 0.281 -2.159 14.335 1.00 92.94 366 SER A C 1
ATOM 2763 O O . SER A 1 366 ? -0.262 -1.876 15.397 1.00 92.94 366 SER A O 1
ATOM 2765 N N . LEU A 1 367 ? 0.635 -3.409 14.020 1.00 91.12 367 LEU A N 1
ATOM 2766 C CA . LEU A 1 367 ? 0.361 -4.567 14.879 1.00 91.12 367 LEU A CA 1
ATOM 2767 C C . LEU A 1 367 ? 1.107 -4.477 16.214 1.00 91.12 367 LEU A C 1
ATOM 2769 O O . LEU A 1 367 ? 0.508 -4.675 17.270 1.00 91.12 367 LEU A O 1
ATOM 2773 N N . LEU A 1 368 ? 2.396 -4.132 16.178 1.00 94.06 368 LEU A N 1
ATOM 2774 C CA . LEU A 1 368 ? 3.209 -3.984 17.385 1.00 94.06 368 LEU A CA 1
ATOM 2775 C C . LEU A 1 368 ? 2.746 -2.801 18.245 1.00 94.06 368 LEU A C 1
ATOM 2777 O O . LEU A 1 368 ? 2.712 -2.921 19.467 1.00 94.06 368 LEU A O 1
ATOM 2781 N N . ALA A 1 369 ? 2.352 -1.680 17.634 1.00 94.69 369 ALA A N 1
ATOM 2782 C CA . ALA A 1 369 ? 1.810 -0.537 18.362 1.00 94.69 369 ALA A CA 1
ATOM 2783 C C . ALA A 1 369 ? 0.444 -0.859 18.986 1.00 94.69 369 ALA A C 1
ATOM 2785 O O . ALA A 1 369 ? 0.231 -0.547 20.153 1.00 94.69 369 ALA A O 1
ATOM 2786 N N . MET A 1 370 ? -0.460 -1.529 18.260 1.00 89.62 370 MET A N 1
ATOM 2787 C CA . MET A 1 370 ? -1.746 -1.990 18.805 1.00 89.62 370 MET A CA 1
ATOM 2788 C C . MET A 1 370 ? -1.551 -2.908 20.014 1.00 89.62 370 MET A C 1
ATOM 2790 O O . MET A 1 370 ? -2.201 -2.695 21.037 1.00 89.62 370 MET A O 1
ATOM 2794 N N . ALA A 1 371 ? -0.643 -3.884 19.904 1.00 89.25 371 ALA A N 1
ATOM 2795 C CA . ALA A 1 371 ? -0.314 -4.805 20.987 1.00 89.25 371 ALA A CA 1
ATOM 2796 C C . ALA A 1 371 ? 0.336 -4.082 22.177 1.00 89.25 371 ALA A C 1
ATOM 2798 O O . ALA A 1 371 ? -0.038 -4.325 23.318 1.00 89.25 371 ALA A O 1
ATOM 2799 N N . GLY A 1 372 ? 1.267 -3.158 21.920 1.00 93.19 372 GLY A N 1
ATOM 2800 C CA . GLY A 1 372 ? 1.930 -2.378 22.965 1.00 93.19 372 GLY A CA 1
ATOM 2801 C C . GLY A 1 372 ? 0.973 -1.456 23.727 1.00 93.19 372 GLY A C 1
ATOM 2802 O O . GLY A 1 372 ? 1.049 -1.383 24.949 1.00 93.19 372 GLY A O 1
ATOM 2803 N N . ILE A 1 373 ? 0.043 -0.795 23.028 1.00 92.94 373 ILE A N 1
ATOM 2804 C CA . ILE A 1 373 ? -1.013 0.018 23.655 1.00 92.94 373 ILE A CA 1
ATOM 2805 C C . ILE A 1 373 ? -1.914 -0.869 24.521 1.00 92.94 373 ILE A C 1
ATOM 2807 O O . ILE A 1 373 ? -2.167 -0.523 25.672 1.00 92.94 373 ILE A O 1
ATOM 2811 N N . GLY A 1 374 ? -2.347 -2.022 23.996 1.00 87.94 374 GLY A N 1
ATOM 2812 C CA . GLY A 1 374 ? -3.164 -2.983 24.742 1.00 87.94 374 GLY A CA 1
ATOM 2813 C C . GLY A 1 374 ? -2.475 -3.482 26.009 1.00 87.94 374 GLY A C 1
ATOM 2814 O O . GLY A 1 374 ? -3.051 -3.398 27.084 1.00 87.94 374 GLY A O 1
ATOM 2815 N N . LEU A 1 375 ? -1.202 -3.877 25.910 1.00 90.62 375 LEU A N 1
ATOM 2816 C CA . LEU A 1 375 ? -0.411 -4.325 27.058 1.00 90.62 375 LEU A CA 1
ATOM 2817 C C . LEU A 1 375 ? -0.333 -3.259 28.159 1.00 90.62 375 LEU A C 1
ATOM 2819 O O . LEU A 1 375 ? -0.463 -3.576 29.337 1.00 90.62 375 LEU A O 1
ATOM 2823 N N . VAL A 1 376 ? -0.122 -1.990 27.796 1.00 93.12 376 VAL A N 1
ATOM 2824 C CA . VAL A 1 376 ? -0.089 -0.907 28.790 1.00 93.12 376 VAL A CA 1
ATOM 2825 C C . VAL A 1 376 ? -1.464 -0.684 29.418 1.00 93.12 376 VAL A C 1
ATOM 2827 O O . VAL A 1 376 ? -1.529 -0.440 30.620 1.00 93.12 376 VAL A O 1
ATOM 2830 N N . LEU A 1 377 ? -2.554 -0.790 28.653 1.00 88.25 377 LEU A N 1
ATOM 2831 C CA . LEU A 1 377 ? -3.909 -0.706 29.208 1.00 88.25 377 LEU A CA 1
ATOM 2832 C C . LEU A 1 377 ? -4.192 -1.858 30.177 1.00 88.25 377 LEU A C 1
ATOM 2834 O O . LEU A 1 377 ? -4.660 -1.595 31.279 1.00 88.25 377 LEU A O 1
ATOM 2838 N N . ASP A 1 378 ? -3.833 -3.092 29.828 1.00 86.06 378 ASP A N 1
ATOM 2839 C CA . ASP A 1 378 ? -4.035 -4.267 30.686 1.00 86.06 378 ASP A CA 1
ATOM 2840 C C . ASP A 1 378 ? -3.240 -4.167 31.998 1.00 86.06 378 ASP A C 1
ATOM 2842 O O . ASP A 1 378 ? -3.740 -4.519 33.066 1.00 86.06 378 ASP A O 1
ATOM 2846 N N . LEU A 1 379 ? -2.013 -3.634 31.944 1.00 89.44 379 LEU A N 1
ATOM 2847 C CA . LEU A 1 379 ? -1.176 -3.425 33.131 1.00 89.44 379 LEU A CA 1
ATOM 2848 C C . LEU A 1 379 ? -1.707 -2.327 34.058 1.00 89.44 379 LEU A C 1
ATOM 2850 O O . LEU A 1 379 ? -1.466 -2.372 35.264 1.00 89.44 379 LEU A O 1
ATOM 2854 N N . ARG A 1 380 ? -2.375 -1.310 33.506 1.00 90.88 380 ARG A N 1
ATOM 2855 C CA . ARG A 1 380 ? -2.846 -0.149 34.273 1.00 90.88 380 ARG A CA 1
ATOM 2856 C C . ARG A 1 380 ? -4.289 -0.272 34.743 1.00 90.88 380 ARG A C 1
ATOM 2858 O O . ARG A 1 380 ? -4.618 0.237 35.809 1.00 90.88 380 ARG A O 1
ATOM 2865 N N . ALA A 1 381 ? -5.120 -0.952 33.965 1.00 86.25 381 ALA A N 1
ATOM 2866 C CA . ALA A 1 381 ? -6.544 -1.122 34.198 1.00 86.25 381 ALA A CA 1
ATOM 2867 C C . ALA A 1 381 ? -6.935 -2.606 34.031 1.00 86.25 381 ALA A C 1
ATOM 2869 O O . ALA A 1 381 ? -7.631 -2.978 33.081 1.00 86.25 381 ALA A O 1
ATOM 2870 N N . PRO A 1 382 ? -6.504 -3.478 34.967 1.00 81.44 382 PRO A N 1
ATOM 2871 C CA . PRO A 1 382 ? -6.729 -4.924 34.887 1.00 81.44 382 PRO A CA 1
ATOM 2872 C C . PRO A 1 382 ? -8.208 -5.326 34.998 1.00 81.44 382 PRO A C 1
ATOM 2874 O O . PRO A 1 382 ? -8.557 -6.462 34.691 1.00 81.44 382 PRO A O 1
ATOM 2877 N N . GLY A 1 383 ? -9.090 -4.405 35.408 1.00 74.94 383 GLY A N 1
ATOM 2878 C CA . GLY A 1 383 ? -10.542 -4.603 35.403 1.00 74.94 383 GLY A CA 1
ATOM 2879 C C . GLY A 1 383 ? -11.172 -4.578 34.005 1.00 74.94 383 GLY A C 1
ATOM 2880 O O . GLY A 1 383 ? -12.378 -4.773 33.883 1.00 74.94 383 GLY A O 1
ATOM 2881 N N . GLY A 1 384 ? -10.376 -4.356 32.955 1.00 73.06 384 GLY A N 1
ATOM 2882 C CA . GLY A 1 384 ? -10.829 -4.364 31.571 1.00 73.06 384 GLY A CA 1
ATOM 2883 C C . GLY A 1 384 ? -11.385 -3.015 31.099 1.00 73.06 384 GLY A C 1
ATOM 2884 O O . GLY A 1 384 ? -11.258 -2.006 31.802 1.00 73.06 384 GLY A O 1
ATOM 2885 N N . PRO A 1 385 ? -11.998 -2.979 29.901 1.00 73.88 385 PRO A N 1
ATOM 2886 C CA . PRO A 1 385 ? -12.365 -1.741 29.210 1.00 73.88 385 PRO A CA 1
ATOM 2887 C C . PRO A 1 385 ? -13.250 -0.771 29.997 1.00 73.88 385 PRO A C 1
ATOM 2889 O O . PRO A 1 385 ? -13.098 0.440 29.851 1.00 73.88 385 PRO A O 1
ATOM 2892 N N . ASP A 1 386 ? -14.120 -1.285 30.867 1.00 75.44 386 ASP A N 1
ATOM 2893 C CA . ASP A 1 386 ? -15.035 -0.469 31.677 1.00 75.44 386 ASP A CA 1
ATOM 2894 C C . ASP A 1 386 ? -14.312 0.338 32.768 1.00 75.44 386 ASP A C 1
ATOM 2896 O O . ASP A 1 386 ? -14.867 1.283 33.325 1.00 75.44 386 ASP A O 1
ATOM 2900 N N . THR A 1 387 ? -13.060 -0.018 33.071 1.00 80.81 387 THR A N 1
ATOM 2901 C CA . THR A 1 387 ? -12.233 0.643 34.091 1.00 80.81 387 THR A CA 1
ATOM 2902 C C . THR A 1 387 ? -11.230 1.640 33.512 1.00 80.81 387 THR A C 1
ATOM 2904 O O . THR A 1 387 ? -10.495 2.278 34.264 1.00 80.81 387 THR A O 1
ATOM 2907 N N . TYR A 1 388 ? -11.185 1.797 32.185 1.00 84.38 388 TYR A N 1
ATOM 2908 C CA . TYR A 1 388 ? -10.210 2.664 31.530 1.00 84.38 388 TYR A CA 1
ATOM 2909 C C . TYR A 1 388 ? -10.432 4.139 31.866 1.00 84.38 388 TYR A C 1
ATOM 2911 O O . TYR A 1 388 ? -11.498 4.701 31.617 1.00 84.38 388 TYR A O 1
ATOM 2919 N N . THR A 1 389 ? -9.381 4.798 32.358 1.00 88.56 389 THR A N 1
ATOM 2920 C CA . THR A 1 389 ? -9.389 6.241 32.618 1.00 88.56 389 THR A CA 1
ATOM 2921 C C . THR A 1 389 ? -8.635 7.025 31.542 1.00 88.56 389 THR A C 1
ATOM 2923 O O . THR A 1 389 ? -7.832 6.487 30.771 1.00 88.56 389 THR A O 1
ATOM 2926 N N . THR A 1 390 ? -8.815 8.350 31.527 1.00 89.50 390 THR A N 1
ATOM 2927 C CA . THR A 1 390 ? -8.008 9.259 30.698 1.00 89.50 390 THR A CA 1
ATOM 2928 C C . THR A 1 390 ? -6.507 9.097 30.952 1.00 89.50 390 THR A C 1
ATOM 2930 O O . THR A 1 390 ? -5.714 9.194 30.016 1.00 89.50 390 THR A O 1
ATOM 2933 N N . ALA A 1 391 ? -6.094 8.857 32.201 1.00 92.06 391 ALA A N 1
ATOM 2934 C CA . ALA A 1 391 ? -4.683 8.702 32.550 1.00 92.06 391 ALA A CA 1
ATOM 2935 C C . ALA A 1 391 ? -4.091 7.414 31.957 1.00 92.06 391 ALA A C 1
ATOM 2937 O O . ALA A 1 391 ? -2.973 7.434 31.439 1.00 92.06 391 ALA A O 1
ATOM 2938 N N . ASP A 1 392 ? -4.860 6.324 31.962 1.00 92.12 392 ASP A N 1
ATOM 2939 C CA . ASP A 1 392 ? -4.424 5.038 31.410 1.00 92.12 392 ASP A CA 1
ATOM 2940 C C . ASP A 1 392 ? -4.288 5.109 29.897 1.00 92.12 392 ASP A C 1
ATOM 2942 O O . ASP A 1 392 ? -3.253 4.725 29.351 1.00 92.12 392 ASP A O 1
ATOM 2946 N N . PHE A 1 393 ? -5.264 5.720 29.222 1.00 92.00 393 PHE A N 1
ATOM 2947 C CA . PHE A 1 393 ? -5.174 5.980 27.789 1.00 92.00 393 PHE A CA 1
ATOM 2948 C C . PHE A 1 393 ? -4.014 6.906 27.423 1.00 92.00 393 PHE A C 1
ATOM 2950 O O . PHE A 1 393 ? -3.369 6.684 26.400 1.00 92.00 393 PHE A O 1
ATOM 2957 N N . LYS A 1 394 ? -3.703 7.921 28.238 1.00 94.38 394 LYS A N 1
ATOM 2958 C CA . LYS A 1 394 ? -2.541 8.787 27.990 1.00 94.38 394 LYS A CA 1
ATOM 2959 C C . LYS A 1 394 ? -1.225 8.022 28.077 1.00 94.38 394 LYS A C 1
ATOM 2961 O O . LYS A 1 394 ? -0.372 8.174 27.201 1.00 94.38 394 LYS A O 1
ATOM 2966 N N . ALA A 1 395 ? -1.076 7.174 29.092 1.00 94.94 395 ALA A N 1
ATOM 2967 C CA . ALA A 1 395 ? 0.090 6.310 29.230 1.00 94.94 395 ALA A CA 1
ATOM 2968 C C . ALA A 1 395 ? 0.190 5.315 28.062 1.00 94.94 395 ALA A C 1
ATOM 2970 O O . ALA A 1 395 ? 1.243 5.199 27.438 1.00 94.94 395 ALA A O 1
ATOM 2971 N N . ALA A 1 396 ? -0.916 4.658 27.710 1.00 94.06 396 ALA A N 1
ATOM 2972 C CA . ALA A 1 396 ? -0.952 3.676 26.636 1.00 94.06 396 ALA A CA 1
ATOM 2973 C C . ALA A 1 396 ? -0.653 4.296 25.264 1.00 94.06 396 ALA A C 1
ATOM 2975 O O . ALA A 1 396 ? 0.212 3.810 24.539 1.00 94.06 396 ALA A O 1
ATOM 2976 N N . MET A 1 397 ? -1.275 5.429 24.924 1.00 96.19 397 MET A N 1
ATOM 2977 C CA . MET A 1 397 ? -1.040 6.120 23.648 1.00 96.19 397 MET A CA 1
ATOM 2978 C C . MET A 1 397 ? 0.383 6.665 23.509 1.00 96.19 397 MET A C 1
ATOM 2980 O O . MET A 1 397 ? 0.855 6.832 22.381 1.00 96.19 397 MET A O 1
ATOM 2984 N N . SER A 1 398 ? 1.086 6.887 24.626 1.00 97.25 398 SER A N 1
ATOM 2985 C CA . SER A 1 398 ? 2.485 7.327 24.626 1.00 97.25 398 SER A CA 1
ATOM 2986 C C . SER A 1 398 ? 3.442 6.276 24.050 1.00 97.25 398 SER A C 1
ATOM 2988 O O . SER A 1 398 ? 4.506 6.638 23.550 1.00 97.25 398 SER A O 1
ATOM 2990 N N . VAL A 1 399 ? 3.057 4.991 24.024 1.00 97.25 399 VAL A N 1
ATOM 2991 C CA . VAL A 1 399 ? 3.841 3.905 23.400 1.00 97.25 399 VAL A CA 1
ATOM 2992 C C . VAL A 1 399 ? 4.203 4.232 21.948 1.00 97.25 399 VAL A C 1
ATOM 2994 O O . VAL A 1 399 ? 5.302 3.914 21.494 1.00 97.25 399 VAL A O 1
ATOM 2997 N N . GLN A 1 400 ? 3.326 4.934 21.225 1.00 97.44 400 GLN A N 1
ATOM 2998 C CA . GLN A 1 400 ? 3.541 5.317 19.827 1.00 97.44 400 GLN A CA 1
ATOM 2999 C C . GLN A 1 400 ? 4.795 6.188 19.621 1.00 97.44 400 GLN A C 1
ATOM 3001 O O . GLN A 1 400 ? 5.433 6.095 18.571 1.00 97.44 400 GLN A O 1
ATOM 3006 N N . PHE A 1 401 ? 5.212 6.976 20.622 1.00 98.19 401 PHE A N 1
ATOM 3007 C CA . PHE A 1 401 ? 6.429 7.793 20.535 1.00 98.19 401 PHE A CA 1
ATOM 3008 C C . PHE A 1 401 ? 7.705 6.955 20.436 1.00 98.19 401 PHE A C 1
ATOM 3010 O O . PHE A 1 401 ? 8.665 7.403 19.811 1.00 98.19 401 PHE A O 1
ATOM 3017 N N . LEU A 1 402 ? 7.717 5.728 20.970 1.00 97.88 402 LEU A N 1
ATOM 3018 C CA . LEU A 1 402 ? 8.840 4.803 20.783 1.00 97.88 402 LEU A CA 1
ATOM 3019 C C . LEU A 1 402 ? 8.986 4.426 19.303 1.00 97.88 402 LEU A C 1
ATOM 3021 O O . LEU A 1 402 ? 10.087 4.455 18.752 1.00 97.88 402 LEU A O 1
ATOM 3025 N N . PHE A 1 403 ? 7.862 4.149 18.638 1.00 97.88 403 PHE A N 1
ATOM 3026 C CA . PHE A 1 403 ? 7.824 3.812 17.217 1.00 97.88 403 PHE A CA 1
ATOM 3027 C C . PHE A 1 403 ? 8.225 5.010 16.354 1.00 97.88 403 PHE A C 1
ATOM 3029 O O . PHE A 1 403 ? 9.095 4.869 15.495 1.00 97.88 403 PHE A O 1
ATOM 3036 N N . TRP A 1 404 ? 7.677 6.205 16.604 1.00 98.19 404 TRP A N 1
ATOM 3037 C CA . TRP A 1 404 ? 8.111 7.409 15.884 1.00 98.19 404 TRP A CA 1
ATOM 3038 C C . TRP A 1 404 ? 9.573 7.763 16.148 1.00 98.19 404 TRP A C 1
ATOM 3040 O O . TRP A 1 404 ? 10.253 8.178 15.216 1.00 98.19 404 TRP A O 1
ATOM 3050 N N . GLY A 1 405 ? 10.083 7.567 17.366 1.00 97.94 405 GLY A N 1
ATOM 3051 C CA . GLY A 1 405 ? 11.490 7.796 17.697 1.00 97.94 405 GLY A CA 1
ATOM 3052 C C . GLY A 1 405 ? 12.424 6.911 16.871 1.00 97.94 405 GLY A C 1
ATOM 3053 O O . GLY A 1 405 ? 13.306 7.417 16.175 1.00 97.94 405 GLY A O 1
ATOM 3054 N N . VAL A 1 406 ? 12.179 5.596 16.867 1.00 98.19 406 VAL A N 1
ATOM 3055 C CA . VAL A 1 406 ? 12.925 4.643 16.025 1.00 98.19 406 VAL A CA 1
ATOM 3056 C C . VAL A 1 406 ? 12.769 4.991 14.541 1.00 98.19 406 VAL A C 1
ATOM 3058 O O . VAL A 1 406 ? 13.756 5.034 13.803 1.00 98.19 406 VAL A O 1
ATOM 3061 N N . GLY A 1 407 ? 11.543 5.292 14.113 1.00 97.62 407 GLY A N 1
ATOM 3062 C CA . GLY A 1 407 ? 11.214 5.669 12.744 1.00 97.62 407 GLY A CA 1
ATOM 3063 C C . GLY A 1 407 ? 11.973 6.906 12.261 1.00 97.62 407 GLY A C 1
ATOM 3064 O O . GLY A 1 407 ? 12.613 6.859 11.213 1.00 97.62 407 GLY A O 1
ATOM 3065 N N . LEU A 1 408 ? 11.984 7.989 13.043 1.00 98.12 408 LEU A N 1
ATOM 3066 C CA . LEU A 1 408 ? 12.682 9.241 12.730 1.00 98.12 408 LEU A CA 1
ATOM 3067 C C . LEU A 1 408 ? 14.198 9.048 12.631 1.00 98.12 408 LEU A C 1
ATOM 3069 O O . LEU A 1 408 ? 14.808 9.515 11.668 1.00 98.12 408 LEU A O 1
ATOM 3073 N N . VAL A 1 409 ? 14.805 8.318 13.575 1.00 98.25 409 VAL A N 1
ATOM 3074 C CA . VAL A 1 409 ? 16.244 8.005 13.537 1.00 98.25 409 VAL A CA 1
ATOM 3075 C C . VAL A 1 409 ? 16.597 7.274 12.241 1.00 98.25 409 VAL A C 1
ATOM 3077 O O . VAL A 1 409 ? 17.552 7.634 11.545 1.00 98.25 409 VAL A O 1
ATOM 3080 N N . GLN A 1 410 ? 15.801 6.272 11.876 1.00 98.00 410 GLN A N 1
ATOM 3081 C CA . GLN A 1 410 ? 16.054 5.462 10.690 1.00 98.00 410 GLN A CA 1
ATOM 3082 C C . GLN A 1 410 ? 15.746 6.220 9.392 1.00 98.00 410 GLN A C 1
ATOM 3084 O O . GLN A 1 410 ? 16.497 6.086 8.425 1.00 98.00 410 GLN A O 1
ATOM 3089 N N . LEU A 1 411 ? 14.720 7.075 9.378 1.00 97.38 411 LEU A N 1
ATOM 3090 C CA . LEU A 1 411 ? 14.419 7.985 8.272 1.00 97.38 411 LEU A CA 1
ATOM 3091 C C . LEU A 1 411 ? 15.595 8.918 7.979 1.00 97.38 411 LEU A C 1
ATOM 3093 O O . LEU A 1 411 ? 16.031 9.008 6.833 1.00 97.38 411 LEU A O 1
ATOM 3097 N N . VAL A 1 412 ? 16.155 9.573 9.001 1.00 97.12 412 VAL A N 1
ATOM 3098 C CA . VAL A 1 412 ? 17.316 10.464 8.836 1.00 97.12 412 VAL A CA 1
ATOM 3099 C C . VAL A 1 412 ? 18.535 9.679 8.345 1.00 97.12 412 VAL A C 1
ATOM 3101 O O . VAL A 1 412 ? 19.199 10.093 7.389 1.00 97.12 412 VAL A O 1
ATOM 3104 N N . ARG A 1 413 ? 18.797 8.507 8.937 1.00 97.62 413 ARG A N 1
ATOM 3105 C CA . ARG A 1 413 ? 19.916 7.630 8.564 1.00 97.62 413 ARG A CA 1
ATOM 3106 C C . ARG A 1 413 ? 19.844 7.178 7.105 1.00 97.62 413 ARG A C 1
ATOM 3108 O O . ARG A 1 413 ? 20.826 7.320 6.377 1.00 97.62 413 ARG A O 1
ATOM 3115 N N . TYR A 1 414 ? 18.710 6.630 6.669 1.00 97.06 414 TYR A N 1
ATOM 3116 C CA . TYR A 1 414 ? 18.560 6.099 5.310 1.00 97.06 414 TYR A CA 1
ATOM 3117 C C . TYR A 1 414 ? 18.305 7.180 4.268 1.00 97.06 414 TYR A C 1
ATOM 3119 O O . TYR A 1 414 ? 18.649 6.981 3.107 1.00 97.06 414 TYR A O 1
ATOM 3127 N N . ARG A 1 415 ? 17.825 8.363 4.667 1.00 95.88 415 ARG A N 1
ATOM 3128 C CA . ARG A 1 415 ? 17.850 9.541 3.798 1.00 95.88 415 ARG A CA 1
ATOM 3129 C C . ARG A 1 415 ? 19.285 9.910 3.434 1.00 95.88 415 ARG A C 1
ATOM 3131 O O . ARG A 1 415 ? 19.552 10.196 2.270 1.00 95.88 415 ARG A O 1
ATOM 3138 N N . ARG A 1 416 ? 20.195 9.936 4.415 1.00 95.50 416 ARG A N 1
ATOM 3139 C CA . ARG A 1 416 ? 21.611 10.243 4.167 1.00 95.50 416 ARG A CA 1
ATOM 3140 C C . ARG A 1 416 ? 22.231 9.200 3.234 1.00 95.50 416 ARG A C 1
ATOM 3142 O O . ARG A 1 416 ? 22.684 9.567 2.158 1.00 95.50 416 ARG A O 1
ATOM 3149 N N . LYS A 1 417 ? 22.101 7.915 3.581 1.00 95.69 417 LYS A N 1
ATOM 3150 C CA . LYS A 1 417 ? 22.605 6.800 2.760 1.00 95.69 417 LYS A CA 1
ATOM 3151 C C . LYS A 1 417 ? 22.012 6.750 1.352 1.00 95.69 417 LYS A C 1
ATOM 3153 O O . LYS A 1 417 ? 22.718 6.459 0.401 1.00 95.69 417 LYS A O 1
ATOM 3158 N N . GLY A 1 418 ? 20.717 7.026 1.204 1.00 94.38 418 GLY A N 1
ATOM 3159 C CA . GLY A 1 418 ? 20.064 7.049 -0.104 1.00 94.38 418 GLY A CA 1
ATOM 3160 C C . GLY A 1 418 ? 20.582 8.176 -0.996 1.00 94.38 418 GLY A C 1
ATOM 3161 O O . GLY A 1 418 ? 20.709 7.986 -2.198 1.00 94.38 418 GLY A O 1
ATOM 3162 N N . ARG A 1 419 ? 20.922 9.337 -0.421 1.00 92.88 419 ARG A N 1
ATOM 3163 C CA . ARG A 1 419 ? 21.537 10.443 -1.172 1.00 92.88 419 ARG A CA 1
ATOM 3164 C C . ARG A 1 419 ? 22.990 10.168 -1.535 1.00 92.88 419 ARG A C 1
ATOM 3166 O O . ARG A 1 419 ? 23.382 10.548 -2.626 1.00 92.88 419 ARG A O 1
ATOM 3173 N N . GLU A 1 420 ? 23.746 9.536 -0.639 1.00 93.75 420 GLU A N 1
ATOM 3174 C CA . GLU A 1 420 ? 25.109 9.060 -0.918 1.00 93.75 420 GLU A CA 1
ATOM 3175 C C . GLU A 1 420 ? 25.082 8.074 -2.097 1.00 93.75 420 GLU A C 1
ATOM 3177 O O . GLU A 1 420 ? 25.726 8.326 -3.105 1.00 93.75 420 GLU A O 1
ATOM 3182 N N . PHE A 1 421 ? 24.209 7.063 -2.045 1.00 93.19 421 PHE A N 1
ATOM 3183 C CA . PHE A 1 421 ? 24.020 6.089 -3.127 1.00 93.19 421 PHE A CA 1
ATOM 3184 C C . PHE A 1 421 ? 23.642 6.726 -4.473 1.00 93.19 421 PHE A C 1
ATOM 3186 O O . PHE A 1 421 ? 24.176 6.349 -5.507 1.00 93.19 421 PHE A O 1
ATOM 3193 N N . ILE A 1 422 ? 22.733 7.709 -4.484 1.00 91.94 422 ILE A N 1
ATOM 3194 C CA . ILE A 1 422 ? 22.375 8.411 -5.730 1.00 91.94 422 ILE A CA 1
ATOM 3195 C C . ILE A 1 422 ? 23.549 9.249 -6.252 1.00 91.94 422 ILE A C 1
ATOM 3197 O O . ILE A 1 422 ? 23.720 9.356 -7.458 1.00 91.94 422 ILE A O 1
ATOM 3201 N N . ALA A 1 423 ? 24.347 9.852 -5.367 1.00 90.38 423 ALA A N 1
ATOM 3202 C CA . ALA A 1 423 ? 25.488 10.675 -5.760 1.00 90.38 423 ALA A CA 1
ATOM 3203 C C . ALA A 1 423 ? 26.663 9.857 -6.327 1.00 90.38 423 ALA A C 1
ATOM 3205 O O . ALA A 1 423 ? 27.482 10.415 -7.048 1.00 90.38 423 ALA A O 1
ATOM 3206 N N . GLU A 1 424 ? 26.743 8.559 -6.021 1.00 91.50 424 GLU A N 1
ATOM 3207 C CA . GLU A 1 424 ? 27.729 7.640 -6.608 1.00 91.50 424 GLU A CA 1
ATOM 3208 C C . GLU A 1 424 ? 27.440 7.328 -8.087 1.00 91.50 424 GLU A C 1
ATOM 3210 O O . GLU A 1 424 ? 28.348 6.922 -8.811 1.00 91.50 424 GLU A O 1
ATOM 3215 N N . VAL A 1 425 ? 26.201 7.531 -8.552 1.00 88.62 425 VAL A N 1
ATOM 3216 C CA . VAL A 1 425 ? 25.798 7.271 -9.940 1.00 88.62 425 VAL A CA 1
ATOM 3217 C C . VAL A 1 425 ? 25.824 8.574 -10.754 1.00 88.62 425 VAL A C 1
ATOM 3219 O O . VAL A 1 425 ? 25.073 9.502 -10.436 1.00 88.62 425 VAL A O 1
ATOM 3222 N N . PRO A 1 426 ? 26.646 8.667 -11.819 1.00 86.25 426 PRO A N 1
ATOM 3223 C CA . PRO A 1 426 ? 26.752 9.877 -12.636 1.00 86.25 426 PRO A CA 1
ATOM 3224 C C . PRO A 1 426 ? 25.402 10.331 -13.211 1.00 86.25 426 PRO A C 1
ATOM 3226 O O . PRO A 1 426 ? 24.648 9.523 -13.750 1.00 86.25 426 PRO A O 1
ATOM 3229 N N . GLY A 1 427 ? 25.086 11.625 -13.097 1.00 84.31 427 GLY A N 1
ATOM 3230 C CA . GLY A 1 427 ? 23.864 12.230 -13.645 1.00 84.31 427 GLY A CA 1
ATOM 3231 C C . GLY A 1 427 ? 22.580 11.954 -12.849 1.00 84.31 427 GLY A C 1
ATOM 3232 O O . GLY A 1 427 ? 21.568 12.629 -13.051 1.00 84.31 427 GLY A O 1
ATOM 3233 N N . ALA A 1 428 ? 22.584 10.993 -11.917 1.00 88.50 428 ALA A N 1
ATOM 3234 C CA . ALA A 1 428 ? 21.385 10.606 -11.178 1.00 88.50 428 ALA A CA 1
ATOM 3235 C C . ALA A 1 428 ? 20.940 11.677 -10.168 1.00 88.50 428 ALA A C 1
ATOM 3237 O O . ALA A 1 428 ? 19.741 11.901 -9.973 1.00 88.50 428 ALA A O 1
ATOM 3238 N N . ILE A 1 429 ? 21.882 12.367 -9.518 1.00 88.25 429 ILE A N 1
ATOM 3239 C CA . ILE A 1 429 ? 21.543 13.424 -8.560 1.00 88.25 429 ILE A CA 1
ATOM 3240 C C . ILE A 1 429 ? 21.061 14.697 -9.268 1.00 88.25 429 ILE A C 1
ATOM 3242 O O . ILE A 1 429 ? 20.166 15.372 -8.752 1.00 88.25 429 ILE A O 1
ATOM 3246 N N . GLU A 1 430 ? 21.605 15.004 -10.444 1.00 88.81 430 GLU A N 1
ATOM 3247 C CA . GLU A 1 430 ? 21.181 16.100 -11.314 1.00 88.81 430 GLU A CA 1
ATOM 3248 C C . GLU A 1 430 ? 19.758 15.857 -11.818 1.00 88.81 430 GLU A C 1
ATOM 3250 O O . GLU A 1 430 ? 18.898 16.714 -11.614 1.00 88.81 430 GLU A O 1
ATOM 3255 N N . ALA A 1 431 ? 19.478 14.661 -12.347 1.00 86.12 431 ALA A N 1
ATOM 3256 C CA . ALA A 1 431 ? 18.140 14.248 -12.770 1.00 86.12 431 ALA A CA 1
ATOM 3257 C C . ALA A 1 431 ? 17.119 14.387 -11.625 1.00 86.12 431 ALA A C 1
ATOM 3259 O O . ALA A 1 431 ? 16.062 15.009 -11.774 1.00 86.12 431 ALA A O 1
ATOM 3260 N N . LEU A 1 432 ? 17.462 13.909 -10.421 1.00 88.00 432 LEU A N 1
ATOM 3261 C CA . LEU A 1 432 ? 16.587 14.033 -9.253 1.00 88.00 432 LEU A CA 1
ATOM 3262 C C . LEU A 1 432 ? 16.313 15.501 -8.872 1.00 88.00 432 LEU A C 1
ATOM 3264 O O . LEU A 1 432 ? 15.197 15.841 -8.464 1.00 88.00 432 LEU A O 1
ATOM 3268 N N . ARG A 1 433 ? 17.323 16.377 -8.973 1.00 87.31 433 ARG A N 1
ATOM 3269 C CA . ARG A 1 433 ? 17.188 17.822 -8.708 1.00 87.31 433 ARG A CA 1
ATOM 3270 C C . ARG A 1 433 ? 16.383 18.534 -9.794 1.00 87.31 433 ARG A C 1
ATOM 3272 O O . ARG A 1 433 ? 15.630 19.442 -9.455 1.00 87.31 433 ARG A O 1
ATOM 3279 N N . ALA A 1 434 ? 16.489 18.089 -11.044 1.00 85.75 434 ALA A N 1
ATOM 3280 C CA . ALA A 1 434 ? 15.705 18.573 -12.179 1.00 85.75 434 ALA A CA 1
ATOM 3281 C C . ALA A 1 434 ? 14.222 18.152 -12.118 1.00 85.75 434 ALA A C 1
ATOM 3283 O O . ALA A 1 434 ? 13.406 18.603 -12.919 1.00 85.75 434 ALA A O 1
ATOM 3284 N N . GLY A 1 435 ? 13.845 17.324 -11.138 1.00 83.75 435 GLY A N 1
ATOM 3285 C CA . GLY A 1 435 ? 12.466 16.891 -10.933 1.00 83.75 435 GLY A CA 1
ATOM 3286 C C . GLY A 1 435 ? 12.148 15.530 -11.547 1.00 83.75 435 GLY A C 1
ATOM 3287 O O . GLY A 1 435 ? 10.977 15.143 -11.600 1.00 83.75 435 GLY A O 1
ATOM 3288 N N . GLU A 1 436 ? 13.158 14.783 -11.991 1.00 83.25 436 GLU A N 1
ATOM 3289 C CA . G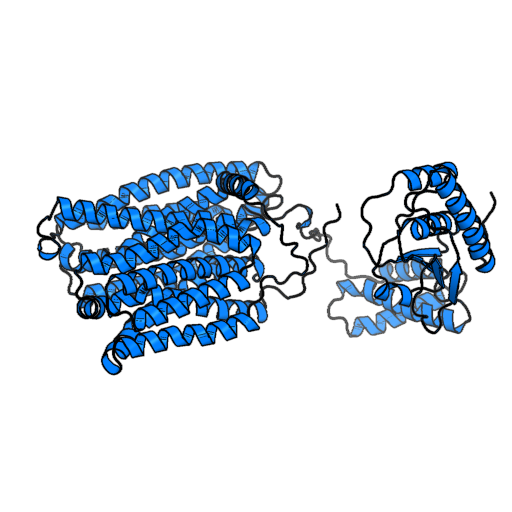LU A 1 436 ? 12.969 13.432 -12.502 1.00 83.25 436 GLU A CA 1
ATOM 3290 C C . GLU A 1 436 ? 12.768 12.431 -11.362 1.00 83.25 436 GLU A C 1
ATOM 3292 O O . GLU A 1 436 ? 13.379 12.506 -10.295 1.00 83.25 436 GLU A O 1
ATOM 3297 N N . ALA A 1 437 ? 11.843 11.494 -11.572 1.00 83.38 437 ALA A N 1
ATOM 3298 C CA . ALA A 1 437 ? 11.504 10.475 -10.580 1.00 83.38 437 ALA A CA 1
ATOM 3299 C C . ALA A 1 437 ? 12.121 9.104 -10.886 1.00 83.38 437 ALA A C 1
ATOM 3301 O O . ALA A 1 437 ? 12.183 8.276 -9.977 1.00 83.38 437 ALA A O 1
ATOM 3302 N N . LEU A 1 438 ? 12.524 8.863 -12.135 1.00 86.25 438 LEU A N 1
ATOM 3303 C CA . LEU A 1 438 ? 13.325 7.711 -12.542 1.00 86.25 438 LEU A CA 1
ATOM 3304 C C . LEU A 1 438 ? 14.725 8.228 -12.841 1.00 86.25 438 LEU A C 1
ATOM 3306 O O . LEU A 1 438 ? 14.846 9.276 -13.464 1.00 86.25 438 LEU A O 1
ATOM 3310 N N . LEU A 1 439 ? 15.743 7.532 -12.353 1.00 86.44 439 LEU A N 1
ATOM 3311 C CA . LEU A 1 439 ? 17.117 8.015 -12.375 1.00 86.44 439 LEU A CA 1
ATOM 3312 C C . LEU A 1 439 ? 17.970 7.158 -13.319 1.00 86.44 439 LEU A C 1
ATOM 3314 O O . LEU A 1 439 ? 17.851 5.924 -13.262 1.00 86.44 439 LEU A O 1
ATOM 3318 N N . PRO A 1 440 ? 18.830 7.778 -14.148 1.00 81.75 440 PRO A N 1
ATOM 3319 C CA . PRO A 1 440 ? 19.757 7.062 -15.018 1.00 81.75 440 PRO A CA 1
ATOM 3320 C C . PRO A 1 440 ? 20.700 6.183 -14.192 1.00 81.75 440 PRO A C 1
ATOM 3322 O O . PRO A 1 440 ? 21.149 6.576 -13.117 1.00 81.75 440 PRO A O 1
ATOM 3325 N N . GLY A 1 441 ? 20.946 4.958 -14.658 1.00 80.38 441 GLY A N 1
ATOM 3326 C CA . GLY A 1 441 ? 21.824 3.990 -13.994 1.00 80.38 441 GLY A CA 1
ATOM 3327 C C . GLY A 1 441 ? 21.268 3.375 -12.703 1.00 80.38 441 GLY A C 1
ATOM 3328 O O . GLY A 1 441 ? 21.926 2.521 -12.113 1.00 80.38 441 GLY A O 1
ATOM 3329 N N . ILE A 1 442 ? 20.067 3.772 -12.258 1.00 85.12 442 ILE A N 1
ATOM 3330 C CA . ILE A 1 442 ? 19.412 3.230 -11.054 1.00 85.12 442 ILE A CA 1
ATOM 3331 C C . ILE A 1 442 ? 18.043 2.644 -11.400 1.00 85.12 442 ILE A C 1
ATOM 3333 O O . ILE A 1 442 ? 17.837 1.436 -11.289 1.00 85.12 442 ILE A O 1
ATOM 3337 N N . SER A 1 443 ? 17.085 3.496 -11.778 1.00 84.25 443 SER A N 1
ATOM 3338 C CA . SER A 1 443 ? 15.734 3.059 -12.164 1.00 84.25 443 SER A CA 1
ATOM 3339 C C . SER A 1 443 ? 15.592 2.897 -13.676 1.00 84.25 443 SER A C 1
ATOM 3341 O O . SER A 1 443 ? 14.757 2.107 -14.112 1.00 84.25 443 SER A O 1
ATOM 3343 N N . LEU A 1 444 ? 16.394 3.631 -14.453 1.00 77.25 444 LEU A N 1
ATOM 3344 C CA . LEU A 1 444 ? 16.563 3.457 -15.895 1.00 77.25 444 LEU A CA 1
ATOM 3345 C C . LEU A 1 444 ? 17.879 2.712 -16.123 1.00 77.25 444 LEU A C 1
ATOM 3347 O O . LEU A 1 444 ? 18.942 3.214 -15.749 1.00 77.25 444 LEU A O 1
ATOM 3351 N N . LEU A 1 445 ? 17.813 1.507 -16.688 1.00 65.25 445 LEU A N 1
ATOM 3352 C CA . LEU A 1 445 ? 19.011 0.778 -17.102 1.00 65.25 445 LEU A CA 1
ATOM 3353 C C . LEU A 1 445 ? 19.655 1.477 -18.319 1.00 65.25 445 LEU A C 1
ATOM 3355 O O . LEU A 1 445 ? 18.963 2.228 -19.003 1.00 65.25 445 LEU A O 1
ATOM 3359 N N . PRO A 1 446 ? 20.954 1.264 -18.604 1.00 50.56 446 PRO A N 1
ATOM 3360 C CA . PRO A 1 446 ? 21.651 1.914 -19.724 1.00 50.56 446 PRO A CA 1
ATOM 3361 C C . PRO A 1 446 ? 20.947 1.749 -21.080 1.00 50.56 446 PRO A C 1
ATOM 3363 O O . PRO A 1 446 ? 20.922 2.688 -21.866 1.00 50.56 446 PRO A O 1
ATOM 3366 N N . ASP A 1 447 ? 20.300 0.601 -21.300 1.00 48.09 447 ASP A N 1
ATOM 3367 C CA . ASP A 1 447 ? 19.522 0.305 -22.513 1.00 48.09 447 ASP A CA 1
ATOM 3368 C C . ASP A 1 447 ? 18.099 0.910 -22.494 1.00 48.09 447 ASP A C 1
ATOM 3370 O O . ASP A 1 447 ? 17.436 0.979 -23.526 1.00 48.09 447 ASP A O 1
ATOM 3374 N N . ASP A 1 448 ? 17.618 1.337 -21.319 1.00 47.97 448 ASP A N 1
ATOM 3375 C CA . ASP A 1 448 ? 16.301 1.954 -21.093 1.00 47.97 448 ASP A CA 1
ATOM 3376 C C . ASP A 1 448 ? 16.370 3.488 -21.052 1.00 47.97 448 ASP A C 1
ATOM 3378 O O . ASP A 1 448 ? 15.336 4.144 -20.875 1.00 47.97 448 ASP A O 1
ATOM 3382 N N . VAL A 1 449 ? 17.566 4.080 -21.170 1.00 43.09 449 VAL A N 1
ATOM 3383 C CA . VAL A 1 449 ? 17.698 5.521 -21.384 1.00 43.09 449 VAL A CA 1
ATOM 3384 C C . VAL A 1 449 ? 17.011 5.786 -22.722 1.00 43.09 449 VAL A C 1
ATOM 3386 O O . VAL A 1 449 ? 17.489 5.298 -23.749 1.00 43.09 449 VAL A O 1
ATOM 3389 N N . PRO A 1 450 ? 15.865 6.499 -22.753 1.00 38.31 450 PRO A N 1
ATOM 3390 C CA . PRO A 1 450 ? 15.360 6.968 -24.027 1.00 38.31 450 PRO A CA 1
ATOM 3391 C C . PRO A 1 450 ? 16.516 7.753 -24.615 1.00 38.31 450 PRO A C 1
ATOM 3393 O O . PRO A 1 450 ? 17.013 8.626 -23.908 1.00 38.31 450 PRO A O 1
ATOM 3396 N N . VAL A 1 451 ? 16.959 7.420 -25.834 1.00 38.66 451 VAL A N 1
ATOM 3397 C CA . VAL A 1 451 ? 17.871 8.281 -26.589 1.00 38.66 451 VAL A CA 1
ATOM 3398 C C . VAL A 1 451 ? 17.281 9.668 -26.438 1.00 38.66 451 VAL A C 1
ATOM 3400 O O . VAL A 1 451 ? 16.190 9.941 -26.957 1.00 38.66 451 VAL A O 1
ATOM 3403 N N . THR A 1 452 ? 17.902 10.487 -25.591 1.00 35.22 452 THR A N 1
ATOM 3404 C CA . THR A 1 452 ? 17.510 11.866 -25.480 1.00 35.22 452 THR A CA 1
ATOM 3405 C C . THR A 1 452 ? 17.771 12.347 -26.887 1.00 35.22 452 THR A C 1
ATOM 3407 O O . THR A 1 452 ? 18.879 12.243 -27.411 1.00 35.22 452 THR A O 1
ATOM 3410 N N . ARG A 1 453 ? 16.697 12.738 -27.576 1.00 39.00 453 ARG A N 1
ATOM 3411 C CA . ARG A 1 453 ? 16.832 13.723 -28.634 1.00 39.00 453 ARG A CA 1
ATOM 3412 C C . ARG A 1 453 ? 17.384 14.932 -27.904 1.00 39.00 453 ARG A C 1
ATOM 3414 O O . ARG A 1 453 ? 16.616 15.721 -27.358 1.00 39.00 453 ARG A O 1
ATOM 3421 N N . ASP A 1 454 ? 18.699 14.929 -27.737 1.00 34.84 454 ASP A N 1
ATOM 3422 C CA . ASP A 1 454 ? 19.425 16.080 -27.281 1.00 34.84 454 ASP A CA 1
ATOM 3423 C C . ASP A 1 454 ? 19.036 17.199 -28.236 1.00 34.84 454 ASP A C 1
ATOM 3425 O O . ASP A 1 454 ? 18.907 16.994 -29.442 1.00 34.84 454 ASP A O 1
ATOM 3429 N N . ASP A 1 455 ? 18.731 18.311 -27.592 1.00 32.88 455 ASP A N 1
ATOM 3430 C CA . ASP A 1 455 ? 18.492 19.696 -27.980 1.00 32.88 455 ASP A CA 1
ATOM 3431 C C . ASP A 1 455 ? 19.252 20.234 -29.222 1.00 32.88 455 ASP A C 1
ATOM 3433 O O . ASP A 1 455 ? 19.708 21.375 -29.231 1.00 32.88 455 ASP A O 1
ATOM 3437 N N . GLU A 1 456 ? 19.382 19.469 -30.306 1.00 39.75 456 GLU A N 1
ATOM 3438 C CA . GLU A 1 456 ? 19.517 20.038 -31.638 1.00 39.75 456 GLU A CA 1
ATOM 3439 C C . GLU A 1 456 ? 18.146 20.605 -31.986 1.00 39.75 456 GLU A C 1
ATOM 3441 O O . GLU A 1 456 ? 17.153 19.880 -32.108 1.00 39.75 456 GLU A O 1
ATOM 3446 N N . SER A 1 457 ? 18.086 21.934 -32.061 1.00 39.00 457 SER A N 1
ATOM 3447 C CA . SER A 1 457 ? 16.972 22.695 -32.617 1.00 39.00 457 SER A CA 1
ATOM 3448 C C . SER A 1 457 ? 16.280 21.888 -33.709 1.00 39.00 457 SER A C 1
ATOM 3450 O O . SER A 1 457 ? 16.920 21.540 -34.698 1.00 39.00 457 SER A O 1
ATOM 3452 N N . MET A 1 458 ? 15.003 21.562 -33.501 1.00 48.12 458 MET A N 1
ATOM 3453 C CA . MET A 1 458 ? 14.189 20.785 -34.432 1.00 48.12 458 MET A CA 1
ATOM 3454 C C . MET A 1 458 ? 14.228 21.464 -35.808 1.00 48.12 458 MET A C 1
ATOM 3456 O O . MET A 1 458 ? 13.531 22.454 -36.032 1.00 48.12 458 MET A O 1
ATOM 3460 N N . HIS A 1 459 ? 15.120 20.977 -36.673 1.00 59.91 459 HIS A N 1
ATOM 3461 C CA . HIS A 1 459 ? 15.401 21.548 -37.983 1.00 59.91 459 HIS A CA 1
ATOM 3462 C C . HIS A 1 459 ? 14.182 21.317 -38.864 1.00 59.91 459 HIS A C 1
ATOM 3464 O O . HIS A 1 459 ? 13.742 20.180 -39.041 1.00 59.91 459 HIS A O 1
ATOM 3470 N N . ILE A 1 460 ? 13.579 22.404 -39.338 1.00 69.19 460 ILE A N 1
ATOM 3471 C CA . ILE A 1 460 ? 12.518 22.330 -40.336 1.00 69.19 460 ILE A CA 1
ATOM 3472 C C . ILE A 1 460 ? 13.241 22.310 -41.682 1.00 69.19 460 ILE A C 1
ATOM 3474 O O . ILE A 1 460 ? 13.903 23.305 -41.982 1.00 69.19 460 ILE A O 1
ATOM 3478 N N . PRO A 1 461 ? 13.121 21.225 -42.465 1.00 71.19 461 PRO A N 1
ATOM 3479 C CA . PRO A 1 461 ? 13.861 21.075 -43.709 1.00 71.19 461 PRO A CA 1
ATOM 3480 C C . PRO A 1 461 ? 13.609 22.252 -44.652 1.00 71.19 461 PRO A C 1
ATOM 3482 O O . PRO A 1 461 ? 12.450 22.583 -44.940 1.00 71.19 461 PRO A O 1
ATOM 3485 N N . ASP A 1 462 ? 14.682 22.880 -45.120 1.00 80.31 462 ASP A N 1
ATOM 3486 C CA . ASP A 1 462 ? 14.642 23.991 -46.065 1.00 80.31 462 ASP A CA 1
ATOM 3487 C C . ASP A 1 462 ? 14.994 23.528 -47.488 1.00 80.31 462 ASP A C 1
ATOM 3489 O O . ASP A 1 462 ? 15.228 22.348 -47.752 1.00 80.31 462 ASP A O 1
ATOM 3493 N N . ASP A 1 463 ? 14.970 24.447 -48.454 1.00 82.25 463 ASP A N 1
ATOM 3494 C CA . ASP A 1 463 ? 15.213 24.113 -49.863 1.00 82.25 463 ASP A CA 1
ATOM 3495 C C . ASP A 1 463 ? 16.591 23.475 -50.111 1.00 82.25 463 ASP A C 1
ATOM 3497 O O . ASP A 1 463 ? 16.739 22.709 -51.063 1.00 82.25 463 ASP A O 1
ATOM 3501 N N . ARG A 1 464 ? 17.589 23.737 -49.258 1.00 82.06 464 ARG A N 1
ATOM 3502 C CA . ARG A 1 464 ? 18.934 23.164 -49.397 1.00 82.06 464 ARG A CA 1
ATOM 3503 C C . ARG A 1 464 ? 18.962 21.694 -49.012 1.00 82.06 464 ARG A C 1
ATOM 3505 O O . ARG A 1 464 ? 19.681 20.936 -49.655 1.00 82.06 464 ARG A O 1
ATOM 3512 N N . ASP A 1 465 ? 18.178 21.291 -48.016 1.00 81.81 465 ASP A N 1
ATOM 3513 C CA . ASP A 1 465 ? 18.078 19.884 -47.610 1.00 81.81 465 ASP A CA 1
ATOM 3514 C C . ASP A 1 465 ? 17.436 19.047 -48.723 1.00 81.81 465 ASP A C 1
ATOM 3516 O O . ASP A 1 465 ? 17.876 17.938 -49.024 1.00 81.81 465 ASP A O 1
ATOM 3520 N N . PHE A 1 466 ? 16.440 19.613 -49.413 1.00 86.62 466 PHE A N 1
ATOM 3521 C CA . PHE A 1 466 ? 15.826 18.956 -50.565 1.00 86.62 466 PHE A CA 1
ATOM 3522 C C . PHE A 1 466 ? 16.751 18.920 -51.789 1.00 86.62 466 PHE A C 1
ATOM 3524 O O . PHE A 1 466 ? 16.781 17.897 -52.464 1.00 86.62 466 PHE A O 1
ATOM 3531 N N . GLU A 1 467 ? 17.539 19.965 -52.063 1.00 85.56 467 GLU A N 1
ATOM 3532 C CA . GLU A 1 467 ? 18.575 19.914 -53.113 1.00 85.56 467 GLU A CA 1
ATOM 3533 C C . GLU A 1 467 ? 19.663 18.877 -52.796 1.00 85.56 467 GLU A C 1
ATOM 3535 O O . GLU A 1 467 ? 20.051 18.106 -53.673 1.00 85.56 467 GLU A O 1
ATOM 3540 N N . ALA A 1 468 ? 20.094 18.774 -51.535 1.00 81.81 468 ALA A N 1
ATOM 3541 C CA . ALA A 1 468 ? 21.034 17.741 -51.104 1.00 81.81 468 ALA A CA 1
ATOM 3542 C C . ALA A 1 468 ? 20.454 16.326 -51.287 1.00 81.81 468 ALA A C 1
ATOM 3544 O O . ALA A 1 468 ? 21.163 15.417 -51.719 1.00 81.81 468 ALA A O 1
ATOM 3545 N N . LEU A 1 469 ? 19.156 16.145 -51.023 1.00 84.38 469 LEU A N 1
ATOM 3546 C CA . LEU A 1 469 ? 18.441 14.896 -51.285 1.00 84.38 469 LEU A CA 1
ATOM 3547 C C . LEU A 1 469 ? 18.343 14.585 -52.790 1.00 84.38 469 LEU A C 1
ATOM 3549 O O . LEU A 1 469 ? 18.491 13.423 -53.174 1.00 84.38 469 LEU A O 1
ATOM 3553 N N . VAL A 1 470 ? 18.114 15.591 -53.647 1.00 88.19 470 VAL A N 1
ATOM 3554 C CA . VAL A 1 470 ? 18.154 15.420 -55.112 1.00 88.19 470 VAL A CA 1
ATOM 3555 C C . VAL A 1 470 ? 19.539 14.961 -55.547 1.00 88.19 470 VAL A C 1
ATOM 3557 O O . VAL A 1 470 ? 19.639 13.986 -56.286 1.00 88.19 470 VAL A O 1
ATOM 3560 N N . ASP A 1 471 ? 20.601 15.609 -55.071 1.00 84.31 471 ASP A N 1
ATOM 3561 C CA . ASP A 1 471 ? 21.977 15.243 -55.413 1.00 84.31 471 ASP A CA 1
ATOM 3562 C C . ASP A 1 471 ? 22.331 13.830 -54.936 1.00 84.31 471 ASP A C 1
ATOM 3564 O O . ASP A 1 471 ? 22.919 13.047 -55.685 1.00 84.31 471 ASP A O 1
ATOM 3568 N N . GLU A 1 472 ? 21.922 13.467 -53.719 1.00 83.44 472 GLU A N 1
ATOM 3569 C CA . GLU A 1 472 ? 22.128 12.131 -53.164 1.00 83.44 472 GLU A CA 1
ATOM 3570 C C . GLU A 1 472 ? 21.423 11.053 -54.001 1.00 83.44 472 GLU A C 1
ATOM 3572 O O . GLU A 1 472 ? 22.020 10.027 -54.338 1.00 83.44 472 GLU A O 1
ATOM 3577 N N . LEU A 1 473 ? 20.150 11.263 -54.341 1.00 78.56 473 LEU A N 1
ATOM 3578 C CA . LEU A 1 473 ? 19.371 10.306 -55.126 1.00 78.56 473 LEU A CA 1
ATOM 3579 C C . LEU A 1 473 ? 19.833 10.259 -56.589 1.00 78.56 473 LEU A C 1
ATOM 3581 O O . LEU A 1 473 ? 19.912 9.172 -57.160 1.00 78.56 473 LEU A O 1
ATOM 3585 N N . ALA A 1 474 ? 20.215 11.393 -57.177 1.00 78.81 474 ALA A N 1
ATOM 3586 C CA . ALA A 1 474 ? 20.760 11.462 -58.530 1.00 78.81 474 ALA A CA 1
ATOM 3587 C C . ALA A 1 474 ? 22.105 10.739 -58.630 1.00 78.81 474 ALA A C 1
ATOM 3589 O O . ALA A 1 474 ? 22.320 9.988 -59.576 1.00 78.81 474 ALA A O 1
ATOM 3590 N N . ALA A 1 475 ? 22.976 10.872 -57.625 1.00 72.75 475 ALA A N 1
ATOM 3591 C CA . ALA A 1 475 ? 24.224 10.117 -57.565 1.00 72.75 475 ALA A CA 1
ATOM 3592 C C . ALA A 1 475 ? 23.983 8.599 -57.480 1.00 72.75 475 ALA A C 1
ATOM 3594 O O . ALA A 1 475 ? 24.721 7.824 -58.083 1.00 72.75 475 ALA A O 1
ATOM 3595 N N . ARG A 1 476 ? 22.937 8.160 -56.766 1.00 70.12 476 ARG A N 1
ATOM 3596 C CA . ARG A 1 476 ? 22.574 6.734 -56.661 1.00 70.12 476 ARG A CA 1
ATOM 3597 C C . ARG A 1 476 ? 21.949 6.160 -57.932 1.00 70.12 476 ARG A C 1
ATOM 3599 O O . ARG A 1 476 ? 22.050 4.956 -58.144 1.00 70.12 476 ARG A O 1
ATOM 3606 N N . HIS A 1 477 ? 21.295 6.991 -58.742 1.00 68.94 477 HIS A N 1
ATOM 3607 C CA . HIS A 1 477 ? 20.590 6.578 -59.959 1.00 68.94 477 HIS A CA 1
ATOM 3608 C C . HIS A 1 477 ? 21.262 7.056 -61.254 1.00 68.94 477 HIS A C 1
ATOM 3610 O O . HIS A 1 477 ? 20.642 6.953 -62.312 1.00 68.94 477 HIS A O 1
ATOM 3616 N N . ALA A 1 478 ? 22.516 7.516 -61.190 1.00 72.69 478 ALA A N 1
ATOM 3617 C CA . ALA A 1 478 ? 23.234 8.168 -62.290 1.00 72.69 478 ALA A CA 1
ATOM 3618 C C . ALA A 1 478 ? 23.262 7.363 -63.604 1.00 72.69 478 ALA A C 1
ATOM 3620 O O . ALA A 1 478 ? 23.290 7.953 -64.682 1.00 72.69 478 ALA A O 1
ATOM 3621 N N . ASP A 1 479 ? 23.210 6.031 -63.517 1.00 66.00 479 ASP A N 1
ATOM 3622 C CA . ASP A 1 479 ? 23.236 5.126 -64.673 1.00 66.00 479 ASP A CA 1
ATOM 3623 C C . ASP A 1 479 ? 21.851 4.884 -65.307 1.00 66.00 479 ASP A C 1
ATOM 3625 O O . ASP A 1 479 ? 21.751 4.281 -66.373 1.00 66.00 479 ASP A O 1
ATOM 3629 N N . THR A 1 480 ? 20.772 5.315 -64.646 1.00 71.00 480 THR A N 1
ATOM 3630 C CA . THR A 1 480 ? 19.382 4.961 -65.002 1.00 71.00 480 THR A CA 1
ATOM 3631 C C . THR A 1 480 ? 18.439 6.151 -65.131 1.00 71.00 480 THR A C 1
ATOM 3633 O O . THR A 1 480 ? 17.471 6.069 -65.877 1.00 71.00 480 THR A O 1
ATOM 3636 N N . LEU A 1 481 ? 18.690 7.249 -64.420 1.00 77.75 481 LEU A N 1
ATOM 3637 C CA . LEU A 1 481 ? 17.815 8.417 -64.382 1.00 77.75 481 LEU A CA 1
ATOM 3638 C C . LEU A 1 481 ? 18.646 9.692 -64.421 1.00 77.75 481 LEU A C 1
ATOM 3640 O O . LEU A 1 481 ? 19.757 9.745 -63.889 1.00 77.75 481 LEU A O 1
ATOM 3644 N N . THR A 1 482 ? 18.095 10.740 -65.024 1.00 85.56 482 THR A N 1
ATOM 3645 C CA . THR A 1 482 ? 18.740 12.050 -65.000 1.00 85.56 482 THR A CA 1
ATOM 3646 C C . THR A 1 482 ? 18.511 12.732 -63.649 1.00 85.56 482 THR A C 1
ATOM 3648 O O . THR A 1 482 ? 17.543 12.455 -62.938 1.00 85.56 482 THR A O 1
ATOM 3651 N N . ARG A 1 483 ? 19.390 13.675 -63.281 1.00 87.00 483 ARG A N 1
ATOM 3652 C CA . ARG A 1 483 ? 19.182 14.526 -62.093 1.00 87.00 483 ARG A CA 1
ATOM 3653 C C . ARG A 1 483 ? 17.848 15.282 -62.165 1.00 87.00 483 ARG A C 1
ATOM 3655 O O . ARG A 1 483 ? 17.249 15.537 -61.128 1.00 87.00 483 ARG A O 1
ATOM 3662 N N . GLU A 1 484 ? 17.389 15.613 -63.373 1.00 86.25 484 GLU A N 1
ATOM 3663 C CA . GLU A 1 484 ? 16.104 16.274 -63.620 1.00 86.25 484 GLU A CA 1
ATOM 3664 C C . GLU A 1 484 ? 14.925 15.357 -63.254 1.00 86.25 484 GLU A C 1
ATOM 3666 O O . GLU A 1 484 ? 14.057 15.766 -62.488 1.00 86.25 484 GLU A O 1
ATOM 3671 N N . ASP A 1 485 ? 14.968 14.078 -63.645 1.00 83.00 485 ASP A N 1
ATOM 3672 C CA . ASP A 1 485 ? 13.946 13.088 -63.263 1.00 83.00 485 ASP A CA 1
ATOM 3673 C C . ASP A 1 485 ? 13.845 12.904 -61.738 1.00 83.00 485 ASP A C 1
ATOM 3675 O O . ASP A 1 485 ? 12.757 12.743 -61.177 1.00 83.00 485 ASP A O 1
ATOM 3679 N N . VAL A 1 486 ? 14.995 12.928 -61.055 1.00 85.81 486 VAL A N 1
ATOM 3680 C CA . VAL A 1 486 ? 15.080 12.831 -59.591 1.00 85.81 486 VAL A CA 1
ATOM 3681 C C . VAL A 1 486 ? 14.541 14.094 -58.920 1.00 85.81 486 VAL A C 1
ATOM 3683 O O . VAL A 1 486 ? 13.791 13.995 -57.944 1.00 85.81 486 VAL A O 1
ATOM 3686 N N . ALA A 1 487 ? 14.881 15.273 -59.445 1.00 88.88 487 ALA A N 1
ATOM 3687 C CA . ALA A 1 487 ? 14.379 16.550 -58.947 1.00 88.88 487 ALA A CA 1
ATOM 3688 C C . ALA A 1 487 ? 12.851 16.641 -59.066 1.00 88.88 487 ALA A C 1
ATOM 3690 O O . ALA A 1 487 ? 12.183 17.049 -58.113 1.00 88.88 487 ALA A O 1
ATOM 3691 N N . ASP A 1 488 ? 12.291 16.176 -60.183 1.00 89.00 488 ASP A N 1
ATOM 3692 C CA . ASP A 1 488 ? 10.849 16.142 -60.417 1.00 89.00 488 ASP A CA 1
ATOM 3693 C C . ASP A 1 488 ? 10.121 15.229 -59.424 1.00 89.00 488 ASP A C 1
ATOM 3695 O O . ASP A 1 488 ? 9.088 15.613 -58.866 1.00 89.00 488 ASP A O 1
ATOM 3699 N N . ALA A 1 489 ? 10.666 14.041 -59.141 1.00 87.56 489 ALA A N 1
ATOM 3700 C CA . ALA A 1 489 ? 10.082 13.115 -58.170 1.00 87.56 489 ALA A CA 1
ATOM 3701 C C . ALA A 1 489 ? 10.118 13.674 -56.736 1.00 87.56 489 ALA A C 1
ATOM 3703 O O . ALA A 1 489 ? 9.126 13.589 -56.004 1.00 87.56 489 ALA A O 1
ATOM 3704 N N . VAL A 1 490 ? 11.237 14.289 -56.333 1.00 89.88 490 VAL A N 1
ATOM 3705 C CA . VAL A 1 490 ? 11.385 14.928 -55.013 1.00 89.88 490 VAL A CA 1
ATOM 3706 C C . VAL A 1 490 ? 10.447 16.132 -54.882 1.00 89.88 490 VAL A C 1
ATOM 3708 O O . VAL A 1 490 ? 9.762 16.262 -53.865 1.00 89.88 490 VAL A O 1
ATOM 3711 N N . SER A 1 491 ? 10.345 16.969 -55.917 1.00 89.50 491 SER A N 1
ATOM 3712 C CA . SER A 1 491 ? 9.452 18.134 -55.951 1.00 89.50 491 SER A CA 1
ATOM 3713 C C . SER A 1 491 ? 7.975 17.726 -55.878 1.00 89.50 491 SER A C 1
ATOM 3715 O O . SER A 1 491 ? 7.233 18.218 -55.025 1.00 89.50 491 SER A O 1
ATOM 3717 N N . ALA A 1 492 ? 7.553 16.739 -56.675 1.00 86.94 492 ALA A N 1
ATOM 3718 C CA . ALA A 1 492 ? 6.184 16.225 -56.659 1.00 86.94 492 ALA A CA 1
ATOM 3719 C C . ALA A 1 492 ? 5.813 15.585 -55.308 1.00 86.94 492 ALA A C 1
ATOM 3721 O O . ALA A 1 492 ? 4.719 15.813 -54.777 1.00 86.94 492 ALA A O 1
ATOM 3722 N N . ALA A 1 493 ? 6.731 14.814 -54.712 1.00 87.25 493 ALA A N 1
ATOM 3723 C CA . ALA A 1 493 ? 6.547 14.246 -53.380 1.00 87.25 493 ALA A CA 1
ATOM 3724 C C . ALA A 1 493 ? 6.432 15.341 -52.310 1.00 87.25 493 ALA A C 1
ATOM 3726 O O . ALA A 1 493 ? 5.553 15.254 -51.446 1.00 87.25 493 ALA A O 1
ATOM 3727 N N . ARG A 1 494 ? 7.265 16.386 -52.398 1.00 87.81 494 ARG A N 1
ATOM 3728 C CA . ARG A 1 494 ? 7.239 17.541 -51.499 1.00 87.81 494 ARG A CA 1
ATOM 3729 C C . ARG A 1 494 ? 5.920 18.289 -51.582 1.00 87.81 494 ARG A C 1
ATOM 3731 O O . ARG A 1 494 ? 5.283 18.419 -50.545 1.00 87.81 494 ARG A O 1
ATOM 3738 N N . SER A 1 495 ? 5.468 18.691 -52.770 1.00 86.75 495 SER A N 1
ATOM 3739 C CA . SER A 1 495 ? 4.197 19.411 -52.940 1.00 86.75 495 SER A CA 1
ATOM 3740 C C . SER A 1 495 ? 3.005 18.620 -52.399 1.00 86.75 495 SER A C 1
ATOM 3742 O O . SER A 1 495 ? 2.174 19.162 -51.673 1.00 86.75 495 SER A O 1
ATOM 3744 N N . ARG A 1 496 ? 2.947 17.311 -52.677 1.00 84.75 496 ARG A N 1
ATOM 3745 C CA . ARG A 1 496 ? 1.856 16.445 -52.206 1.00 84.75 496 ARG A CA 1
ATOM 3746 C C . ARG A 1 496 ? 1.818 16.323 -50.680 1.00 84.75 496 ARG A C 1
ATOM 3748 O O . ARG A 1 496 ? 0.741 16.322 -50.081 1.00 84.75 496 ARG A O 1
ATOM 3755 N N . LEU A 1 497 ? 2.985 16.172 -50.053 1.00 84.12 497 LEU A N 1
ATOM 3756 C CA . LEU A 1 497 ? 3.098 15.911 -48.617 1.00 84.12 497 LEU A CA 1
ATOM 3757 C C . LEU A 1 497 ? 3.113 17.196 -47.781 1.00 84.12 497 LEU A C 1
ATOM 3759 O O . LEU A 1 497 ? 2.628 17.174 -46.651 1.00 84.12 497 LEU A O 1
ATOM 3763 N N . SER A 1 498 ? 3.600 18.318 -48.319 1.00 81.25 498 SER A N 1
ATOM 3764 C CA . SER A 1 498 ? 3.637 19.599 -47.606 1.00 81.25 498 SER A CA 1
ATOM 3765 C C . SER A 1 498 ? 2.244 20.153 -47.326 1.00 81.25 498 SER A C 1
ATOM 3767 O O . SER A 1 498 ? 2.033 20.747 -46.275 1.00 81.25 498 SER A O 1
ATOM 3769 N N . GLU A 1 499 ? 1.278 19.924 -48.222 1.00 73.75 499 GLU A N 1
ATOM 3770 C CA . GLU A 1 499 ? -0.105 20.397 -48.049 1.00 73.75 499 GLU A CA 1
ATOM 3771 C C . GLU A 1 499 ? -0.872 19.660 -46.937 1.00 73.75 499 GLU A C 1
ATOM 3773 O O . GLU A 1 499 ? -1.814 20.207 -46.367 1.00 73.75 499 GLU A O 1
ATOM 3778 N N . HIS A 1 500 ? -0.464 18.432 -46.603 1.00 67.38 500 HIS A N 1
ATOM 3779 C CA . HIS A 1 500 ? -1.203 17.545 -45.695 1.00 67.38 500 HIS A CA 1
ATOM 3780 C C . HIS A 1 500 ? -0.425 17.172 -44.421 1.00 67.38 500 HIS A C 1
ATOM 3782 O O . HIS A 1 500 ? -0.958 16.469 -43.558 1.00 67.38 500 HIS A O 1
ATOM 3788 N N . SER A 1 501 ? 0.832 17.608 -44.277 1.00 68.19 501 SER A N 1
ATOM 3789 C CA . SER A 1 501 ? 1.657 17.245 -43.123 1.00 68.19 501 SER A CA 1
ATOM 3790 C C . SER A 1 501 ? 1.390 18.151 -41.920 1.00 68.19 501 SER A C 1
ATOM 3792 O O . SER A 1 501 ? 1.672 19.345 -41.933 1.00 68.19 501 SER A O 1
ATOM 3794 N N . HIS A 1 502 ? 0.904 17.556 -40.829 1.00 64.88 502 HIS A N 1
ATOM 3795 C CA . HIS A 1 502 ? 0.778 18.218 -39.523 1.00 64.88 502 HIS A CA 1
ATOM 3796 C C . HIS A 1 502 ? 2.096 18.264 -38.729 1.00 64.88 502 HIS A C 1
ATOM 3798 O O . HIS A 1 502 ? 2.134 18.868 -37.658 1.00 64.88 502 HIS A O 1
ATOM 3804 N N . HIS A 1 503 ? 3.149 17.618 -39.243 1.00 71.25 503 HIS A N 1
ATOM 3805 C CA . HIS A 1 503 ? 4.466 17.514 -38.620 1.00 71.25 503 HIS A CA 1
ATOM 3806 C C . HIS A 1 503 ? 5.567 17.844 -39.646 1.00 71.25 503 HIS A C 1
ATOM 3808 O O . HIS A 1 503 ? 6.110 16.933 -40.287 1.00 71.25 503 HIS A O 1
ATOM 3814 N N . PRO A 1 504 ? 5.860 19.138 -39.874 1.00 69.00 504 PRO A N 1
ATOM 3815 C CA . PRO A 1 504 ? 6.835 19.585 -40.871 1.00 69.00 504 PRO A CA 1
ATOM 3816 C C . PRO A 1 504 ? 8.265 19.092 -40.590 1.00 69.00 504 PRO A C 1
ATOM 3818 O O . PRO A 1 504 ? 9.046 18.941 -41.522 1.00 69.00 504 PRO A O 1
ATOM 3821 N N . GLU A 1 505 ? 8.585 18.744 -39.343 1.00 66.31 505 GLU A N 1
ATOM 3822 C CA . GLU A 1 505 ? 9.884 18.205 -38.924 1.00 66.31 505 GLU A CA 1
ATOM 3823 C C . GLU A 1 505 ? 10.213 16.814 -39.501 1.00 66.31 505 GLU A C 1
ATOM 3825 O O . GLU A 1 505 ? 11.362 16.387 -39.474 1.00 66.31 505 GLU A O 1
ATOM 3830 N N . PHE A 1 506 ? 9.223 16.085 -40.028 1.00 71.12 506 PHE A N 1
ATOM 3831 C CA . PHE A 1 506 ? 9.434 14.782 -40.680 1.00 71.12 506 PHE A CA 1
ATOM 3832 C C . PHE A 1 506 ? 9.302 14.849 -42.201 1.00 71.12 506 PHE A C 1
ATOM 3834 O O . PHE A 1 506 ? 9.335 13.811 -42.867 1.00 71.12 506 PHE A O 1
ATOM 3841 N N . LEU A 1 507 ? 9.112 16.049 -42.757 1.00 81.56 507 LEU A N 1
ATOM 3842 C CA . LEU A 1 507 ? 8.762 16.211 -44.161 1.00 81.56 507 LEU A CA 1
ATOM 3843 C C . LEU A 1 507 ? 9.870 15.691 -45.081 1.00 81.56 507 LEU A C 1
ATOM 3845 O O . LEU A 1 507 ? 9.564 14.970 -46.021 1.00 81.56 507 LEU A O 1
ATOM 3849 N N . GLU A 1 508 ? 11.137 15.950 -44.767 1.00 81.12 508 GLU A N 1
ATOM 3850 C CA . GLU A 1 508 ? 12.285 15.450 -45.535 1.00 81.12 508 GLU A CA 1
ATOM 3851 C C . GLU A 1 508 ? 12.302 13.921 -45.628 1.00 81.12 508 GLU A C 1
ATOM 3853 O O . GLU A 1 508 ? 12.399 13.365 -46.717 1.00 81.12 508 GLU A O 1
ATOM 3858 N N . VAL A 1 509 ? 12.108 13.222 -44.506 1.00 77.88 509 VAL A N 1
ATOM 3859 C CA . VAL A 1 509 ? 12.114 11.750 -44.467 1.00 77.88 509 VAL A CA 1
ATOM 3860 C C . VAL A 1 509 ? 10.942 11.167 -45.258 1.00 77.88 509 VAL A C 1
ATOM 3862 O O . VAL A 1 509 ? 11.096 10.173 -45.973 1.00 77.88 509 VAL A O 1
ATOM 3865 N N . LEU A 1 510 ? 9.759 11.774 -45.135 1.00 81.12 510 LEU A N 1
ATOM 3866 C CA . LEU A 1 510 ? 8.561 11.337 -45.851 1.00 81.12 510 LEU A CA 1
ATOM 3867 C C . LEU A 1 510 ? 8.680 11.596 -47.358 1.00 81.12 510 LEU A C 1
ATOM 3869 O O . LEU A 1 510 ? 8.315 10.727 -48.150 1.00 81.12 510 LEU A O 1
ATOM 3873 N N . VAL A 1 511 ? 9.236 12.745 -47.745 1.00 85.75 511 VAL A N 1
ATOM 3874 C CA . VAL A 1 511 ? 9.528 13.101 -49.139 1.00 85.75 511 VAL A CA 1
ATOM 3875 C C . VAL A 1 511 ? 10.590 12.174 -49.715 1.00 85.75 511 VAL A C 1
ATOM 3877 O O . VAL A 1 511 ? 10.366 11.612 -50.780 1.00 85.75 511 VAL A O 1
ATOM 3880 N N . ALA A 1 512 ? 11.682 11.915 -48.995 1.00 79.38 512 ALA A N 1
ATOM 3881 C CA . ALA A 1 512 ? 12.731 10.992 -49.421 1.00 79.38 512 ALA A CA 1
ATOM 3882 C C . ALA A 1 512 ? 12.197 9.576 -49.648 1.00 79.38 512 ALA A C 1
ATOM 3884 O O . ALA A 1 512 ? 12.562 8.917 -50.618 1.00 79.38 512 ALA A O 1
ATOM 3885 N N . ARG A 1 513 ? 11.309 9.093 -48.774 1.00 77.25 513 ARG A N 1
ATOM 3886 C CA . ARG A 1 513 ? 10.665 7.790 -48.960 1.00 77.25 513 ARG A CA 1
ATOM 3887 C C . ARG A 1 513 ? 9.759 7.775 -50.192 1.00 77.25 513 ARG A C 1
ATOM 3889 O O . ARG A 1 513 ? 9.895 6.881 -51.018 1.00 77.25 513 ARG A O 1
ATOM 3896 N N . ALA A 1 514 ? 8.861 8.749 -50.310 1.00 78.31 514 ALA A N 1
ATOM 3897 C CA . ALA A 1 514 ? 7.910 8.814 -51.415 1.00 78.31 514 ALA A CA 1
ATOM 3898 C C . ALA A 1 514 ? 8.599 9.023 -52.773 1.00 78.31 514 ALA A C 1
ATOM 3900 O O . ALA A 1 514 ? 8.177 8.435 -53.762 1.00 78.31 514 ALA A O 1
ATOM 3901 N N . ALA A 1 515 ? 9.672 9.818 -52.815 1.00 82.31 515 ALA A N 1
ATOM 3902 C CA . ALA A 1 515 ? 10.488 10.008 -54.007 1.00 82.31 515 ALA A CA 1
ATOM 3903 C C . ALA A 1 515 ? 11.221 8.717 -54.394 1.00 82.31 515 ALA A C 1
ATOM 3905 O O . ALA A 1 515 ? 11.241 8.366 -55.564 1.00 82.31 515 ALA A O 1
ATOM 3906 N N . ARG A 1 516 ? 11.768 7.958 -53.432 1.00 80.06 516 ARG A N 1
ATOM 3907 C CA . ARG A 1 516 ? 12.380 6.645 -53.718 1.00 80.06 516 ARG A CA 1
ATOM 3908 C C . ARG A 1 516 ? 11.373 5.636 -54.268 1.00 80.06 516 ARG A C 1
ATOM 3910 O O . ARG A 1 516 ? 11.734 4.870 -55.152 1.00 80.06 516 ARG A O 1
ATOM 3917 N N . GLU A 1 517 ? 10.144 5.633 -53.753 1.00 71.50 517 GLU A N 1
ATOM 3918 C CA . GLU A 1 517 ? 9.060 4.787 -54.272 1.00 71.50 517 GLU A CA 1
ATOM 3919 C C . GLU A 1 517 ? 8.712 5.178 -55.728 1.00 71.50 517 GLU A C 1
ATOM 3921 O O . GLU A 1 517 ? 8.722 4.313 -56.598 1.00 71.50 517 GLU A O 1
ATOM 3926 N N . ASP A 1 518 ? 8.539 6.474 -56.029 1.00 78.50 518 ASP A N 1
ATOM 3927 C CA . ASP A 1 518 ? 8.260 6.961 -57.398 1.00 78.50 518 ASP A CA 1
ATOM 3928 C C . ASP A 1 518 ? 9.415 6.681 -58.378 1.00 78.50 518 ASP A C 1
ATOM 3930 O O . ASP A 1 518 ? 9.204 6.247 -59.510 1.00 78.50 518 ASP A O 1
ATOM 3934 N N . LEU A 1 519 ? 10.662 6.880 -57.943 1.00 79.56 519 LEU A N 1
ATOM 3935 C CA . LEU A 1 519 ? 11.845 6.616 -58.765 1.00 79.56 519 LEU A CA 1
ATOM 3936 C C . LEU A 1 519 ? 12.029 5.119 -59.031 1.00 79.56 519 LEU A C 1
ATOM 3938 O O . LEU A 1 519 ? 12.414 4.744 -60.138 1.00 79.56 519 LEU A O 1
ATOM 3942 N N . ALA A 1 520 ? 11.716 4.256 -58.060 1.00 66.44 520 ALA A N 1
ATOM 3943 C CA . ALA A 1 520 ? 11.726 2.810 -58.261 1.00 66.44 520 ALA A CA 1
ATOM 3944 C C . ALA A 1 520 ? 10.707 2.382 -59.331 1.00 66.44 520 ALA A C 1
ATOM 3946 O O . ALA A 1 520 ? 11.049 1.582 -60.204 1.00 66.44 520 ALA A O 1
ATOM 3947 N N . ASP A 1 521 ? 9.506 2.967 -59.323 1.00 69.12 521 ASP A N 1
ATOM 3948 C CA . ASP A 1 521 ? 8.478 2.711 -60.337 1.00 69.12 521 ASP A CA 1
ATOM 3949 C C . ASP A 1 521 ? 8.916 3.190 -61.735 1.00 69.12 521 ASP A C 1
ATOM 3951 O O . ASP A 1 521 ? 8.715 2.488 -62.731 1.00 69.12 521 ASP A O 1
ATOM 3955 N N . ARG A 1 522 ? 9.585 4.349 -61.828 1.00 78.75 522 ARG A N 1
ATOM 3956 C CA . ARG A 1 522 ? 10.124 4.883 -63.097 1.00 78.75 522 ARG A CA 1
ATOM 3957 C C . ARG A 1 522 ? 11.248 4.024 -63.674 1.00 78.75 522 ARG A C 1
ATOM 3959 O O . ARG A 1 522 ? 11.263 3.781 -64.879 1.00 78.75 522 ARG A O 1
ATOM 3966 N N . VAL A 1 523 ? 12.155 3.530 -62.830 1.00 65.06 523 VAL A N 1
ATOM 3967 C CA . VAL A 1 523 ? 13.231 2.611 -63.248 1.00 65.06 523 VAL A CA 1
ATOM 3968 C C . VAL A 1 523 ? 12.649 1.275 -63.716 1.00 65.06 523 VAL A C 1
ATOM 3970 O O . VAL A 1 523 ? 13.047 0.770 -64.769 1.00 65.06 523 VAL A O 1
ATOM 3973 N N . ALA A 1 524 ? 11.653 0.745 -62.999 1.00 59.78 524 ALA A N 1
ATOM 3974 C CA . ALA A 1 524 ? 10.952 -0.478 -63.385 1.00 59.78 524 ALA A CA 1
ATOM 3975 C C . ALA A 1 524 ? 10.229 -0.337 -64.738 1.00 59.78 524 ALA A C 1
ATOM 3977 O O . ALA A 1 524 ? 10.249 -1.263 -65.552 1.00 59.78 524 ALA A O 1
ATOM 3978 N N . ALA A 1 525 ? 9.644 0.832 -65.024 1.00 61.19 525 ALA A N 1
ATOM 3979 C CA . ALA A 1 525 ? 8.984 1.118 -66.298 1.00 61.19 525 ALA A CA 1
ATOM 3980 C C . ALA A 1 525 ? 9.952 1.187 -67.499 1.00 61.19 525 ALA A C 1
ATOM 3982 O O . ALA A 1 525 ? 9.542 0.915 -68.627 1.00 61.19 525 ALA A O 1
ATOM 3983 N N . GLN A 1 526 ? 11.234 1.500 -67.272 1.00 61.16 526 GLN A N 1
ATOM 3984 C CA . GLN A 1 526 ? 12.281 1.532 -68.306 1.00 61.16 526 GLN A CA 1
ATOM 3985 C C . GLN A 1 526 ? 12.983 0.174 -68.509 1.00 61.16 526 GLN A C 1
ATOM 3987 O O . GLN A 1 526 ? 13.947 0.077 -69.267 1.00 61.16 526 GLN A O 1
ATOM 3992 N N . GLY A 1 527 ? 12.500 -0.894 -67.862 1.00 47.88 527 GLY A N 1
ATOM 3993 C CA . GLY A 1 527 ? 13.084 -2.237 -67.954 1.00 47.88 527 GLY A CA 1
ATOM 3994 C C . GLY A 1 527 ? 14.346 -2.435 -67.105 1.00 47.88 527 GLY A C 1
ATOM 3995 O O . GLY A 1 527 ? 14.990 -3.479 -67.215 1.00 47.88 527 GLY A O 1
ATOM 3996 N N . GLY A 1 528 ? 14.694 -1.466 -66.253 1.00 48.75 528 GLY A N 1
ATOM 3997 C CA . GLY A 1 528 ? 15.722 -1.610 -65.226 1.00 48.75 528 GLY A CA 1
ATOM 3998 C C . GLY A 1 528 ? 15.154 -2.289 -63.980 1.00 48.75 528 GLY A C 1
ATOM 3999 O O . GLY A 1 528 ? 14.022 -2.027 -63.580 1.00 48.75 528 GLY A O 1
ATOM 4000 N N . SER A 1 529 ? 15.927 -3.172 -63.345 1.00 43.50 529 SER A N 1
ATOM 4001 C CA . SER A 1 529 ? 15.536 -3.727 -62.044 1.00 43.50 529 SER A CA 1
ATOM 4002 C C . SER A 1 529 ? 15.487 -2.588 -61.016 1.00 43.50 529 SER A C 1
ATOM 4004 O O . SER A 1 529 ? 16.477 -1.859 -60.896 1.00 43.50 529 SER A O 1
ATOM 4006 N N . PRO A 1 530 ? 14.375 -2.401 -60.285 1.00 43.09 530 PRO A N 1
ATOM 4007 C CA . PRO A 1 530 ? 14.278 -1.362 -59.272 1.00 43.09 530 PRO A CA 1
ATOM 4008 C C . PRO A 1 530 ? 15.281 -1.696 -58.164 1.00 43.09 530 PRO A C 1
ATOM 4010 O O . PRO A 1 530 ? 15.160 -2.730 -57.517 1.00 43.09 530 PRO A O 1
ATOM 4013 N N . LEU A 1 531 ? 16.276 -0.821 -57.991 1.00 46.31 531 LEU A N 1
ATOM 4014 C CA . LEU A 1 531 ? 17.461 -0.978 -57.136 1.00 46.31 531 LEU A CA 1
ATOM 4015 C C . LEU A 1 531 ? 18.447 -2.041 -57.661 1.00 46.31 531 LEU A C 1
ATOM 4017 O O . LEU A 1 531 ? 18.188 -3.238 -57.654 1.00 46.31 531 LEU A O 1
ATOM 4021 N N . GLY A 1 532 ? 19.639 -1.604 -58.073 1.00 50.78 532 GLY A N 1
ATOM 4022 C CA . GLY A 1 532 ? 20.749 -2.462 -58.516 1.00 50.78 532 GLY A CA 1
ATOM 4023 C C . GLY A 1 532 ? 21.402 -3.317 -57.417 1.00 50.78 532 GLY A C 1
ATOM 4024 O O . GLY A 1 532 ? 22.580 -3.642 -57.529 1.00 50.78 532 GLY A O 1
ATOM 4025 N N . VAL A 1 533 ? 20.668 -3.670 -56.358 1.00 52.69 533 VAL A N 1
ATOM 4026 C CA . VAL A 1 533 ? 21.110 -4.561 -55.279 1.00 52.69 533 VAL A CA 1
ATOM 4027 C C . VAL A 1 533 ? 20.176 -5.761 -55.265 1.00 52.69 533 VAL A C 1
ATOM 4029 O O . VAL A 1 533 ? 18.986 -5.608 -55.012 1.00 52.69 533 VAL A O 1
ATOM 4032 N N . ARG A 1 534 ? 20.705 -6.954 -55.547 1.00 69.94 534 ARG A N 1
ATOM 4033 C CA . ARG A 1 534 ? 19.902 -8.187 -55.565 1.00 69.94 534 ARG A CA 1
ATOM 4034 C C . ARG A 1 534 ? 19.788 -8.742 -54.151 1.00 69.94 534 ARG A C 1
ATOM 4036 O O . ARG A 1 534 ? 20.817 -9.049 -53.548 1.00 69.94 534 ARG A O 1
ATOM 4043 N N . THR A 1 535 ? 18.574 -8.911 -53.629 1.00 78.31 535 THR A N 1
ATOM 4044 C CA . THR A 1 535 ? 18.376 -9.534 -52.312 1.00 78.31 535 THR A CA 1
ATOM 4045 C C . THR A 1 535 ? 18.417 -11.061 -52.430 1.00 78.31 535 THR A C 1
ATOM 4047 O O . THR A 1 535 ? 17.505 -11.681 -52.988 1.00 78.31 535 THR A O 1
ATOM 4050 N N . LEU A 1 536 ? 19.475 -11.673 -51.892 1.00 83.62 536 LEU A N 1
ATOM 4051 C CA . LEU A 1 536 ? 19.705 -13.117 -51.835 1.00 83.62 536 LEU A CA 1
ATOM 4052 C C . LEU A 1 536 ? 19.372 -13.649 -50.438 1.00 83.62 536 LEU A C 1
ATOM 4054 O O . LEU A 1 536 ? 19.946 -13.205 -49.443 1.00 83.62 536 LEU A O 1
ATOM 4058 N N . VAL A 1 537 ? 18.480 -14.637 -50.352 1.00 84.75 537 VAL A N 1
ATOM 4059 C CA . VAL A 1 537 ? 18.112 -15.269 -49.076 1.00 84.75 537 VAL A CA 1
ATOM 4060 C C . VAL A 1 537 ? 18.528 -16.735 -49.070 1.00 84.75 537 VAL A C 1
ATOM 4062 O O . VAL A 1 537 ? 18.034 -17.525 -49.873 1.00 84.75 537 VAL A O 1
ATOM 4065 N N . PHE A 1 538 ? 19.408 -17.110 -48.140 1.00 86.06 538 PHE A N 1
ATOM 4066 C CA . PHE A 1 538 ? 19.854 -18.490 -47.934 1.00 86.06 538 PHE A CA 1
ATOM 4067 C C . PHE A 1 538 ? 19.061 -19.161 -46.805 1.00 86.06 538 PHE A C 1
ATOM 4069 O O . PHE A 1 538 ? 19.089 -18.701 -45.661 1.00 86.06 538 PHE A O 1
ATOM 4076 N N . VAL A 1 539 ? 18.390 -20.275 -47.107 1.00 81.50 539 VAL A N 1
ATOM 4077 C CA . VAL A 1 539 ? 17.506 -20.983 -46.165 1.00 81.50 539 VAL A CA 1
ATOM 4078 C C . VAL A 1 539 ? 18.030 -22.386 -45.871 1.00 81.50 539 VAL A C 1
ATOM 4080 O O . VAL A 1 539 ? 18.318 -23.139 -46.799 1.00 81.50 539 VAL A O 1
ATOM 4083 N N . SER A 1 540 ? 18.121 -22.768 -44.593 1.00 76.88 540 SER A N 1
ATOM 4084 C CA . SER A 1 540 ? 18.506 -24.126 -44.166 1.00 76.88 540 SER A CA 1
ATOM 4085 C C . SER A 1 540 ? 17.529 -24.699 -43.125 1.00 76.88 540 SER A C 1
ATOM 4087 O O . SER A 1 540 ? 16.999 -23.967 -42.291 1.00 76.88 540 SER A O 1
ATOM 4089 N N . THR A 1 541 ? 17.234 -26.008 -43.190 1.00 61.16 541 THR A N 1
ATOM 4090 C CA . THR A 1 541 ? 16.258 -26.679 -42.295 1.00 61.16 541 THR A CA 1
ATOM 4091 C C . THR A 1 541 ? 16.856 -27.140 -40.972 1.00 61.16 541 THR A C 1
ATOM 4093 O O . THR A 1 541 ? 16.141 -27.202 -39.977 1.00 61.16 541 THR A O 1
ATOM 4096 N N . HIS A 1 542 ? 18.141 -27.495 -40.972 1.00 54.56 542 HIS A N 1
ATOM 4097 C CA . HIS A 1 542 ? 18.865 -28.033 -39.825 1.00 54.56 542 HIS A CA 1
ATOM 4098 C C . HIS A 1 542 ? 20.263 -27.425 -39.834 1.00 54.56 542 HIS A C 1
ATOM 4100 O O . HIS A 1 542 ? 20.991 -27.575 -40.816 1.00 54.56 542 HIS A O 1
ATOM 4106 N N . ASP A 1 543 ? 20.604 -26.738 -38.749 1.00 57.66 543 ASP A N 1
ATOM 4107 C CA . ASP A 1 543 ? 21.879 -26.059 -38.534 1.00 57.66 543 ASP A CA 1
ATOM 4108 C C . ASP A 1 543 ? 22.211 -24.934 -39.541 1.00 57.66 543 ASP A C 1
ATOM 4110 O O . ASP A 1 543 ? 22.475 -25.127 -40.730 1.00 57.66 543 ASP A O 1
ATOM 4114 N N . SER A 1 544 ? 22.273 -23.719 -39.007 1.00 68.25 544 SER A N 1
ATOM 4115 C CA . SER A 1 544 ? 22.584 -22.477 -39.722 1.00 68.25 544 SER A CA 1
ATOM 4116 C C . SER A 1 544 ? 23.946 -22.424 -40.423 1.00 68.25 544 SER A C 1
ATOM 4118 O O . SER A 1 544 ? 24.238 -21.460 -41.133 1.00 68.25 544 SER A O 1
ATOM 4120 N N . VAL A 1 545 ? 24.814 -23.417 -40.211 1.00 73.75 545 VAL A N 1
ATOM 4121 C CA . VAL A 1 545 ? 26.195 -23.413 -40.708 1.00 73.75 545 VAL A CA 1
ATOM 4122 C C . VAL A 1 545 ? 26.248 -23.281 -42.232 1.00 73.75 545 VAL A C 1
ATOM 4124 O O . VAL A 1 545 ? 27.018 -22.466 -42.736 1.00 73.75 545 VAL A O 1
ATOM 4127 N N . ARG A 1 546 ? 25.407 -24.012 -42.980 1.00 81.31 546 ARG A N 1
ATOM 4128 C CA . ARG A 1 546 ? 25.387 -23.939 -44.457 1.00 81.31 546 ARG A CA 1
ATOM 4129 C C . ARG A 1 546 ? 24.977 -22.554 -44.954 1.00 81.31 546 ARG A C 1
ATOM 4131 O O . ARG A 1 546 ? 25.661 -21.987 -45.801 1.00 81.31 546 ARG A O 1
ATOM 4138 N N . SER A 1 547 ? 23.897 -21.994 -44.406 1.00 81.62 547 SER A N 1
ATOM 4139 C CA . SER A 1 547 ? 23.409 -20.664 -44.793 1.00 81.62 547 SER A CA 1
ATOM 4140 C C . SER A 1 547 ? 24.374 -19.553 -44.394 1.00 81.62 547 SER A C 1
ATOM 4142 O O . SER A 1 547 ? 24.511 -18.594 -45.143 1.00 81.62 547 SER A O 1
ATOM 4144 N N . ARG A 1 548 ? 25.106 -19.697 -43.281 1.00 81.06 548 ARG A N 1
ATOM 4145 C CA . ARG A 1 548 ? 26.140 -18.734 -42.869 1.00 81.06 548 ARG A CA 1
ATOM 4146 C C . ARG A 1 548 ? 27.382 -18.778 -43.753 1.00 81.06 548 ARG A C 1
ATOM 4148 O O . ARG A 1 548 ? 27.893 -17.724 -44.107 1.00 81.06 548 ARG A O 1
ATOM 4155 N N . ILE A 1 549 ? 27.857 -19.969 -44.124 1.00 84.31 549 ILE A N 1
ATOM 4156 C CA . ILE A 1 549 ? 28.981 -20.115 -45.064 1.00 84.31 549 ILE A CA 1
ATOM 4157 C C . ILE A 1 549 ? 28.601 -19.524 -46.428 1.00 84.31 549 ILE A C 1
ATOM 4159 O O . ILE A 1 549 ? 29.388 -18.784 -47.012 1.00 84.31 549 ILE A O 1
ATOM 4163 N N . ALA A 1 550 ? 27.387 -19.802 -46.913 1.00 86.75 550 ALA A N 1
ATOM 4164 C CA . ALA A 1 550 ? 26.901 -19.258 -48.180 1.00 86.75 550 ALA A CA 1
ATOM 4165 C C . ALA A 1 550 ? 26.745 -17.734 -48.133 1.00 86.75 550 ALA A C 1
ATOM 4167 O O . ALA A 1 550 ? 27.180 -17.048 -49.056 1.00 86.75 550 ALA A O 1
ATOM 4168 N N . ALA A 1 551 ? 26.204 -17.203 -47.032 1.00 86.56 551 ALA A N 1
ATOM 4169 C CA . ALA A 1 551 ? 26.078 -15.767 -46.837 1.00 86.56 551 ALA A CA 1
ATOM 4170 C C . ALA A 1 551 ? 27.442 -15.064 -46.787 1.00 86.56 551 ALA A C 1
ATOM 4172 O O . ALA A 1 551 ? 27.627 -14.053 -47.453 1.00 86.56 551 ALA A O 1
ATOM 4173 N N . ALA A 1 552 ? 28.414 -15.638 -46.072 1.00 85.94 552 ALA A N 1
ATOM 4174 C CA . ALA A 1 552 ? 29.775 -15.113 -45.986 1.00 85.94 552 ALA A CA 1
ATOM 4175 C C . ALA A 1 552 ? 30.455 -15.031 -47.360 1.00 85.94 552 ALA A C 1
ATOM 4177 O O . ALA A 1 552 ? 31.016 -13.994 -47.704 1.00 85.94 552 ALA A O 1
ATOM 4178 N N . TRP A 1 553 ? 30.354 -16.082 -48.178 1.00 87.88 553 TRP A N 1
ATOM 4179 C CA . TRP A 1 553 ? 30.868 -16.054 -49.550 1.00 87.88 553 TRP A CA 1
ATOM 4180 C C . TRP A 1 553 ? 30.150 -15.023 -50.425 1.00 87.88 553 TRP A C 1
ATOM 4182 O O . TRP A 1 553 ? 30.803 -14.318 -51.190 1.00 87.88 553 TRP A O 1
ATOM 4192 N N . ALA A 1 554 ? 28.823 -14.912 -50.312 1.00 85.62 554 ALA A N 1
ATOM 4193 C CA . ALA A 1 554 ? 28.036 -13.996 -51.133 1.00 85.62 554 ALA A CA 1
ATOM 4194 C C . ALA A 1 554 ? 28.310 -12.527 -50.780 1.00 85.62 554 ALA A C 1
ATOM 4196 O O . ALA A 1 554 ? 28.478 -11.713 -51.684 1.00 85.62 554 ALA A O 1
ATOM 4197 N N . GLU A 1 555 ? 28.425 -12.195 -49.492 1.00 84.12 555 GLU A N 1
ATOM 4198 C CA . GLU A 1 555 ? 28.834 -10.861 -49.037 1.00 84.12 555 GLU A CA 1
ATOM 4199 C C . GLU A 1 555 ? 30.272 -10.548 -49.460 1.00 84.12 555 GLU A C 1
ATOM 4201 O O . GLU A 1 555 ? 30.549 -9.458 -49.961 1.00 84.12 555 GLU A O 1
ATOM 4206 N N . HIS A 1 556 ? 31.186 -11.510 -49.298 1.00 84.50 556 HIS A N 1
ATOM 4207 C CA . HIS A 1 556 ? 32.598 -11.318 -49.616 1.00 84.50 556 HIS A CA 1
ATOM 4208 C C . HIS A 1 556 ? 32.843 -11.097 -51.114 1.00 84.50 556 HIS A C 1
ATOM 4210 O O . HIS A 1 556 ? 33.615 -10.214 -51.479 1.00 84.50 556 HIS A O 1
ATOM 4216 N N . LEU A 1 557 ? 32.174 -11.866 -51.978 1.00 83.88 557 LEU A N 1
ATOM 4217 C CA . LEU A 1 557 ? 32.365 -11.809 -53.430 1.00 83.88 557 LEU A CA 1
ATOM 4218 C C . LEU A 1 557 ? 31.453 -10.786 -54.120 1.00 83.88 557 LEU A C 1
ATOM 4220 O O . LEU A 1 557 ? 31.866 -10.144 -55.082 1.00 83.88 557 LEU A O 1
ATOM 4224 N N . GLY A 1 558 ? 30.211 -10.628 -53.656 1.00 76.50 558 GLY A N 1
ATOM 4225 C CA . GLY A 1 558 ? 29.234 -9.715 -54.257 1.00 76.50 558 GLY A CA 1
ATOM 4226 C C . GLY A 1 558 ? 29.329 -8.276 -53.737 1.00 76.50 558 GLY A C 1
ATOM 4227 O O . GLY A 1 558 ? 28.949 -7.330 -54.437 1.00 76.50 558 GLY A O 1
ATOM 4228 N N . GLY A 1 559 ? 29.871 -8.082 -52.529 1.00 74.50 559 GLY A N 1
ATOM 4229 C CA . GLY A 1 559 ? 30.051 -6.773 -51.909 1.00 74.50 559 GLY A CA 1
ATOM 4230 C C . GLY A 1 559 ? 28.760 -5.949 -51.894 1.00 74.50 559 GLY A C 1
ATOM 4231 O O . GLY A 1 559 ? 27.688 -6.437 -51.560 1.00 74.50 559 GLY A O 1
ATOM 4232 N N . ARG A 1 560 ? 28.852 -4.681 -52.311 1.00 69.00 560 ARG A N 1
ATOM 4233 C CA . ARG A 1 560 ? 27.721 -3.730 -52.329 1.00 69.00 560 ARG A CA 1
ATOM 4234 C C . ARG A 1 560 ? 26.629 -4.023 -53.374 1.00 69.00 560 ARG A C 1
ATOM 4236 O O . ARG A 1 560 ? 25.652 -3.286 -53.426 1.00 69.00 560 ARG A O 1
ATOM 4243 N N . HIS A 1 561 ? 26.806 -5.037 -54.221 1.00 70.94 561 HIS A N 1
ATOM 4244 C CA . HIS A 1 561 ? 25.881 -5.361 -55.316 1.00 70.94 561 HIS A CA 1
ATOM 4245 C C . HIS A 1 561 ? 24.828 -6.412 -54.921 1.00 70.94 561 HIS A C 1
ATOM 4247 O O . HIS A 1 561 ? 23.917 -6.703 -55.701 1.00 70.94 561 HIS A O 1
ATOM 4253 N N . VAL A 1 562 ? 24.937 -6.985 -53.718 1.00 76.56 562 VAL A N 1
ATOM 4254 C CA . VAL A 1 562 ? 24.004 -7.984 -53.183 1.00 76.56 562 VAL A CA 1
ATOM 4255 C C . VAL A 1 562 ? 23.626 -7.647 -51.740 1.00 76.56 562 VAL A C 1
ATOM 4257 O O . VAL A 1 562 ? 24.476 -7.254 -50.948 1.00 76.56 562 VAL A O 1
ATOM 4260 N N . ASP A 1 563 ? 22.346 -7.802 -51.400 1.00 78.56 563 ASP A N 1
ATOM 4261 C CA . ASP A 1 563 ? 21.858 -7.783 -50.014 1.00 78.56 563 ASP A CA 1
ATOM 4262 C C . ASP A 1 563 ? 21.639 -9.233 -49.587 1.00 78.56 563 ASP A C 1
ATOM 4264 O O . ASP A 1 563 ? 20.842 -9.946 -50.196 1.00 78.56 563 ASP A O 1
ATOM 4268 N N . VAL A 1 564 ? 22.375 -9.703 -48.586 1.00 80.88 564 VAL A N 1
ATOM 4269 C CA . VAL A 1 564 ? 22.416 -11.122 -48.226 1.00 80.88 564 VAL A CA 1
ATOM 4270 C C . VAL A 1 564 ? 21.739 -11.339 -46.882 1.00 80.88 564 VAL A C 1
ATOM 4272 O O . VAL A 1 564 ? 22.070 -10.697 -45.889 1.00 80.88 564 VAL A O 1
ATOM 4275 N N . ARG A 1 565 ? 20.797 -12.285 -46.827 1.00 80.81 565 ARG A N 1
ATOM 4276 C CA . ARG A 1 565 ? 20.086 -12.642 -45.590 1.00 80.81 565 ARG A CA 1
ATOM 4277 C C . ARG A 1 565 ? 20.033 -14.145 -45.382 1.00 80.81 565 ARG A C 1
ATOM 4279 O O . ARG A 1 565 ? 20.123 -14.931 -46.328 1.00 80.81 565 ARG A O 1
ATOM 4286 N N . THR A 1 566 ? 19.853 -14.551 -44.128 1.00 79.06 566 THR A N 1
ATOM 4287 C CA . THR A 1 566 ? 19.698 -15.963 -43.755 1.00 79.06 566 THR A CA 1
ATOM 4288 C C . THR A 1 566 ? 18.375 -16.193 -43.033 1.00 79.06 566 THR A C 1
ATOM 4290 O O . THR A 1 566 ? 17.923 -15.332 -42.279 1.00 79.06 566 THR A O 1
ATOM 4293 N N . ALA A 1 567 ? 17.752 -17.352 -43.263 1.00 73.50 567 ALA A N 1
ATOM 4294 C CA . ALA A 1 567 ? 16.508 -17.739 -42.597 1.00 73.50 567 ALA A CA 1
ATOM 4295 C C . ALA A 1 567 ? 16.512 -19.221 -42.180 1.00 73.50 567 ALA A C 1
ATOM 4297 O O . ALA A 1 567 ? 17.056 -20.079 -42.883 1.00 73.50 567 ALA A O 1
ATOM 4298 N N . GLY A 1 568 ? 15.873 -19.525 -41.045 1.00 66.31 568 GLY A N 1
ATOM 4299 C CA . GLY A 1 568 ? 15.772 -20.877 -40.486 1.00 66.31 568 GLY A CA 1
ATOM 4300 C C . GLY A 1 568 ? 14.791 -20.980 -39.300 1.00 66.31 568 GLY A C 1
ATOM 4301 O O . GLY A 1 568 ? 14.383 -19.954 -38.751 1.00 66.31 568 GLY A O 1
ATOM 4302 N N . PRO A 1 569 ? 14.374 -22.204 -38.910 1.00 54.47 569 PRO A N 1
ATOM 4303 C CA . PRO A 1 569 ? 13.331 -22.435 -37.900 1.00 54.47 569 PRO A CA 1
ATOM 4304 C C . PRO A 1 569 ? 13.763 -22.227 -36.433 1.00 54.47 569 PRO A C 1
ATOM 4306 O O . PRO A 1 569 ? 12.894 -22.084 -35.573 1.00 54.47 569 PRO A O 1
ATOM 4309 N N . GLU A 1 570 ? 15.063 -22.171 -36.121 1.00 49.94 570 GLU A N 1
ATOM 4310 C CA . GLU A 1 570 ? 15.574 -21.870 -34.773 1.00 49.94 570 GLU A CA 1
ATOM 4311 C C . GLU A 1 570 ? 16.488 -20.632 -34.790 1.00 49.94 570 GLU A C 1
ATOM 4313 O O . GLU A 1 570 ? 17.401 -20.570 -35.614 1.00 49.94 570 GLU A O 1
ATOM 4318 N N . PRO A 1 571 ? 16.310 -19.652 -33.879 1.00 48.75 571 PRO A N 1
ATOM 4319 C CA . PRO A 1 571 ? 17.277 -18.576 -33.713 1.00 48.75 571 PRO A CA 1
ATOM 4320 C C . PRO A 1 571 ? 18.590 -19.132 -33.144 1.00 48.75 571 PRO A C 1
ATOM 4322 O O . PRO A 1 571 ? 18.609 -19.817 -32.121 1.00 48.75 571 PRO A O 1
ATOM 4325 N N . LEU A 1 572 ? 19.683 -18.804 -33.828 1.00 48.53 572 LEU A N 1
ATOM 4326 C CA . LEU A 1 572 ? 21.065 -19.228 -33.585 1.00 48.53 572 LEU A CA 1
ATOM 4327 C C . LEU A 1 572 ? 21.461 -19.340 -32.099 1.00 48.53 572 LEU A C 1
ATOM 4329 O O . LEU A 1 572 ? 21.574 -18.341 -31.388 1.00 48.53 572 LEU A O 1
ATOM 4333 N N . GLY A 1 573 ? 21.772 -20.559 -31.652 1.00 43.62 573 GLY A N 1
ATOM 4334 C CA . GLY A 1 573 ? 22.505 -20.812 -30.414 1.00 43.62 573 GLY A CA 1
ATOM 4335 C C . GLY A 1 573 ? 24.008 -20.939 -30.679 1.00 43.62 573 GLY A C 1
ATOM 4336 O O . GLY A 1 573 ? 24.408 -21.886 -31.335 1.00 43.62 573 GLY A O 1
ATOM 4337 N N . HIS A 1 574 ? 24.803 -20.017 -30.117 1.00 49.16 574 HIS A N 1
ATOM 4338 C CA . HIS A 1 574 ? 26.281 -19.952 -30.083 1.00 49.16 574 HIS A CA 1
ATOM 4339 C C . HIS A 1 574 ? 27.024 -20.074 -31.433 1.00 49.16 574 HIS A C 1
ATOM 4341 O O . HIS A 1 574 ? 26.953 -21.079 -32.132 1.00 49.16 574 HIS A O 1
ATOM 4347 N N . ASP A 1 575 ? 27.834 -19.060 -31.755 1.00 55.69 575 ASP A N 1
ATOM 4348 C CA . ASP A 1 575 ? 28.795 -19.100 -32.861 1.00 55.69 575 ASP A CA 1
ATOM 4349 C C . ASP A 1 575 ? 29.679 -20.352 -32.779 1.00 55.69 575 ASP A C 1
ATOM 4351 O O . ASP A 1 575 ? 30.319 -20.599 -31.757 1.00 55.69 575 ASP A O 1
ATOM 4355 N N . ASN A 1 576 ? 29.704 -21.164 -33.842 1.00 63.34 576 ASN A N 1
ATOM 4356 C CA . ASN A 1 576 ? 30.581 -22.328 -33.928 1.00 63.34 576 ASN A CA 1
ATOM 4357 C C . ASN A 1 576 ? 31.991 -21.857 -34.340 1.00 63.34 576 ASN A C 1
ATOM 4359 O O . ASN A 1 576 ? 32.199 -21.546 -35.518 1.00 63.34 576 ASN A O 1
ATOM 4363 N N . PRO A 1 577 ? 32.981 -21.839 -33.425 1.00 70.38 577 PRO A N 1
ATOM 4364 C CA . PRO A 1 577 ? 34.312 -21.294 -33.701 1.00 70.38 577 PRO A CA 1
ATOM 4365 C C . PRO A 1 577 ? 35.071 -22.071 -34.788 1.00 70.38 577 PRO A C 1
ATOM 4367 O O . PRO A 1 577 ? 36.067 -21.586 -35.321 1.00 70.38 577 PRO A O 1
ATOM 4370 N N . LEU A 1 578 ? 34.626 -23.282 -35.148 1.00 72.69 578 LEU A N 1
ATOM 4371 C CA . LEU A 1 578 ? 35.210 -24.039 -36.257 1.00 72.69 578 LEU A CA 1
ATOM 4372 C C . LEU A 1 578 ? 34.844 -23.453 -37.627 1.00 72.69 578 LEU A C 1
ATOM 4374 O O . LEU A 1 578 ? 35.663 -23.527 -38.537 1.00 72.69 578 LEU A O 1
ATOM 4378 N N . VAL A 1 579 ? 33.659 -22.854 -37.780 1.00 74.75 579 VAL A N 1
ATOM 4379 C CA . VAL A 1 579 ? 33.213 -22.259 -39.054 1.00 74.75 579 VAL A CA 1
ATOM 4380 C C . VAL A 1 579 ? 33.992 -20.985 -39.348 1.00 74.75 579 VAL A C 1
ATOM 4382 O O . VAL A 1 579 ? 34.501 -20.818 -40.452 1.00 74.75 579 VAL A O 1
ATOM 4385 N N . GLU A 1 580 ? 34.153 -20.132 -38.337 1.00 77.38 580 GLU A N 1
ATOM 4386 C CA . GLU A 1 580 ? 34.969 -18.919 -38.427 1.00 77.38 580 GLU A CA 1
ATOM 4387 C C . GLU A 1 580 ? 36.420 -19.254 -38.795 1.00 77.38 580 GLU A C 1
ATOM 4389 O O . GLU A 1 580 ? 36.974 -18.676 -39.726 1.00 77.38 580 GLU A O 1
ATOM 4394 N N . ARG A 1 581 ? 37.011 -20.269 -38.146 1.00 80.19 581 ARG A N 1
ATOM 4395 C CA . ARG A 1 581 ? 38.361 -20.747 -38.483 1.00 80.19 581 ARG A CA 1
ATOM 4396 C C . ARG A 1 581 ? 38.475 -21.243 -39.924 1.00 80.19 581 ARG A C 1
ATOM 4398 O O . ARG A 1 581 ? 39.467 -20.945 -40.577 1.00 80.19 581 ARG A O 1
ATOM 4405 N N . VAL A 1 582 ? 37.495 -22.004 -40.412 1.00 83.62 582 VAL A N 1
ATOM 4406 C CA . VAL A 1 582 ? 37.518 -22.573 -41.769 1.00 83.62 582 VAL A CA 1
ATOM 4407 C C . VAL A 1 582 ? 37.307 -21.498 -42.840 1.00 83.62 582 VAL A C 1
ATOM 4409 O O . VAL A 1 582 ? 37.938 -21.575 -43.891 1.00 83.62 582 VAL A O 1
ATOM 4412 N N . LEU A 1 583 ? 36.484 -20.477 -42.596 1.00 81.75 583 LEU A N 1
ATOM 4413 C CA . LEU A 1 583 ? 36.334 -19.337 -43.512 1.00 81.75 583 LEU A CA 1
ATOM 4414 C C . LEU A 1 583 ? 37.580 -18.435 -43.523 1.00 81.75 583 LEU A C 1
ATOM 4416 O O . LEU A 1 583 ? 38.046 -18.045 -44.594 1.00 81.75 583 LEU A O 1
ATOM 4420 N N . ALA A 1 584 ? 38.188 -18.201 -42.355 1.00 83.50 584 ALA A N 1
ATOM 4421 C CA . ALA A 1 584 ? 39.417 -17.417 -42.230 1.00 83.50 584 ALA A CA 1
ATOM 4422 C C . ALA A 1 584 ? 40.604 -18.019 -43.008 1.00 83.50 584 ALA A C 1
ATOM 4424 O O . ALA A 1 584 ? 41.439 -17.271 -43.509 1.00 83.50 584 ALA A O 1
ATOM 4425 N N . GLU A 1 585 ? 40.664 -19.348 -43.179 1.00 86.62 585 GLU A N 1
ATOM 4426 C CA . GLU A 1 585 ? 41.668 -20.015 -44.033 1.00 86.62 585 GLU A CA 1
ATOM 4427 C C . GLU A 1 585 ? 41.628 -19.553 -45.502 1.00 86.62 585 GLU A C 1
ATOM 4429 O O . GLU A 1 585 ? 42.633 -19.681 -46.195 1.00 86.62 585 GLU A O 1
ATOM 4434 N N . GLN A 1 586 ? 40.487 -19.047 -45.983 1.00 83.38 586 GLN A N 1
ATOM 4435 C CA . GLN A 1 586 ? 40.309 -18.509 -47.340 1.00 83.38 586 GLN A CA 1
ATOM 4436 C C . GLN A 1 586 ? 40.186 -16.976 -47.353 1.00 83.38 586 GLN A C 1
ATOM 4438 O O . GLN A 1 586 ? 39.860 -16.397 -48.382 1.00 83.38 586 GLN A O 1
ATOM 4443 N N . GLY A 1 587 ? 40.423 -16.308 -46.218 1.00 79.69 587 GLY A N 1
ATOM 4444 C CA . GLY A 1 587 ? 40.288 -14.853 -46.104 1.00 79.69 587 GLY A CA 1
ATOM 4445 C C . GLY A 1 587 ? 38.844 -14.336 -46.128 1.00 79.69 587 GLY A C 1
ATOM 4446 O O . GLY A 1 587 ? 38.641 -13.131 -46.260 1.00 79.69 587 GLY A O 1
ATOM 4447 N N . VAL A 1 588 ? 37.844 -15.211 -45.973 1.00 83.06 588 VAL A N 1
ATOM 4448 C CA . VAL A 1 588 ? 36.423 -14.838 -45.993 1.00 83.06 588 VAL A CA 1
ATOM 4449 C C . VAL A 1 588 ? 35.971 -14.492 -44.568 1.00 83.06 588 VAL A C 1
ATOM 4451 O O . VAL A 1 588 ? 36.018 -15.361 -43.692 1.00 83.06 588 VAL A O 1
ATOM 4454 N N . PRO A 1 589 ? 35.539 -13.252 -44.282 1.00 78.31 589 PRO A N 1
ATOM 4455 C CA . PRO A 1 589 ? 34.995 -12.905 -42.975 1.00 78.31 589 PRO A CA 1
ATOM 4456 C C . PRO A 1 589 ? 33.617 -13.549 -42.784 1.00 78.31 589 PRO A C 1
ATOM 4458 O O . PRO A 1 589 ? 32.844 -13.697 -43.728 1.00 78.31 589 PRO A O 1
ATOM 4461 N N . LEU A 1 590 ? 33.287 -13.928 -41.549 1.00 74.69 590 LEU A N 1
ATOM 4462 C CA . LEU A 1 590 ? 31.958 -14.444 -41.232 1.00 74.69 590 LEU A CA 1
ATOM 4463 C C . LEU A 1 590 ? 30.922 -13.320 -41.388 1.00 74.69 590 LEU A C 1
ATOM 4465 O O . LEU A 1 590 ? 31.067 -12.264 -40.773 1.00 74.69 590 LEU A O 1
ATOM 4469 N N . ALA A 1 591 ? 29.886 -13.563 -42.193 1.00 62.78 591 ALA A N 1
ATOM 4470 C CA . ALA A 1 591 ? 28.824 -12.595 -42.453 1.00 62.78 591 ALA A CA 1
ATOM 4471 C C . ALA A 1 591 ? 28.146 -12.110 -41.161 1.00 62.78 591 ALA A C 1
ATOM 4473 O O . ALA A 1 591 ? 27.828 -12.916 -40.277 1.00 62.78 591 ALA A O 1
ATOM 4474 N N . GLN A 1 592 ? 27.868 -10.802 -41.087 1.00 56.03 592 GLN A N 1
ATOM 4475 C CA . GLN A 1 592 ? 27.016 -10.200 -40.047 1.00 56.03 592 GLN A CA 1
ATOM 4476 C C . GLN A 1 592 ? 25.517 -10.317 -40.377 1.00 56.03 592 GLN A C 1
ATOM 4478 O O . GLN A 1 592 ? 24.694 -9.735 -39.669 1.00 56.03 592 GLN A O 1
ATOM 4483 N N . ALA A 1 593 ? 25.169 -11.045 -41.444 1.00 51.84 593 ALA A N 1
ATOM 4484 C CA . ALA A 1 593 ? 23.810 -11.216 -41.939 1.00 51.84 593 ALA A CA 1
ATOM 4485 C C . ALA A 1 593 ? 22.792 -11.460 -40.811 1.00 51.84 593 ALA A C 1
ATOM 4487 O O . ALA A 1 593 ? 22.955 -12.352 -39.971 1.00 51.84 593 ALA A O 1
ATOM 4488 N N . GLY A 1 594 ? 21.715 -10.669 -40.822 1.00 51.91 594 GLY A N 1
ATOM 4489 C CA . GLY A 1 594 ? 20.579 -10.848 -39.925 1.00 51.91 594 GLY A CA 1
ATOM 4490 C C . GLY A 1 594 ? 19.976 -12.248 -40.067 1.00 51.91 594 GLY A C 1
ATOM 4491 O O . GLY A 1 594 ? 19.898 -12.804 -41.168 1.00 51.91 594 GLY A O 1
ATOM 4492 N N . HIS A 1 595 ? 19.570 -12.829 -38.938 1.00 51.97 595 HIS A N 1
ATOM 4493 C CA . HIS A 1 595 ? 18.792 -14.061 -38.909 1.00 51.97 595 HIS A CA 1
ATOM 4494 C C . HIS A 1 595 ? 17.329 -13.704 -38.664 1.00 51.97 595 HIS A C 1
ATOM 4496 O O . HIS A 1 595 ? 16.929 -13.449 -37.525 1.00 51.97 595 HIS A O 1
ATOM 4502 N N . ASP A 1 596 ? 16.534 -13.730 -39.723 1.00 55.09 596 ASP A N 1
ATOM 4503 C CA . ASP A 1 596 ? 15.112 -13.420 -39.655 1.00 55.09 596 ASP A CA 1
ATOM 4504 C C . ASP A 1 596 ? 14.258 -14.699 -39.702 1.00 55.09 596 ASP A C 1
ATOM 4506 O O . ASP A 1 596 ? 14.673 -15.745 -40.208 1.00 55.09 596 ASP A O 1
ATOM 4510 N N . VAL A 1 597 ? 13.052 -14.641 -39.130 1.00 52.97 597 VAL A N 1
ATOM 4511 C CA . VAL A 1 597 ? 12.095 -15.760 -39.161 1.00 52.97 597 VAL A CA 1
ATOM 4512 C C . VAL A 1 597 ? 11.533 -15.891 -40.582 1.00 52.97 597 VAL A C 1
ATOM 4514 O O . VAL A 1 597 ? 11.131 -14.899 -41.185 1.00 52.97 597 VAL A O 1
ATOM 4517 N N . ALA A 1 598 ? 11.519 -17.120 -41.108 1.00 55.41 598 ALA A N 1
ATOM 4518 C CA . ALA A 1 598 ? 11.381 -17.426 -42.536 1.00 55.41 598 ALA A CA 1
ATOM 4519 C C . ALA A 1 598 ? 10.170 -16.806 -43.267 1.00 55.41 598 ALA A C 1
ATOM 4521 O O . ALA A 1 598 ? 10.285 -16.536 -44.459 1.00 55.41 598 ALA A O 1
ATOM 4522 N N . ASP A 1 599 ? 9.045 -16.538 -42.599 1.00 54.09 599 ASP A N 1
ATOM 4523 C CA . ASP A 1 599 ? 7.843 -16.030 -43.282 1.00 54.09 599 ASP A CA 1
ATOM 4524 C C . ASP A 1 599 ? 7.962 -14.560 -43.724 1.00 54.09 599 ASP A C 1
ATOM 4526 O O . ASP A 1 599 ? 7.472 -14.204 -44.793 1.00 54.09 599 ASP A O 1
ATOM 4530 N N . ASP A 1 600 ? 8.657 -13.704 -42.969 1.00 53.34 600 ASP A N 1
ATOM 4531 C CA . ASP A 1 600 ? 8.655 -12.256 -43.240 1.00 53.34 600 ASP A CA 1
ATOM 4532 C C . ASP A 1 600 ? 9.701 -11.838 -44.298 1.00 53.34 600 ASP A C 1
ATOM 4534 O O . ASP A 1 600 ? 9.545 -10.808 -44.957 1.00 53.34 600 ASP A O 1
ATOM 4538 N N . VAL A 1 601 ? 10.759 -12.635 -44.502 1.00 56.69 601 VAL A N 1
ATOM 4539 C CA . VAL A 1 601 ? 11.940 -12.247 -45.310 1.00 56.69 601 VAL A CA 1
ATOM 4540 C C . VAL A 1 601 ? 11.994 -12.870 -46.695 1.00 56.69 601 VAL A C 1
ATOM 4542 O O . VAL A 1 601 ? 12.568 -12.288 -47.618 1.00 56.69 601 VAL A O 1
ATOM 4545 N N . VAL A 1 602 ? 11.325 -14.003 -46.894 1.00 60.06 602 VAL A N 1
ATOM 4546 C CA . VAL A 1 602 ? 11.248 -14.640 -48.215 1.00 60.06 602 VAL A CA 1
ATOM 4547 C C . VAL A 1 602 ? 10.430 -13.774 -49.192 1.00 60.06 602 VAL A C 1
ATOM 4549 O O . VAL A 1 602 ? 10.702 -13.770 -50.391 1.00 60.06 602 VAL A O 1
ATOM 4552 N N . HIS A 1 603 ? 9.495 -12.949 -48.701 1.00 59.50 603 HIS A N 1
ATOM 4553 C CA . HIS A 1 603 ? 8.702 -12.041 -49.541 1.00 59.50 603 HIS A CA 1
ATOM 4554 C C . HIS A 1 603 ? 9.500 -10.867 -50.139 1.00 59.50 603 HIS A C 1
ATOM 4556 O O . HIS A 1 603 ? 9.155 -10.386 -51.225 1.00 59.50 603 HIS A O 1
ATOM 4562 N N . SER A 1 604 ? 10.577 -10.432 -49.477 1.00 60.00 604 SER A N 1
ATOM 4563 C CA . SER A 1 604 ? 11.465 -9.365 -49.961 1.00 60.00 604 SER A CA 1
ATOM 4564 C C . SER A 1 604 ? 12.622 -9.862 -50.835 1.00 60.00 604 SER A C 1
ATOM 4566 O O . SER A 1 604 ? 13.373 -9.042 -51.344 1.00 60.00 604 SER A O 1
ATOM 4568 N N . ALA A 1 605 ? 12.786 -11.177 -51.002 1.00 67.38 605 ALA A N 1
ATOM 4569 C CA . ALA A 1 605 ? 13.914 -11.764 -51.719 1.00 67.38 605 ALA A CA 1
ATOM 4570 C C . ALA A 1 605 ? 13.735 -11.697 -53.239 1.00 67.38 605 ALA A C 1
ATOM 4572 O O . ALA A 1 605 ? 12.689 -12.092 -53.746 1.00 67.38 605 ALA A O 1
ATOM 4573 N N . ASP A 1 606 ? 14.774 -11.321 -53.983 1.00 70.56 606 ASP A N 1
ATOM 4574 C CA . ASP A 1 606 ? 14.802 -11.504 -55.440 1.00 70.56 606 ASP A CA 1
ATOM 4575 C C . ASP A 1 606 ? 15.112 -12.956 -55.806 1.00 70.56 606 ASP A C 1
ATOM 4577 O O . ASP A 1 606 ? 14.572 -13.499 -56.778 1.00 70.56 606 ASP A O 1
ATOM 4581 N N . MET A 1 607 ? 15.939 -13.609 -54.984 1.00 78.69 607 MET A N 1
ATOM 4582 C CA . MET A 1 607 ? 16.271 -15.019 -55.121 1.00 78.69 607 MET A CA 1
ATOM 4583 C C . MET A 1 607 ? 16.340 -15.734 -53.774 1.00 78.69 607 MET A C 1
ATOM 4585 O O . MET A 1 607 ? 16.945 -15.248 -52.818 1.00 78.69 607 MET A O 1
ATOM 4589 N N . VAL A 1 608 ? 15.757 -16.931 -53.736 1.00 81.50 608 VAL A N 1
ATOM 4590 C CA . VAL A 1 608 ? 15.749 -17.818 -52.570 1.00 81.50 608 VAL A CA 1
ATOM 4591 C C . VAL A 1 608 ? 16.611 -19.039 -52.878 1.00 81.50 608 VAL A C 1
ATOM 4593 O O . VAL A 1 608 ? 16.371 -19.743 -53.862 1.00 81.50 608 VAL A O 1
ATOM 4596 N N . ILE A 1 609 ? 17.617 -19.287 -52.040 1.00 87.38 609 ILE A N 1
ATOM 4597 C CA . ILE A 1 609 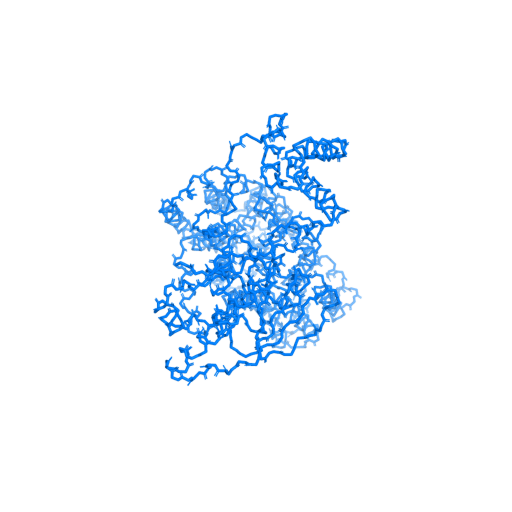? 18.537 -20.417 -52.156 1.00 87.38 609 ILE A CA 1
ATOM 4598 C C . ILE A 1 609 ? 18.251 -21.404 -51.023 1.00 87.38 609 ILE A C 1
ATOM 4600 O O . ILE A 1 609 ? 18.484 -21.126 -49.847 1.00 87.38 609 ILE A O 1
ATOM 4604 N N . GLU A 1 610 ? 17.751 -22.578 -51.392 1.00 84.75 610 GLU A N 1
ATOM 4605 C CA . GLU A 1 610 ? 17.394 -23.663 -50.482 1.00 84.75 610 GLU A CA 1
ATOM 4606 C C . GLU A 1 610 ? 18.598 -24.593 -50.273 1.00 84.75 610 GLU A C 1
ATOM 4608 O O . GLU A 1 610 ? 19.032 -25.283 -51.199 1.00 84.75 610 GLU A O 1
ATOM 4613 N N . LEU A 1 611 ? 19.126 -24.634 -49.048 1.00 81.75 611 LEU A N 1
ATOM 4614 C CA . LEU A 1 611 ? 20.290 -25.427 -48.643 1.00 81.75 611 LEU A CA 1
ATOM 4615 C C . LEU A 1 611 ? 19.823 -26.643 -47.833 1.00 81.75 611 LEU A C 1
ATOM 4617 O O . LEU A 1 611 ? 19.743 -26.596 -46.603 1.00 81.75 611 LEU A O 1
ATOM 4621 N N . GLY A 1 612 ? 19.449 -27.723 -48.525 1.00 67.56 612 GLY A N 1
ATOM 4622 C CA . GLY A 1 612 ? 18.858 -28.909 -47.884 1.00 67.56 612 GLY A CA 1
ATOM 4623 C C . GLY A 1 612 ? 17.515 -28.636 -47.183 1.00 67.56 612 GLY A C 1
ATOM 4624 O O . GLY A 1 612 ? 17.105 -29.393 -46.302 1.00 67.56 612 GLY A O 1
ATOM 4625 N N . ALA A 1 613 ? 16.847 -27.537 -47.543 1.00 65.81 613 ALA A N 1
ATOM 4626 C CA . ALA A 1 613 ? 15.556 -27.121 -47.015 1.00 65.81 613 ALA A CA 1
ATOM 4627 C C . ALA A 1 613 ? 14.432 -27.338 -48.031 1.00 65.81 613 ALA A C 1
ATOM 4629 O O . ALA A 1 613 ? 14.654 -27.167 -49.225 1.00 65.81 613 ALA A O 1
ATOM 4630 N N . ASP A 1 614 ? 13.230 -27.678 -47.559 1.00 66.00 614 ASP A N 1
ATOM 4631 C CA . ASP A 1 614 ? 12.020 -27.631 -48.383 1.00 66.00 614 ASP A CA 1
ATOM 4632 C C . ASP A 1 614 ? 11.204 -26.413 -47.946 1.00 66.00 614 ASP A C 1
ATOM 4634 O O . ASP A 1 614 ? 10.654 -26.382 -46.844 1.00 66.00 614 ASP A O 1
ATOM 4638 N N . VAL A 1 615 ? 11.224 -25.368 -48.773 1.00 66.75 615 VAL A N 1
ATOM 4639 C CA . VAL A 1 615 ? 10.586 -24.077 -48.485 1.00 66.75 615 VAL A CA 1
ATOM 4640 C C . VAL A 1 615 ? 9.390 -23.912 -49.425 1.00 66.75 615 VAL A C 1
ATOM 4642 O O . VAL A 1 615 ? 9.524 -24.178 -50.623 1.00 66.75 615 VAL A O 1
ATOM 4645 N N . PRO A 1 616 ? 8.212 -23.476 -48.937 1.00 65.00 616 PRO A N 1
ATOM 4646 C CA . PRO A 1 616 ? 7.080 -23.173 -49.808 1.00 65.00 616 PRO A CA 1
ATOM 4647 C C . PRO A 1 616 ? 7.478 -22.173 -50.905 1.00 65.00 616 PRO A C 1
ATOM 4649 O O . PRO A 1 616 ? 8.050 -21.121 -50.619 1.00 65.00 616 PRO A O 1
ATOM 4652 N N . ARG A 1 617 ? 7.183 -22.492 -52.173 1.00 65.56 617 ARG A N 1
ATOM 4653 C CA . ARG A 1 617 ? 7.506 -21.598 -53.297 1.00 65.56 617 ARG A CA 1
ATOM 4654 C C . ARG A 1 617 ? 6.730 -20.290 -53.195 1.00 65.56 617 ARG A C 1
ATOM 4656 O O . ARG A 1 617 ? 5.506 -20.311 -53.063 1.00 65.56 617 ARG A O 1
ATOM 4663 N N . VAL A 1 618 ? 7.426 -19.171 -53.376 1.00 64.62 618 VAL A N 1
ATOM 4664 C CA . VAL A 1 618 ? 6.805 -17.845 -53.446 1.00 64.62 618 VAL A CA 1
ATOM 4665 C C . VAL A 1 618 ? 6.577 -17.455 -54.914 1.00 64.62 618 VAL A C 1
ATOM 4667 O O . VAL A 1 618 ? 7.523 -17.476 -55.707 1.00 64.62 618 VAL A O 1
ATOM 4670 N N . PRO A 1 619 ? 5.338 -17.111 -55.323 1.00 55.25 619 PRO A N 1
ATOM 4671 C CA . PRO A 1 619 ? 5.045 -16.695 -56.694 1.00 55.25 619 PRO A CA 1
ATOM 4672 C C . PRO A 1 619 ? 5.891 -15.489 -57.125 1.00 55.25 619 PRO A C 1
ATOM 4674 O O . PRO A 1 619 ? 5.993 -14.506 -56.397 1.00 55.25 619 PRO A O 1
ATOM 4677 N N . GLY A 1 620 ? 6.483 -15.557 -58.321 1.00 60.09 620 GLY A N 1
ATOM 4678 C CA . GLY A 1 620 ? 7.266 -14.460 -58.905 1.00 60.09 620 GLY A CA 1
ATOM 4679 C C . GLY A 1 620 ? 8.733 -14.376 -58.465 1.00 60.09 620 GLY A C 1
ATOM 4680 O O . GLY A 1 620 ? 9.445 -13.512 -58.969 1.00 60.09 620 GLY A O 1
ATOM 4681 N N . ARG A 1 621 ? 9.216 -15.261 -57.579 1.00 70.00 621 ARG A N 1
ATOM 4682 C CA . ARG A 1 621 ? 10.624 -15.293 -57.137 1.00 70.00 621 ARG A CA 1
ATOM 4683 C C . ARG A 1 621 ? 11.382 -16.479 -57.726 1.00 70.00 621 ARG A C 1
ATOM 4685 O O . ARG A 1 621 ? 10.814 -17.550 -57.954 1.00 70.00 621 ARG A O 1
ATOM 4692 N N . ARG A 1 622 ? 12.683 -16.303 -57.979 1.00 75.50 622 ARG A N 1
ATOM 4693 C CA . ARG A 1 622 ? 13.543 -17.388 -58.470 1.00 75.50 622 ARG A CA 1
ATOM 4694 C C . ARG A 1 622 ? 14.002 -18.233 -57.281 1.00 75.50 622 ARG A C 1
ATOM 4696 O O . ARG A 1 622 ? 14.606 -17.716 -56.349 1.00 75.50 622 ARG A O 1
ATOM 4703 N N . HIS A 1 623 ? 13.707 -19.528 -57.327 1.00 77.62 623 HIS A N 1
ATOM 4704 C CA . HIS A 1 623 ? 14.149 -20.501 -56.329 1.00 77.62 623 HIS A CA 1
ATOM 4705 C C . HIS A 1 623 ? 15.260 -21.369 -56.914 1.00 77.62 623 HIS A C 1
ATOM 4707 O O . HIS A 1 623 ? 15.130 -21.878 -58.031 1.00 77.62 623 HIS A O 1
ATOM 4713 N N . VAL A 1 624 ? 16.333 -21.558 -56.152 1.00 83.06 624 VAL A N 1
ATOM 4714 C CA . VAL A 1 624 ? 17.444 -22.448 -56.498 1.00 83.06 624 VAL A CA 1
ATOM 4715 C C . VAL A 1 624 ? 17.664 -23.408 -55.340 1.00 83.06 624 VAL A C 1
ATOM 4717 O O . VAL A 1 624 ? 17.780 -22.985 -54.195 1.00 83.06 624 VAL A O 1
ATOM 4720 N N . ARG A 1 625 ? 17.728 -24.708 -55.630 1.00 82.88 625 ARG A N 1
ATOM 4721 C CA . ARG A 1 625 ? 17.980 -25.740 -54.622 1.00 82.88 625 ARG A CA 1
ATOM 4722 C C . ARG A 1 625 ? 19.394 -26.274 -54.763 1.00 82.88 625 ARG A C 1
ATOM 4724 O O . ARG A 1 625 ? 19.771 -26.734 -55.841 1.00 82.88 625 ARG A O 1
ATOM 4731 N N . TRP A 1 626 ? 20.151 -26.242 -53.672 1.00 86.56 626 TRP A N 1
ATOM 4732 C CA . TRP A 1 626 ? 21.469 -26.858 -53.580 1.00 86.56 626 TRP A CA 1
ATOM 4733 C C . TRP A 1 626 ? 21.415 -28.052 -52.634 1.00 86.56 626 TRP A C 1
ATOM 4735 O O . TRP A 1 626 ? 21.036 -27.936 -51.465 1.00 86.56 626 TRP A O 1
ATOM 4745 N N . ASP A 1 627 ? 21.809 -29.208 -53.158 1.00 79.69 627 ASP A N 1
ATOM 4746 C CA . ASP A 1 627 ? 21.995 -30.414 -52.363 1.00 79.69 627 ASP A CA 1
ATOM 4747 C C . ASP A 1 627 ? 23.413 -30.410 -51.783 1.00 79.69 627 ASP A C 1
ATOM 4749 O O . ASP A 1 627 ? 24.384 -30.697 -52.483 1.00 79.69 627 ASP A O 1
ATOM 4753 N N . ILE A 1 628 ? 23.529 -29.979 -50.524 1.00 80.19 628 ILE A N 1
ATOM 4754 C CA . ILE A 1 628 ? 24.800 -29.832 -49.809 1.00 80.19 628 ILE A CA 1
ATOM 4755 C C . ILE A 1 628 ? 24.763 -30.682 -48.544 1.00 80.19 628 ILE A C 1
ATOM 4757 O O . ILE A 1 628 ? 23.865 -30.558 -47.700 1.00 80.19 628 ILE A O 1
ATOM 4761 N N . ALA A 1 629 ? 25.796 -31.507 -48.382 1.00 74.25 629 ALA A N 1
ATOM 4762 C CA . ALA A 1 629 ? 25.948 -32.386 -47.233 1.00 74.25 629 ALA A CA 1
ATOM 4763 C C . ALA A 1 629 ? 25.933 -31.608 -45.905 1.00 74.25 629 ALA A C 1
ATOM 4765 O O . ALA A 1 629 ? 26.578 -30.572 -45.767 1.00 74.25 629 ALA A O 1
ATOM 4766 N N . ASP A 1 630 ? 25.234 -32.143 -44.901 1.00 71.75 630 ASP A N 1
ATOM 4767 C CA . ASP A 1 630 ? 25.145 -31.514 -43.580 1.00 71.75 630 ASP A CA 1
ATOM 4768 C C . ASP A 1 630 ? 26.500 -31.552 -42.846 1.00 71.75 630 ASP A C 1
ATOM 4770 O O . ASP A 1 630 ? 27.044 -32.653 -42.666 1.00 71.75 630 ASP A O 1
ATOM 4774 N N . PRO A 1 631 ? 27.080 -30.398 -42.460 1.00 69.00 631 PRO A N 1
ATOM 4775 C CA . PRO A 1 631 ? 28.348 -30.339 -41.739 1.00 69.00 631 PRO A CA 1
ATOM 4776 C C . PRO A 1 631 ? 28.218 -30.593 -40.225 1.00 69.00 631 PRO A C 1
ATOM 4778 O O . PRO A 1 631 ? 29.249 -30.732 -39.561 1.00 69.00 631 PRO A O 1
ATOM 4781 N N . HIS A 1 632 ? 27.005 -30.675 -39.665 1.00 65.50 632 HIS A N 1
ATOM 4782 C CA . HIS A 1 632 ? 26.800 -30.774 -38.220 1.00 65.50 632 HIS A CA 1
ATOM 4783 C C . HIS A 1 632 ? 27.479 -32.017 -37.613 1.00 65.50 632 HIS A C 1
ATOM 4785 O O . HIS A 1 632 ? 27.289 -33.151 -38.060 1.00 65.50 632 HIS A O 1
ATOM 4791 N N . GLY A 1 633 ? 28.290 -31.806 -36.569 1.00 61.81 633 GLY A N 1
ATOM 4792 C CA . GLY A 1 633 ? 28.995 -32.871 -35.842 1.00 61.81 633 GLY A CA 1
ATOM 4793 C C . GLY A 1 633 ? 30.118 -33.578 -36.618 1.00 61.81 633 GLY A C 1
ATOM 4794 O O . GLY A 1 633 ? 30.645 -34.580 -36.132 1.00 61.81 633 GLY A O 1
ATOM 4795 N N . LYS A 1 634 ? 30.495 -33.093 -37.810 1.00 69.94 634 LYS A N 1
ATOM 4796 C CA . LYS A 1 634 ? 31.562 -33.683 -38.638 1.00 69.94 634 LYS A CA 1
ATOM 4797 C C . LYS A 1 634 ? 32.933 -33.047 -38.370 1.00 69.94 634 LYS A C 1
ATOM 4799 O O . LYS A 1 634 ? 33.049 -32.013 -37.718 1.00 69.94 634 LYS A O 1
ATOM 4804 N N . SER A 1 635 ? 33.997 -33.691 -38.858 1.00 79.19 635 SER A N 1
ATOM 4805 C CA . SER A 1 635 ? 35.379 -33.211 -38.706 1.00 79.19 635 SER A CA 1
ATOM 4806 C C . SER A 1 635 ? 35.633 -31.897 -39.457 1.00 79.19 635 SER A C 1
ATOM 4808 O O . SER A 1 635 ? 34.937 -31.571 -40.418 1.00 79.19 635 SER A O 1
ATOM 4810 N N . VAL A 1 636 ? 36.684 -31.166 -39.069 1.00 80.06 636 VAL A N 1
ATOM 4811 C CA . VAL A 1 636 ? 37.093 -29.905 -39.721 1.00 80.06 636 VAL A CA 1
ATOM 4812 C C . VAL A 1 636 ? 37.305 -30.080 -41.232 1.00 80.06 636 VAL A C 1
ATOM 4814 O O . VAL A 1 636 ? 36.897 -29.222 -42.007 1.00 80.06 636 VAL A O 1
ATOM 4817 N N . ASP A 1 637 ? 37.839 -31.221 -41.679 1.00 79.62 637 ASP A N 1
ATOM 4818 C CA . ASP A 1 637 ? 38.015 -31.513 -43.112 1.00 79.62 637 ASP A CA 1
ATOM 4819 C C . ASP A 1 637 ? 36.691 -31.675 -43.869 1.00 79.62 637 ASP A C 1
ATOM 4821 O O . ASP A 1 637 ? 36.613 -31.378 -45.060 1.00 79.62 637 ASP A O 1
ATOM 4825 N N . ALA A 1 638 ? 35.631 -32.134 -43.198 1.00 79.88 638 ALA A N 1
ATOM 4826 C CA . ALA A 1 638 ? 34.301 -32.173 -43.794 1.00 79.88 638 ALA A CA 1
ATOM 4827 C C . ALA A 1 638 ? 33.708 -30.763 -43.929 1.00 79.88 638 ALA A C 1
ATOM 4829 O O . ALA A 1 638 ? 33.097 -30.469 -44.952 1.00 79.88 638 ALA A O 1
ATOM 4830 N N . ILE A 1 639 ? 33.939 -29.885 -42.945 1.00 81.31 639 ILE A N 1
ATOM 4831 C CA . ILE A 1 639 ? 33.513 -28.478 -43.000 1.00 81.31 639 ILE A CA 1
ATOM 4832 C C . ILE A 1 639 ? 34.271 -27.727 -44.108 1.00 81.31 639 ILE A C 1
ATOM 4834 O O . ILE A 1 639 ? 33.651 -26.960 -44.835 1.00 81.31 639 ILE A O 1
ATOM 4838 N N . ARG A 1 640 ? 35.572 -27.998 -44.312 1.00 85.12 640 ARG A N 1
ATOM 4839 C CA . ARG A 1 640 ? 36.355 -27.449 -45.442 1.00 85.12 640 ARG A CA 1
ATOM 4840 C C . ARG A 1 640 ? 35.766 -27.835 -46.799 1.00 85.12 640 ARG A C 1
ATOM 4842 O O . ARG A 1 640 ? 35.540 -26.962 -47.623 1.00 85.12 640 ARG A O 1
ATOM 4849 N N . ARG A 1 641 ? 35.425 -29.115 -47.000 1.00 85.38 641 ARG A N 1
ATOM 4850 C CA . ARG A 1 641 ? 34.769 -29.569 -48.242 1.00 85.38 641 ARG A CA 1
ATOM 4851 C C . ARG A 1 641 ? 33.432 -28.868 -48.492 1.00 85.38 641 ARG A C 1
ATOM 4853 O O . ARG A 1 641 ? 33.148 -28.506 -49.625 1.00 85.38 641 ARG A O 1
ATOM 4860 N N . VAL A 1 642 ? 32.633 -28.660 -47.442 1.00 85.81 642 VAL A N 1
ATOM 4861 C CA . VAL A 1 642 ? 31.361 -27.922 -47.541 1.00 85.81 642 VAL A CA 1
ATOM 4862 C C . VAL A 1 642 ? 31.596 -26.436 -47.836 1.00 85.81 642 VAL A C 1
ATOM 4864 O O . VAL A 1 642 ? 30.875 -25.868 -48.649 1.00 85.81 642 VAL A O 1
ATOM 4867 N N . ARG A 1 643 ? 32.613 -25.805 -47.228 1.00 88.62 643 ARG A N 1
ATOM 4868 C CA . ARG A 1 643 ? 33.026 -24.424 -47.542 1.00 88.62 643 ARG A CA 1
ATOM 4869 C C . ARG A 1 643 ? 33.363 -24.269 -49.021 1.00 88.62 643 ARG A C 1
ATOM 4871 O O . ARG A 1 643 ? 32.904 -23.301 -49.620 1.00 88.62 643 ARG A O 1
ATOM 4878 N N . ASP A 1 644 ? 34.160 -25.183 -49.566 1.00 87.56 644 ASP A N 1
ATOM 4879 C CA . ASP A 1 644 ? 34.660 -25.096 -50.940 1.00 87.56 644 ASP A CA 1
ATOM 4880 C C . ASP A 1 644 ? 33.528 -25.326 -51.961 1.00 87.56 644 ASP A C 1
ATOM 4882 O O . ASP A 1 644 ? 33.364 -24.523 -52.875 1.00 87.56 644 ASP A O 1
ATOM 4886 N N . ASP A 1 645 ? 32.670 -26.333 -51.740 1.00 88.44 645 ASP A N 1
ATOM 4887 C CA . ASP A 1 645 ? 31.479 -26.602 -52.571 1.00 88.44 645 ASP A CA 1
ATOM 4888 C C . ASP A 1 645 ? 30.490 -25.421 -52.561 1.00 88.44 645 ASP A C 1
ATOM 4890 O O . ASP A 1 645 ? 29.983 -25.002 -53.602 1.00 88.44 645 ASP A O 1
ATOM 4894 N N . ILE A 1 646 ? 30.246 -24.817 -51.392 1.00 89.38 646 ILE A N 1
ATOM 4895 C CA . ILE A 1 646 ? 29.409 -23.613 -51.299 1.00 89.38 646 ILE A CA 1
ATOM 4896 C C . ILE A 1 646 ? 30.069 -22.427 -52.013 1.00 89.38 646 ILE A C 1
ATOM 4898 O O . ILE A 1 646 ? 29.377 -21.695 -52.718 1.00 89.38 646 ILE A O 1
ATOM 4902 N N . GLY A 1 647 ? 31.382 -22.240 -51.854 1.00 87.38 647 GLY A N 1
ATOM 4903 C CA . GLY A 1 647 ? 32.127 -21.160 -52.501 1.00 87.38 647 GLY A CA 1
ATOM 4904 C C . GLY A 1 647 ? 32.010 -21.207 -54.025 1.00 87.38 647 GLY A C 1
ATOM 4905 O O . GLY A 1 647 ? 31.641 -20.208 -54.638 1.00 87.38 647 GLY A O 1
ATOM 4906 N N . GLU A 1 648 ? 32.222 -22.376 -54.639 1.00 87.75 648 GLU A N 1
ATOM 4907 C CA . GLU A 1 648 ? 32.081 -22.553 -56.094 1.00 87.75 648 GLU A CA 1
ATOM 4908 C C . GLU A 1 648 ? 30.661 -22.241 -56.589 1.00 87.75 648 GLU A C 1
ATOM 4910 O O . GLU A 1 648 ? 30.482 -21.562 -57.603 1.00 87.75 648 GLU A O 1
ATOM 4915 N N . ARG A 1 649 ? 29.637 -22.683 -55.850 1.00 89.69 649 ARG A N 1
ATOM 4916 C CA . ARG A 1 649 ? 28.232 -22.425 -56.198 1.00 89.69 649 ARG A CA 1
ATOM 4917 C C . ARG A 1 649 ? 27.855 -20.957 -56.072 1.00 89.69 649 ARG A C 1
ATOM 4919 O O . ARG A 1 649 ? 27.093 -20.462 -56.897 1.00 89.69 649 ARG A O 1
ATOM 4926 N N . VAL A 1 650 ? 28.373 -20.263 -55.059 1.00 87.94 650 VAL A N 1
ATOM 4927 C CA . VAL A 1 650 ? 28.160 -18.821 -54.889 1.00 87.94 650 VAL A CA 1
ATOM 4928 C C . VAL A 1 650 ? 28.868 -18.037 -55.994 1.00 87.94 650 VAL A C 1
ATOM 4930 O O . VAL A 1 650 ? 28.259 -17.126 -56.546 1.00 87.94 650 VAL A O 1
ATOM 4933 N N . CYS A 1 651 ? 30.091 -18.413 -56.380 1.00 85.75 651 CYS A N 1
ATOM 4934 C CA . CYS A 1 651 ? 30.776 -17.810 -57.528 1.00 85.75 651 CYS A CA 1
ATOM 4935 C C . CYS A 1 651 ? 29.939 -17.927 -58.809 1.00 85.75 651 CYS A C 1
ATOM 4937 O O . CYS A 1 651 ? 29.619 -16.910 -59.420 1.00 85.75 651 CYS A O 1
ATOM 4939 N N . GLY A 1 652 ? 29.517 -19.145 -59.170 1.00 82.69 652 GLY A N 1
ATOM 4940 C CA . GLY A 1 652 ? 28.688 -19.361 -60.362 1.00 82.69 652 GLY A CA 1
ATOM 4941 C C . GLY A 1 652 ? 27.340 -18.639 -60.285 1.00 82.69 652 GLY A C 1
ATOM 4942 O O . GLY A 1 652 ? 26.865 -18.092 -61.277 1.00 82.69 652 GLY A O 1
ATOM 4943 N N . LEU A 1 653 ? 26.747 -18.559 -59.088 1.00 84.62 653 LEU A N 1
ATOM 4944 C CA . LEU A 1 653 ? 25.530 -17.785 -58.865 1.00 84.62 653 LEU A CA 1
ATOM 4945 C C . LEU A 1 653 ? 25.747 -16.294 -59.152 1.00 84.62 653 LEU A C 1
ATOM 4947 O O . LEU A 1 653 ? 24.921 -15.684 -59.819 1.00 84.62 653 LEU A O 1
ATOM 4951 N N . LEU A 1 654 ? 26.827 -15.689 -58.659 1.00 82.31 654 LEU A N 1
ATOM 4952 C CA . LEU A 1 654 ? 27.104 -14.268 -58.883 1.00 82.31 654 LEU A CA 1
ATOM 4953 C C . LEU A 1 654 ? 27.430 -13.964 -60.355 1.00 82.31 654 LEU A C 1
ATOM 4955 O O . LEU A 1 654 ? 26.987 -12.935 -60.870 1.00 82.31 654 LEU A O 1
ATOM 4959 N N . GLU A 1 655 ? 28.113 -14.880 -61.047 1.00 79.94 655 GLU A N 1
ATOM 4960 C CA . GLU A 1 655 ? 28.366 -14.802 -62.493 1.00 79.94 655 GLU A CA 1
ATOM 4961 C C . GLU A 1 655 ? 27.063 -14.826 -63.307 1.00 79.94 655 GLU A C 1
ATOM 4963 O O . GLU A 1 655 ? 26.840 -13.941 -64.134 1.00 79.94 655 GLU A O 1
ATOM 4968 N N . ASP A 1 656 ? 26.153 -15.761 -63.010 1.00 75.06 656 ASP A N 1
ATOM 4969 C CA . ASP A 1 656 ? 24.813 -15.832 -63.614 1.00 75.06 656 ASP A CA 1
ATOM 4970 C C . ASP A 1 656 ? 23.991 -14.557 -63.369 1.00 75.06 656 ASP A C 1
ATOM 4972 O O . ASP A 1 656 ? 23.107 -14.192 -64.152 1.00 75.06 656 ASP A O 1
ATOM 4976 N N . LEU A 1 657 ? 24.250 -13.878 -62.250 1.00 73.12 657 LEU A N 1
ATOM 4977 C CA . LEU A 1 657 ? 23.601 -12.624 -61.895 1.00 73.12 657 LEU A CA 1
ATOM 4978 C C . LEU A 1 657 ? 24.284 -11.402 -62.533 1.00 73.12 657 LEU A C 1
ATOM 4980 O O . LEU A 1 657 ? 23.804 -10.288 -62.339 1.00 73.12 657 LEU A O 1
ATOM 4984 N N . GLY A 1 658 ? 25.360 -11.567 -63.305 1.00 69.81 658 GLY A N 1
ATOM 4985 C CA . GLY A 1 658 ? 26.103 -10.450 -63.894 1.00 69.81 658 GLY A CA 1
ATOM 4986 C C . GLY A 1 658 ? 26.788 -9.557 -62.852 1.00 69.81 658 GLY A C 1
ATOM 4987 O O . GLY A 1 658 ? 27.163 -8.429 -63.163 1.00 69.81 658 GLY A O 1
ATOM 4988 N N . VAL A 1 659 ? 26.949 -10.046 -61.618 1.00 70.88 659 VAL A N 1
ATOM 4989 C CA . VAL A 1 659 ? 27.701 -9.380 -60.549 1.00 70.88 659 VAL A CA 1
ATOM 4990 C C . VAL A 1 659 ? 29.173 -9.757 -60.749 1.00 70.88 659 VAL A C 1
ATOM 4992 O O . VAL A 1 659 ? 29.702 -10.678 -60.134 1.00 70.88 659 VAL A O 1
ATOM 4995 N N . GLY A 1 660 ? 29.806 -9.111 -61.732 1.00 49.53 660 GLY A N 1
ATOM 4996 C CA . GLY A 1 660 ? 31.144 -9.455 -62.214 1.00 49.53 660 GLY A CA 1
ATOM 4997 C C . GLY A 1 660 ? 32.270 -8.827 -61.393 1.00 49.53 660 GLY A C 1
ATOM 4998 O O . GLY A 1 660 ? 32.493 -7.621 -61.457 1.00 49.53 660 GLY A O 1
ATOM 4999 N N . GLY A 1 661 ? 33.017 -9.671 -60.680 1.00 49.50 661 GLY A N 1
ATOM 5000 C CA . GLY A 1 661 ? 34.257 -9.317 -59.980 1.00 49.50 661 GLY A CA 1
ATOM 5001 C C . GLY A 1 661 ? 34.952 -10.510 -59.316 1.00 49.50 661 GLY A C 1
ATOM 5002 O O . GLY A 1 661 ? 35.621 -10.338 -58.307 1.00 49.50 661 GLY A O 1
ATOM 5003 N N . ALA A 1 662 ? 34.774 -11.733 -59.824 1.00 42.88 662 ALA A N 1
ATOM 5004 C CA . ALA A 1 662 ? 35.277 -12.951 -59.187 1.00 42.88 662 ALA A CA 1
ATOM 5005 C C . ALA A 1 662 ? 36.543 -13.475 -59.886 1.00 42.88 662 ALA A C 1
ATOM 5007 O O . ALA A 1 662 ? 36.486 -14.432 -60.650 1.00 42.88 662 ALA A O 1
ATOM 5008 N N . ARG A 1 663 ? 37.678 -12.798 -59.655 1.00 39.53 663 ARG A N 1
ATOM 5009 C CA . ARG A 1 663 ? 39.063 -13.328 -59.600 1.00 39.53 663 ARG A CA 1
ATOM 5010 C C . ARG A 1 663 ? 40.052 -12.156 -59.619 1.00 39.53 663 ARG A C 1
ATOM 5012 O O . ARG A 1 663 ? 40.479 -11.714 -60.684 1.00 39.53 663 ARG A O 1
ATOM 5019 N N . SER A 1 664 ? 40.452 -11.703 -58.435 1.00 33.38 664 SER A N 1
ATOM 5020 C CA . SER A 1 664 ? 41.785 -11.138 -58.188 1.00 33.38 664 SER A CA 1
ATOM 5021 C C . SER A 1 664 ? 42.226 -11.490 -56.782 1.00 33.38 664 SER A C 1
ATOM 5023 O O . SER A 1 664 ? 41.469 -11.106 -55.861 1.00 33.38 664 SER A O 1
#

Sequence (664 aa):
MTSQLRRQVHNTGRRRAWVIWLVGLSVYGLAVFHRTSLGVAGILAAERFGISASQLATFTVVQLGVYAAMQIPVGVLLDRFGSRRLMLVGLGLMTVGQFWFAFAQDFTGGLAARVLLGIGDAMIFTSLLRLVALWFRVKQAPMVTQITGVLGQLGAIASASPLAYGLKQWGWTTSFTVAASVGVVLSVLLFFVVKDSPYTGDSIERIKVRALARTLAEVWDNPGTRLGLWVHFSTMFGGTVFVMLWGYPFLVAGQGLSPETASALLVVMTVSSMAAGPLLGLATARVPVHRSLMVIGIVLLICVVWAAVLLWPGRAPLWLLVLLIVVLAIGGPGSMVGFDLARTFHPSERLGRATGVVNIGGFIASLLAMAGIGLVLDLRAPGGPDTYTTADFKAAMSVQFLFWGVGLVQLVRYRRKGREFIAEVPGAIEALRAGEALLPGISLLPDDVPVTRDDESMHIPDDRDFEALVDELAARHADTLTREDVADAVSAARSRLSEHSHHPEFLEVLVARAAREDLADRVAAQGGSPLGVRTLVFVSTHDSVRSRIAAAWAEHLGGRHVDVRTAGPEPLGHDNPLVERVLAEQGVPLAQAGHDVADDVVHSADMVIELGADVPRVPGRRHVRWDIADPHGKSVDAIRRVRDDIGERVCGLLEDLGVGGARS

Secondary structure (DSSP, 8-state):
------EE-S-TTSHHHHHHHHHHHHHHHHHHHHHHHHHHHHHHHHHHHT--HHHHHHHHHHHHHHHHHHHHHHHHHHHHH-HHHHHHHHHHHHHHHHHHHHH--SHHHHHHHHHHHHHHHHTTHHHHHHHHHHHS-TTTHHHHHHHHHHHHTHHHHHHHHHHHHHHHHHHHHHHHHHHHHHHHHHHHHHHHH--S-SEE--------HHHHHHHHHHHHHSHHHHHHHHHHHHHHHHHHHIIIIIHHHIIIIIT---HHHHHHHHHHHHHHHHHHHHHHHHHHHH-GGGHHHHHHHHHHHHHHHHHHHHHSSSSPPHHHHHHHHHHHHHHHHHHHHHHHHHHHHS-TTTHHHHHHHHHHHHHHHHHHHHHHHHHHHHHH-TT-GGG--HHHHHHHHTTHHHHHHHHHHHHHHHHHHHHHHHHTSTTHHHHHHTT-SS-BTTTB-GGGS---------PPP-HHHHHHHHHHHHHHTTTTS-HHHHHHHHHHHHHHHHTT-S-GGGHHHHHHHHHHHHHHHHHHHTT--SSS-EEEEEEESS-THHHHHHHHHHHHHHGGGEEEEEE-SS---S--HHHHHHHHTTTPPPP---EE-HHHHGGG-SEEEEES---PPPTTSEEEEE-----TT--HHHHHHHHHHHHHHHHHHHHHTT------

InterPro domains:
  IPR011701 Major facilitator superfamily [PF07690] (27-369)
  IPR020846 Major facilitator superfamily domain [PS50850] (17-419)
  IPR023485 Phosphotyrosine protein phosphatase I [PF01451] (536-657)
  IPR023485 Phosphotyrosine protein phosphatase I [SM00226] (534-656)
  IPR036196 Phosphotyrosine protein phosphatase I superfamily [SSF52788] (535-654)
  IPR036259 MFS transporter superfamily [G3DSA:1.20.1250.20] (9-202)
  IPR036259 MFS transporter superfamily [G3DSA:1.20.1250.20] (226-414)
  IPR036259 MFS transporter superfamily [SSF103473] (10-418)

Organism: NCBI:txid1193181